Protein 7UPV (pdb70)

Secondary structure (DSSP, 8-state):
--S-----SS----EEEE--TTSB-TTS-BS-HHHHHHHHHHHHHHT--EEEEEEEHHHHT-SSTT----HHHHHHHHHHHHTT-EEEEEEE-S-S-SSS--SS---S-HHHHHHHHH-GGGEEE-TT--EEEEEE-GGGTT---BTTB-HHHHHHHHHHHHHHHHHHHHHTT-EEEEEEE-STTSSSS---S-TTTT--TT--------SHHHHHHHHHHHHHHT-GGGSS--SSS--TT--GGGSTTTSTT-GGGSHHHHHHHHHHHHHHHHHHHHHHHHHHHHTTTPPEEEEE----TTTTSSS-HHHHHHT---BTTB-SSHHHHHHHHTTTPEEEEEES-SSTHHHHT-TT-----HHHHHHHHHHHHHHTT--EEEEE---SS-HHHHHHHHHHHS-SS-TT----SEEEE--HHHHHHHHHHHHHHTT-----

B-factor: mean 27.11, std 12.13, range [12.1, 95.34]

Nearest PDB structures (foldseek):
  7upv-assembly1_A  TM=1.002E+00  e=2.598E-96  Zea mays
  1wdq-assembly1_A  TM=9.520E-01  e=3.120E-50  Glycine max
  1ukp-assembly2_B  TM=9.566E-01  e=6.249E-50  Glycine max
  5wqu-assembly1_A  TM=9.526E-01  e=3.984E-49  Ipomoea batatas
  1fa2-assembly1_A  TM=9.512E-01  e=1.737E-46  Ipomoea batatas

Foldseek 3Di:
DQADQFLFPAAAFAEEEEDAPVCADLQRARPDVVVLLVVLVLCVVLVHQAYEDEDEQCSQCAEDPPHGDHVNVVSSLVSRVVSNHAYAYEYAQWWPQQPHDGDDTRFHHPLVVVLCVVAVLQFQAFPVGDGDRTHGDLLQQPPLSSVRRTPLVSLLSVLLVCCVVCVVCVVVRRYQFYEYQPESGRALFHSFQGVVVPADPPFLGGARQPRPSSLVVLCVLCVVVVHNPLSDDDPFCDHRRDDQCNTQQRRVVHVCPDPSNVSVLCSQLVSSLVSVLSNLVSSCVSRPPHAYEHEHEQNFFCVQPAQSSNCSRRRQRPGPPDHRQLVSLLSVVVSVHAYEYEAAEPPNVVPVVVPVVRSGDRPVSLVSNVVSNVVNVHAYEYEYEQDQRNNVSLVVVLCSQQVVVDPVRRGHNHYYYHPCSSVLVSSSSSCSSRSHDRDD

InterPro domains:
  IPR001554 Glycoside hydrolase, family 14 [PF01373] (153-538)
  IPR001554 Glycoside hydrolase, family 14 [PR00750] (181-195)
  IPR001554 Glycoside hydrolase, family 14 [PR00750] (202-220)
  IPR001554 Glycoside hydrolase, family 14 [PR00750] (224-245)
  IPR001554 Glycoside hydrolase, family 14 [PR00750] (317-339)
  IPR001554 Glycoside hydrolase, family 14 [PR00750] (390-409)
  IPR001554 Glycoside hydrolase, family 14 [PR00750] (424-440)
  IPR001554 Glycoside hydrolase, family 14 [PR00750] (441-452)
  IPR001554 Glycoside hydrolase, family 14 [PR00750] (459-482)
  IPR001554 Glycoside hydrolase, family 14 [PR00750] (499-521)
  IPR001554 Glycoside hydrolase, family 14 [PTHR31352] (85-577)
  IPR008540 BES1/BZR1 plant transcription factor, N-terminal [PF05687] (1-126)
  IPR017853 Glycoside hydrolase superfamily [SSF51445] (144-578)

Radius of gyration: 21.61 Å; Cα contacts (8 Å, |Δi|>4): 885; chains: 1; bounding box: 50×40×64 Å

Solvent-accessible surface area: 18703 Å² total; per-residue (Å²): 152,66,3,114,29,112,27,57,200,46,54,114,0,34,0,9,1,24,19,68,61,24,27,5,50,68,111,0,102,19,91,65,57,115,58,5,61,51,47,0,134,84,10,87,79,9,78,4,29,0,0,2,3,33,0,22,4,11,6,2,0,4,138,53,18,133,140,56,77,8,34,1,2,114,80,1,3,34,8,0,96,104,32,165,4,78,0,12,0,5,0,3,18,14,3,14,19,15,110,23,106,51,125,52,150,12,51,6,0,113,0,0,59,78,22,1,164,157,21,77,18,0,0,0,5,1,117,75,40,94,71,4,67,25,1,24,2,10,18,0,17,158,41,141,37,0,129,42,5,10,11,22,58,1,16,45,27,0,0,100,17,4,36,112,66,10,113,91,22,43,132,97,31,14,12,30,8,2,5,0,0,13,0,2,36,3,25,0,29,0,4,0,16,0,74,96,36,31,40,135,29,19,3,0,1,12,8,2,0,43,0,126,18,1,49,99,69,0,125,111,34,0,76,98,126,64,81,93,163,21,29,105,4,4,104,48,12,29,146,9,78,12,81,9,158,116,8,34,0,3,31,112,81,8,61,16,78,38,159,17,0,85,11,0,3,75,19,1,11,23,21,0,46,80,17,0,53,53,2,1,46,38,0,62,112,4,5,129,83,30,96,6,6,0,17,1,4,17,4,14,20,4,39,126,33,28,0,10,0,1,0,2,1,0,1,1,13,2,15,90,132,82,66,3,2,12,31,4,0,115,13,0,90,164,29,95,0,18,0,1,0,27,0,10,17,114,123,39,68,19,35,127,129,51,115,55,117,0,89,13,44,14,116,24,1,1,49,47,1,0,69,6,0,26,116,30,41,2,63,2,3,0,6,2,26,42,29,44,150,74,7,142,10,0,19,82,2,0,71,3,0,15,14,232,111,25,116,106,189,57,71,0,48,10,0,0,21,117,225,115,31,42,40,48,30,16,29,24,0,0,28,0,0,8,14,75,63,21,147,188

Sequence (440 aa):
MLFPDDYTKTPYIPVYASSLPMGIINSHCQLVDPESVRAELRQLKSLNVDGVVVDCWWGIVEAWTPRKYEWSGYRDLFGIIKEFKLKVQVVLSFHGSGETGSGDVLISLPKWIMEIAKENQDIFFTDREGRRNTECLSWGIDKERVLRGRTGIEVCFDFMRSFHMEFRNLSEEGLVSSIEIGLGASGELRYPSCPETMGWKYPGIGEFQCYDRYMQKNLRQSALSRGHLFWARGPDNAGYYNSRPHETGFFCDGGDYDSYYGRFFLNWYSGVLMDHVDQVLSLATLAFDGAEIVVKVPSIYWWYRTASHAAELTAGFYNTTNRDGYSPVFRMLKKHSVILKLVCYGPEYTVHEKDDDEAFADPEGLTWQVINAAWDQGLPLCIESSALPCRNGEAYSRILDTAKPRDDPDRHHAASFAYRREACLSELCTFVKCMHGEAPQN

Organism: Zea mays (NCBI:txid4577)

Structure (mmCIF, N/CA/C/O backbone):
data_7UPV
#
_entry.id   7UPV
#
_cell.length_a   50.896
_cell.length_b   69.141
_cell.length_c   59.123
_cell.angle_alpha   90.000
_cell.angle_beta   95.040
_cell.angle_gamma   90.000
#
_symmetry.space_group_name_H-M   'P 1 21 1'
#
loop_
_entity.id
_entity.type
_entity.pdbx_description
1 polymer Beta-amylase
2 non-polymer GLYCEROL
3 water water
#
loop_
_atom_site.group_PDB
_atom_site.id
_atom_site.type_symbol
_atom_site.label_atom_id
_atom_site.label_alt_id
_atom_site.label_comp_id
_atom_site.label_asym_id
_atom_site.label_entity_id
_atom_site.label_seq_id
_atom_site.pdbx_PDB_ins_code
_atom_site.Cartn_x
_atom_site.Cartn_y
_atom_site.Cartn_z
_atom_site.occupancy
_atom_site.B_iso_or_equiv
_atom_site.auth_seq_id
_atom_site.auth_comp_id
_atom_site.auth_asym_id
_atom_site.auth_atom_id
_atom_site.pdbx_PDB_model_num
ATOM 1 N N . MET A 1 1 ? -10.173 28.761 40.600 1.00 49.04 202 MET A N 1
ATOM 2 C CA . MET A 1 1 ? -8.822 29.230 40.318 1.00 49.28 202 MET A CA 1
ATOM 3 C C . MET A 1 1 ? -8.511 29.081 38.823 1.00 42.51 202 MET A C 1
ATOM 4 O O . MET A 1 1 ? -9.426 29.049 37.999 1.00 39.35 202 MET A O 1
ATOM 9 N N . LEU A 1 2 ? -7.223 28.997 38.478 1.00 39.28 203 LEU A N 1
ATOM 10 C CA . LEU A 1 2 ? -6.822 29.041 37.074 1.00 40.36 203 LEU A CA 1
ATOM 11 C C . LEU A 1 2 ? -7.320 27.819 36.305 1.00 38.07 203 LEU A C 1
ATOM 12 O O . LEU A 1 2 ? -7.854 27.945 35.197 1.00 37.33 203 LEU A O 1
ATOM 17 N N . PHE A 1 3 ? -7.141 26.624 36.867 1.00 36.88 204 PHE A N 1
ATOM 18 C CA . PHE A 1 3 ? -7.575 25.396 36.213 1.00 36.16 204 PHE A CA 1
ATOM 19 C C . PHE A 1 3 ? -8.047 24.411 37.270 1.00 38.10 204 PHE A C 1
ATOM 20 O O . PHE A 1 3 ? -7.573 24.462 38.411 1.00 38.51 204 PHE A O 1
ATOM 28 N N . PRO A 1 4 ? -8.988 23.525 36.939 1.00 37.09 205 PRO A N 1
ATOM 29 C CA . PRO A 1 4 ? -9.412 22.509 37.914 1.00 35.99 205 PRO A CA 1
ATOM 30 C C . PRO A 1 4 ? -8.238 21.613 38.278 1.00 40.20 205 PRO A C 1
ATOM 31 O O . PRO A 1 4 ? -7.586 21.034 37.407 1.00 41.49 205 PRO A O 1
ATOM 35 N N . ASP A 1 5 ? -7.964 21.505 39.576 1.00 32.79 206 ASP A N 1
ATOM 36 C CA . ASP A 1 5 ? -6.689 20.954 40.022 1.00 40.12 206 ASP A CA 1
ATOM 37 C C . ASP A 1 5 ? -6.872 19.798 41.000 1.00 37.92 206 ASP A C 1
ATOM 38 O O . ASP A 1 5 ? -6.147 19.690 41.994 1.00 33.29 206 ASP A O 1
ATOM 43 N N . ASP A 1 6 ? -7.868 18.951 40.720 1.00 38.59 207 ASP A N 1
ATOM 44 C CA . ASP A 1 6 ? -8.174 17.778 41.583 1.00 40.69 207 ASP A CA 1
ATOM 45 C C . ASP A 1 6 ? -7.818 16.494 40.827 1.00 35.63 207 ASP A C 1
ATOM 46 O O . ASP A 1 6 ? -8.716 15.922 40.177 1.00 50.08 207 ASP A O 1
ATOM 51 N N . TYR A 1 7 ? -6.554 16.067 40.916 1.00 35.65 208 TYR A N 1
ATOM 52 C CA . TYR A 1 7 ? -6.089 14.840 40.219 1.00 31.49 208 TYR A CA 1
ATOM 53 C C . TYR A 1 7 ? -5.793 13.741 41.246 1.00 32.28 208 TYR A C 1
ATOM 54 O O . TYR A 1 7 ? -5.170 12.728 40.873 1.00 26.23 208 TYR A O 1
ATOM 63 N N . THR A 1 8 ? -6.225 13.939 42.496 1.00 28.74 209 THR A N 1
ATOM 64 C CA . THR A 1 8 ? -5.990 12.946 43.535 1.00 30.92 209 THR A CA 1
ATOM 65 C C . THR A 1 8 ? -6.403 11.567 43.023 1.00 31.29 209 THR A C 1
ATOM 66 O O . THR A 1 8 ? -7.255 11.439 42.138 1.00 32.04 209 THR A O 1
ATOM 70 N N . LYS A 1 9 ? -5.768 10.530 43.572 1.00 24.59 210 LYS A N 1
ATOM 71 C CA . LYS A 1 9 ? -5.997 9.145 43.141 1.00 30.95 210 LYS A CA 1
ATOM 72 C C . LYS A 1 9 ? -5.735 8.976 41.644 1.00 36.23 210 LYS A C 1
ATOM 73 O O . LYS A 1 9 ? -6.478 8.296 40.931 1.00 33.09 210 LYS A O 1
ATOM 79 N N . THR A 1 10 ? -4.678 9.613 41.165 1.00 33.51 211 THR A N 1
ATOM 80 C CA . THR A 1 10 ? -4.131 9.390 39.836 1.00 28.22 211 THR A CA 1
ATOM 81 C C . THR A 1 10 ? -2.648 9.107 40.009 1.00 24.70 211 THR A C 1
ATOM 82 O O . THR A 1 10 ? -2.065 9.447 41.041 1.00 25.29 211 THR A O 1
ATOM 86 N N . PRO A 1 11 ? -2.014 8.452 39.036 1.00 23.31 212 PRO A N 1
ATOM 87 C CA . PRO A 1 11 ? -0.616 8.042 39.228 1.00 26.11 212 PRO A CA 1
ATOM 88 C C . PRO A 1 11 ? 0.325 9.225 39.413 1.00 21.22 212 PRO A C 1
ATOM 89 O O . PRO A 1 11 ? 0.084 10.332 38.927 1.00 21.56 212 PRO A O 1
ATOM 93 N N . TYR A 1 12 ? 1.405 8.972 40.144 1.00 18.40 213 TYR A N 1
ATOM 94 C CA . TYR A 1 12 ? 2.486 9.932 40.318 1.00 20.60 213 TYR A CA 1
ATOM 95 C C . TYR A 1 12 ? 3.332 9.903 39.051 1.00 19.63 213 TYR A C 1
ATOM 96 O O . TYR A 1 12 ? 3.960 8.889 38.743 1.00 18.31 213 TYR A O 1
ATOM 105 N N . ILE A 1 13 ? 3.328 10.998 38.301 1.00 20.88 214 ILE A N 1
ATOM 106 C CA . ILE A 1 13 ? 4.119 11.127 37.081 1.00 20.94 214 ILE A CA 1
ATOM 107 C C . ILE A 1 13 ? 5.295 12.048 37.379 1.00 17.59 214 ILE A C 1
ATOM 108 O O . ILE A 1 13 ? 5.082 13.217 37.730 1.00 19.34 214 ILE A O 1
ATOM 113 N N . PRO A 1 14 ? 6.535 11.585 37.255 1.00 15.39 215 PRO A N 1
ATOM 114 C CA . PRO A 1 14 ? 7.677 12.442 37.606 1.00 18.31 215 PRO A CA 1
ATOM 115 C C . PRO A 1 14 ? 7.851 13.584 36.610 1.00 23.98 215 PRO A C 1
ATOM 116 O O . PRO A 1 14 ? 7.599 13.437 35.412 1.00 17.74 215 PRO A O 1
ATOM 120 N N . VAL A 1 15 ? 8.276 14.737 37.125 1.00 20.42 216 VAL A N 1
ATOM 121 C CA . VAL A 1 15 ? 8.417 15.962 36.346 1.00 19.82 216 VAL A CA 1
ATOM 122 C C . VAL A 1 15 ? 9.898 16.286 36.232 1.00 20.70 216 VAL A C 1
ATOM 123 O O . V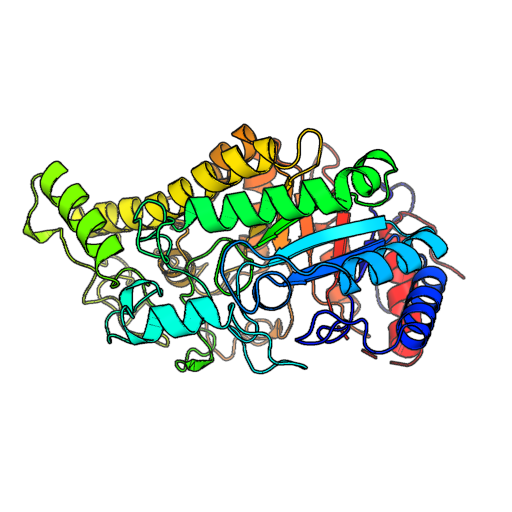AL A 1 15 ? 10.625 16.233 37.230 1.00 16.96 216 VAL A O 1
ATOM 127 N N . TYR A 1 16 ? 10.344 16.626 35.025 1.00 16.21 217 TYR A N 1
ATOM 128 C CA . TYR A 1 16 ? 11.731 16.998 34.783 1.00 18.24 217 TYR A CA 1
ATOM 129 C C . TYR A 1 16 ? 11.779 18.375 34.143 1.00 20.34 217 TYR A C 1
ATOM 130 O O . TYR A 1 16 ? 11.003 18.669 33.234 1.00 20.38 217 TYR A O 1
ATOM 139 N N . ALA A 1 17 ? 12.700 19.214 34.608 1.00 19.87 218 ALA A N 1
ATOM 140 C CA . ALA A 1 17 ? 12.844 20.575 34.109 1.00 22.14 218 ALA A CA 1
ATOM 141 C C . ALA A 1 17 ? 14.128 20.710 33.302 1.00 19.81 218 ALA A C 1
ATOM 142 O O . ALA A 1 17 ? 15.160 20.140 33.665 1.00 19.26 218 ALA A O 1
ATOM 144 N N . SER A 1 18 ? 14.065 21.464 32.209 1.00 22.62 219 SER A N 1
ATOM 145 C CA A SER A 1 18 ? 15.272 21.784 31.461 0.63 23.75 219 SER A CA 1
ATOM 146 C CA B SER A 1 18 ? 15.279 21.770 31.469 0.37 24.29 219 SER A CA 1
ATOM 147 C C . SER A 1 18 ? 16.148 22.750 32.257 1.00 26.29 219 SER A C 1
ATOM 148 O O . SER A 1 18 ? 15.689 23.438 33.172 1.00 23.10 219 SER A O 1
ATOM 153 N N . LEU A 1 19 ? 17.420 22.799 31.891 1.00 24.22 220 LEU A N 1
ATOM 154 C CA . LEU A 1 19 ? 18.398 23.706 32.464 1.00 26.47 220 LEU A CA 1
ATOM 155 C C . LEU A 1 19 ? 18.782 24.769 31.438 1.00 26.47 220 LEU A C 1
ATOM 156 O O . LEU A 1 19 ? 18.525 24.603 30.239 1.00 22.70 220 LEU A O 1
ATOM 161 N N . PRO A 1 20 ? 19.373 25.889 31.868 1.00 27.34 221 PRO A N 1
ATOM 162 C CA . PRO A 1 20 ? 19.743 26.938 30.907 1.00 26.19 221 PRO A CA 1
ATOM 163 C C . PRO A 1 20 ? 20.671 26.397 29.831 1.00 22.63 221 PRO A C 1
ATOM 164 O O . PRO A 1 20 ? 21.558 25.587 30.101 1.00 20.08 221 PRO A O 1
ATOM 168 N N . MET A 1 21 ? 20.454 26.856 28.598 1.00 23.57 222 MET A N 1
ATOM 169 C CA . MET A 1 21 ? 21.189 26.304 27.466 1.00 24.34 222 MET A CA 1
ATOM 170 C C . MET A 1 21 ? 22.692 26.496 27.611 1.00 22.05 222 MET A C 1
ATOM 171 O O . MET A 1 21 ? 23.469 25.638 27.173 1.00 18.91 222 MET A O 1
ATOM 176 N N . GLY A 1 22 ? 23.115 27.602 28.223 1.00 21.35 223 GLY A N 1
ATOM 177 C CA . GLY A 1 22 ? 24.518 27.943 28.324 1.00 21.32 223 GLY A CA 1
ATOM 178 C C . GLY A 1 22 ? 25.138 27.580 29.656 1.00 20.00 223 GLY A C 1
ATOM 179 O O . GLY A 1 22 ? 26.130 28.185 30.063 1.00 18.45 223 GLY A O 1
ATOM 180 N N . ILE A 1 23 ? 24.561 26.583 30.333 1.00 21.98 224 ILE A N 1
ATOM 181 C CA . ILE A 1 23 ? 25.041 26.166 31.649 1.00 21.29 224 ILE A CA 1
ATOM 182 C C . ILE A 1 23 ? 26.499 25.734 31.577 1.00 23.81 224 ILE A C 1
ATOM 183 O O . ILE A 1 23 ? 27.265 25.933 32.528 1.00 17.92 224 ILE A O 1
ATOM 188 N N . ILE A 1 24 ? 26.910 25.165 30.445 1.00 17.63 225 ILE A N 1
ATOM 189 C CA . ILE A 1 24 ? 28.279 24.731 30.193 1.00 19.77 225 ILE A CA 1
ATOM 190 C C . ILE A 1 24 ? 28.761 25.424 28.924 1.00 21.59 225 ILE A C 1
ATOM 191 O O . ILE A 1 24 ? 28.043 25.441 27.916 1.00 20.80 225 ILE A O 1
ATOM 196 N N . ASN A 1 25 ? 29.974 25.986 28.963 1.00 19.49 226 ASN A N 1
ATOM 197 C CA . ASN A 1 25 ? 30.449 26.808 27.855 1.00 22.16 226 ASN A CA 1
ATOM 198 C C . ASN A 1 25 ? 31.097 25.956 26.759 1.00 21.94 226 ASN A C 1
ATOM 199 O O . ASN A 1 25 ? 31.203 24.730 26.857 1.00 15.99 226 ASN A O 1
ATOM 204 N N . SER A 1 26 ? 31.553 26.631 25.697 1.00 24.99 227 SER A N 1
ATOM 205 C CA . SER A 1 26 ? 32.092 25.936 24.534 1.00 24.91 227 SER A CA 1
ATOM 206 C C . SER A 1 26 ? 33.357 25.158 24.857 1.00 23.27 227 SER A C 1
ATOM 207 O O . SER A 1 26 ? 33.750 24.285 24.078 1.00 27.03 227 SER A O 1
ATOM 210 N N . HIS A 1 27 ? 34.014 25.459 25.972 1.00 23.91 228 HIS A N 1
ATOM 211 C CA . HIS A 1 27 ? 35.183 24.711 26.407 1.00 22.10 228 HIS A CA 1
ATOM 212 C C . HIS A 1 27 ? 34.839 23.653 27.437 1.00 22.22 228 HIS A C 1
ATOM 213 O O . HIS A 1 27 ? 35.739 23.121 28.098 1.00 21.92 228 HIS A O 1
ATOM 220 N N . CYS A 1 28 ? 33.546 23.368 27.594 1.00 26.39 229 CYS A N 1
ATOM 221 C CA . CYS A 1 28 ? 33.015 22.309 28.449 1.00 18.15 229 CYS A CA 1
ATOM 222 C C . CYS A 1 28 ? 33.322 22.588 29.916 1.00 22.59 229 CYS A C 1
ATOM 223 O O . CYS A 1 28 ? 33.657 21.689 30.688 1.00 20.82 229 CYS A O 1
ATOM 226 N N . GLN A 1 29 ? 33.185 23.846 30.305 1.00 20.94 230 GLN A N 1
ATOM 227 C CA . GLN A 1 29 ? 33.325 24.247 31.693 1.00 22.54 230 GLN A CA 1
ATOM 228 C C . GLN A 1 29 ? 31.976 24.704 32.217 1.00 22.61 230 GLN A C 1
ATOM 229 O O . GLN A 1 29 ? 31.252 25.438 31.534 1.00 17.89 230 GLN A O 1
ATOM 235 N N . LEU A 1 30 ? 31.641 24.253 33.427 1.00 21.45 231 LEU A N 1
ATOM 236 C CA . LEU A 1 30 ? 30.499 24.803 34.146 1.00 22.65 231 LEU A CA 1
ATOM 237 C C . LEU A 1 30 ? 30.714 26.294 34.357 1.00 21.05 231 LEU A C 1
ATOM 238 O O . LEU A 1 30 ? 31.724 26.708 34.933 1.00 23.62 231 LEU A O 1
ATOM 243 N N . VAL A 1 31 ? 29.774 27.109 33.882 1.00 19.85 232 VAL A N 1
ATOM 244 C CA . VAL A 1 31 ? 30.017 28.547 33.871 1.00 22.02 232 VAL A CA 1
ATOM 245 C C . VAL A 1 31 ? 29.957 29.122 35.279 1.00 21.36 232 VAL A C 1
ATOM 246 O O . VAL A 1 31 ? 30.733 30.019 35.630 1.00 24.49 232 VAL A O 1
ATOM 250 N N . ASP A 1 32 ? 29.057 28.611 36.110 1.00 20.45 233 ASP A N 1
ATOM 251 C CA . ASP A 1 32 ? 28.816 29.207 37.416 1.00 18.49 233 ASP A CA 1
ATOM 252 C C . ASP A 1 32 ? 28.156 28.151 38.294 1.00 19.94 233 ASP A C 1
ATOM 253 O O . ASP A 1 32 ? 26.925 28.031 38.288 1.00 16.99 233 ASP A O 1
ATOM 258 N N . PRO A 1 33 ? 28.938 27.343 39.025 1.00 17.32 234 PRO A N 1
ATOM 259 C CA . PRO A 1 33 ? 28.334 26.300 39.876 1.00 19.09 234 PRO A CA 1
ATOM 260 C C . PRO A 1 33 ? 27.321 26.832 40.873 1.00 19.60 234 PRO A C 1
ATOM 261 O O . PRO A 1 33 ? 26.276 26.205 41.095 1.00 19.12 234 PRO A O 1
ATOM 265 N N . GLU A 1 34 ? 27.609 27.973 41.494 1.00 19.33 235 GLU A N 1
ATOM 266 C CA . GLU A 1 34 ? 26.698 28.511 42.496 1.00 21.47 235 GLU A CA 1
ATOM 267 C C . GLU A 1 34 ? 25.365 28.914 41.876 1.00 21.33 235 GLU A C 1
ATOM 268 O O . GLU A 1 34 ? 24.319 28.799 42.526 1.00 23.62 235 GLU A O 1
ATOM 274 N N . SER A 1 35 ? 25.380 29.365 40.617 1.00 18.74 236 SER A N 1
ATOM 275 C CA . SER A 1 35 ? 24.132 29.629 39.910 1.00 19.77 236 SER A CA 1
ATOM 276 C C . SER A 1 35 ? 23.356 28.341 39.670 1.00 18.68 236 SER A C 1
ATOM 277 O O . SER A 1 35 ? 22.122 28.334 39.720 1.00 17.63 236 SER A O 1
ATOM 280 N N . VAL A 1 36 ? 24.065 27.244 39.401 1.00 20.98 237 VAL A N 1
ATOM 281 C CA . VAL A 1 36 ? 23.410 25.949 39.241 1.00 22.79 237 VAL A CA 1
ATOM 282 C C . VAL A 1 36 ? 22.779 25.505 40.556 1.00 23.49 237 VAL A C 1
ATOM 283 O O . VAL A 1 36 ? 21.633 25.035 40.587 1.00 22.57 237 VAL A O 1
ATOM 287 N N . ARG A 1 37 ? 23.502 25.661 41.667 1.00 19.75 238 ARG A N 1
ATOM 288 C CA . ARG A 1 37 ? 22.909 25.338 42.959 1.00 24.21 238 ARG A CA 1
ATOM 289 C C . ARG A 1 37 ? 21.658 26.173 43.218 1.00 20.38 238 ARG A C 1
ATOM 290 O O . ARG A 1 37 ? 20.641 25.646 43.684 1.00 22.85 238 ARG A O 1
ATOM 298 N N . ALA A 1 38 ? 21.694 27.466 42.874 1.00 19.88 239 ALA A N 1
ATOM 299 C CA . ALA A 1 38 ? 20.523 28.321 43.079 1.00 23.57 239 ALA A CA 1
ATOM 300 C C . ALA A 1 38 ? 19.321 27.830 42.280 1.00 22.88 239 ALA A C 1
ATOM 301 O O . ALA A 1 38 ? 18.197 27.795 42.796 1.00 21.71 239 ALA A O 1
ATOM 303 N N . GLU A 1 39 ? 19.528 27.460 41.012 1.00 21.45 240 GLU A N 1
ATOM 304 C CA . GLU A 1 39 ? 18.402 26.969 40.229 1.00 20.10 240 GLU A CA 1
ATOM 305 C C . GLU A 1 39 ? 17.893 25.633 40.762 1.00 23.35 240 GLU A C 1
ATOM 306 O O . GLU A 1 39 ? 16.678 25.401 40.810 1.00 23.16 240 GLU A O 1
ATOM 312 N N . LEU A 1 40 ? 18.802 24.745 41.169 1.00 19.96 241 LEU A N 1
ATOM 313 C CA . LEU A 1 40 ? 18.375 23.444 41.670 1.00 18.20 241 LEU A CA 1
ATOM 314 C C . LEU A 1 40 ? 17.618 23.584 42.987 1.00 24.55 241 LEU A C 1
ATOM 315 O O . LEU A 1 40 ? 16.661 22.842 43.241 1.00 23.35 241 LEU A O 1
ATOM 320 N N . ARG A 1 41 ? 18.036 24.528 43.833 1.00 21.31 242 ARG A N 1
ATOM 321 C CA . ARG A 1 41 ? 17.282 24.834 45.045 1.00 25.94 242 ARG A CA 1
ATOM 322 C C . ARG A 1 41 ? 15.840 25.202 44.710 1.00 23.98 242 ARG A C 1
ATOM 323 O O . ARG A 1 41 ? 14.896 24.660 45.293 1.00 24.88 242 ARG A O 1
ATOM 331 N N . GLN A 1 42 ? 15.646 26.103 43.746 1.00 23.39 243 GLN A N 1
ATOM 332 C CA . GLN A 1 42 ? 14.285 26.495 43.391 1.00 28.56 243 GLN A CA 1
ATOM 333 C C . GLN A 1 42 ? 13.483 25.311 42.852 1.00 29.71 243 GLN A C 1
ATOM 334 O O . GLN A 1 42 ? 12.298 25.163 43.173 1.00 31.09 243 GLN A O 1
ATOM 340 N N . LEU A 1 43 ? 14.115 24.444 42.054 1.00 23.10 244 LEU A N 1
ATOM 341 C CA . LEU A 1 43 ? 13.388 23.311 41.482 1.00 23.73 244 LEU A CA 1
ATOM 342 C C . LEU A 1 43 ? 12.922 22.343 42.565 1.00 26.70 244 LEU A C 1
ATOM 343 O O . LEU A 1 43 ? 11.781 21.864 42.526 1.00 25.30 244 LEU A O 1
ATOM 348 N N . LYS A 1 44 ? 13.786 22.052 43.542 1.00 25.00 245 LYS A N 1
ATOM 349 C CA . LYS A 1 44 ? 13.379 21.231 44.680 1.00 27.22 245 LYS A CA 1
ATOM 350 C C . LYS A 1 44 ? 12.243 21.884 45.456 1.00 29.57 245 LYS A C 1
ATOM 351 O O . LYS A 1 44 ? 11.317 21.201 45.908 1.00 33.50 245 LYS A O 1
ATOM 357 N N . SER A 1 45 ? 12.292 23.207 45.612 1.00 30.05 246 SER A N 1
ATOM 358 C CA . SER A 1 45 ? 11.196 23.925 46.259 1.00 31.34 246 SER A CA 1
ATOM 359 C C . SER A 1 45 ? 9.867 23.712 45.544 1.00 32.22 246 SER A C 1
ATOM 360 O O . SER A 1 45 ? 8.806 23.847 46.161 1.00 32.60 246 SER A O 1
ATOM 363 N N . LEU A 1 46 ? 9.897 23.396 44.250 1.00 30.35 247 LEU A N 1
ATOM 364 C CA . LEU A 1 46 ? 8.676 23.160 43.490 1.00 29.62 247 LEU A CA 1
ATOM 365 C C . LEU A 1 46 ? 8.246 21.701 43.486 1.00 26.15 247 LEU A C 1
ATOM 366 O O . LEU A 1 46 ? 7.140 21.403 43.015 1.00 30.95 247 LEU A O 1
ATOM 371 N N . ASN A 1 47 ? 9.092 20.804 43.996 1.00 23.16 248 ASN A N 1
ATOM 372 C CA . ASN A 1 47 ? 8.925 19.353 43.968 1.00 24.20 248 ASN A CA 1
ATOM 373 C C . ASN A 1 47 ? 9.187 18.758 42.600 1.00 22.21 248 ASN A C 1
ATOM 374 O O . ASN A 1 47 ? 8.700 17.669 42.297 1.00 21.70 248 ASN A O 1
ATOM 379 N N . VAL A 1 48 ? 9.945 19.457 41.758 1.00 20.99 249 VAL A N 1
ATOM 380 C CA . VAL A 1 48 ? 10.369 18.871 40.499 1.00 22.19 249 VAL A CA 1
ATOM 381 C C . VAL A 1 48 ? 11.249 17.663 40.786 1.00 19.10 249 VAL A C 1
ATOM 382 O O . VAL A 1 48 ? 12.131 17.703 41.650 1.00 21.80 249 VAL A O 1
ATOM 386 N N . ASP A 1 49 ? 11.009 16.572 40.059 1.00 16.96 250 ASP A N 1
ATOM 387 C CA . ASP A 1 49 ? 11.722 15.326 40.313 1.00 20.16 250 ASP A CA 1
ATOM 388 C C . ASP A 1 49 ? 13.139 15.317 39.761 1.00 19.85 250 ASP A C 1
ATOM 389 O O . ASP A 1 49 ? 13.984 14.579 40.272 1.00 17.20 250 ASP A O 1
ATOM 394 N N . GLY A 1 50 ? 13.417 16.092 38.726 1.00 20.56 251 GLY A N 1
ATOM 395 C CA . GLY A 1 50 ? 14.722 15.991 38.111 1.00 20.69 251 GLY A CA 1
ATOM 396 C C . GLY A 1 50 ? 14.922 17.045 37.053 1.00 17.31 251 GLY A C 1
ATOM 397 O O . GLY A 1 50 ? 14.092 17.940 36.872 1.00 17.17 251 GLY A O 1
ATOM 398 N N . VAL A 1 51 ? 16.041 16.910 36.339 1.00 19.40 252 VAL A N 1
ATOM 399 C CA . VAL A 1 51 ? 16.450 17.888 35.345 1.00 15.43 252 VAL A CA 1
ATOM 400 C C . VAL A 1 51 ? 16.771 17.184 34.036 1.00 20.12 252 VAL A C 1
ATOM 401 O O . VAL A 1 51 ? 17.094 15.996 33.999 1.00 21.84 252 VAL A O 1
ATOM 405 N N . VAL A 1 52 ? 16.660 17.940 32.952 1.00 22.29 253 VAL A N 1
ATOM 406 C CA . VAL A 1 52 ? 17.099 17.511 31.629 1.00 19.06 253 VAL A CA 1
ATOM 407 C C . VAL A 1 52 ? 18.474 18.122 31.395 1.00 21.87 253 VAL A C 1
ATOM 408 O O . VAL A 1 52 ? 18.641 19.345 31.476 1.00 21.54 253 VAL A O 1
ATOM 412 N N . VAL A 1 53 ? 19.465 17.273 31.149 1.00 20.40 254 VAL A N 1
ATOM 413 C CA . VAL A 1 53 ? 20.836 17.694 30.890 1.00 19.05 254 VAL A CA 1
ATOM 414 C C . VAL A 1 53 ? 21.136 17.392 29.428 1.00 21.18 254 VAL A C 1
ATOM 415 O O . VAL A 1 53 ? 21.214 16.220 29.039 1.00 17.57 254 VAL A O 1
ATOM 419 N N . ASP A 1 54 ? 21.307 18.441 28.623 1.00 18.72 255 ASP A N 1
ATOM 420 C CA . ASP A 1 54 ? 21.644 18.309 27.207 1.00 18.75 255 ASP A CA 1
ATOM 421 C C . ASP A 1 54 ? 23.164 18.254 27.066 1.00 21.15 255 ASP A C 1
ATOM 422 O O . ASP A 1 54 ? 23.852 19.237 27.356 1.00 17.67 255 ASP A O 1
ATOM 427 N N . CYS A 1 55 ? 23.689 17.113 26.611 1.00 21.76 256 CYS A N 1
ATOM 428 C CA . CYS A 1 55 ? 25.121 16.935 26.374 1.00 16.01 256 CYS A CA 1
ATOM 429 C C . CYS A 1 55 ? 25.402 17.163 24.894 1.00 15.37 256 CYS A C 1
ATOM 430 O O . CYS A 1 55 ? 25.062 16.324 24.054 1.00 20.00 256 CYS A O 1
ATOM 433 N N . TRP A 1 56 ? 26.063 18.270 24.581 1.00 16.40 257 TRP A N 1
ATOM 434 C CA . TRP A 1 56 ? 26.217 18.716 23.201 1.00 16.81 257 TRP A CA 1
ATOM 435 C C . TRP A 1 56 ? 27.453 18.107 22.551 1.00 17.87 257 TRP A C 1
ATOM 436 O O . TRP A 1 56 ? 28.564 18.200 23.088 1.00 15.79 257 TRP A O 1
ATOM 447 N N . TRP A 1 57 ? 27.248 17.483 21.387 1.00 16.36 258 TRP A N 1
ATOM 448 C CA . TRP A 1 57 ? 28.355 16.902 20.638 1.00 19.77 258 TRP A CA 1
ATOM 449 C C . TRP A 1 57 ? 29.446 17.937 20.375 1.00 20.42 258 TRP A C 1
ATOM 450 O O . TRP A 1 57 ? 30.639 17.651 20.530 1.00 19.82 258 TRP A O 1
ATOM 461 N N . GLY A 1 58 ? 29.054 19.158 20.003 1.00 19.53 259 GLY A N 1
ATOM 462 C CA . GLY A 1 58 ? 30.029 20.181 19.663 1.00 15.82 259 GLY A CA 1
ATOM 463 C C . GLY A 1 58 ? 30.851 20.672 20.837 1.00 20.52 259 GLY A C 1
ATOM 464 O O . GLY A 1 58 ? 31.923 21.247 20.630 1.00 23.13 259 GLY A O 1
ATOM 465 N N . ILE A 1 59 ? 30.372 20.468 22.059 1.00 17.53 260 ILE A N 1
ATOM 466 C CA . ILE A 1 59 ? 31.128 20.835 23.254 1.00 18.15 260 ILE A CA 1
ATOM 467 C C . ILE A 1 59 ? 32.079 19.717 23.668 1.00 18.57 260 ILE A C 1
ATOM 468 O O . ILE A 1 59 ? 33.223 19.978 24.051 1.00 22.21 260 ILE A O 1
ATOM 473 N N . VAL A 1 60 ? 31.632 18.464 23.563 1.00 14.45 261 VAL A N 1
ATOM 474 C CA . VAL A 1 60 ? 32.388 17.332 24.096 1.00 16.18 261 VAL A CA 1
ATOM 475 C C . VAL A 1 60 ? 33.471 16.874 23.118 1.00 17.10 261 VAL A C 1
ATOM 476 O O . VAL A 1 60 ? 34.630 16.688 23.503 1.00 15.27 261 VAL A O 1
ATOM 480 N N . GLU A 1 61 ? 33.120 16.664 21.852 1.00 19.91 262 GLU A N 1
ATOM 481 C CA . GLU A 1 61 ? 34.111 16.287 20.839 1.00 19.34 262 GLU A CA 1
ATOM 482 C C . GLU A 1 61 ? 34.450 17.490 19.960 1.00 17.01 262 GLU A C 1
ATOM 483 O O . GLU A 1 61 ? 34.330 17.470 18.740 1.00 18.61 262 GLU A O 1
ATOM 489 N N . ALA A 1 62 ? 34.913 18.554 20.616 1.00 20.43 263 ALA A N 1
ATOM 490 C CA . ALA A 1 62 ? 34.931 19.868 19.978 1.00 21.54 263 ALA A CA 1
ATOM 491 C C . ALA A 1 62 ? 36.043 19.992 18.936 1.00 24.42 263 ALA A C 1
ATOM 492 O O . ALA A 1 62 ? 35.804 20.448 17.811 1.00 25.53 263 ALA A O 1
ATOM 494 N N . TRP A 1 63 ? 37.261 19.590 19.282 1.00 21.68 264 TRP A N 1
ATOM 495 C CA . TRP A 1 63 ? 38.450 20.046 18.565 1.00 23.34 264 TRP A CA 1
ATOM 496 C C . TRP A 1 63 ? 39.066 19.021 17.627 1.00 21.95 264 TRP A C 1
ATOM 497 O O . TRP A 1 63 ? 39.551 19.394 16.558 1.00 23.11 264 TRP A O 1
ATOM 508 N N . THR A 1 64 ? 39.083 17.742 17.981 1.00 20.78 265 THR A N 1
ATOM 509 C CA . THR A 1 64 ? 39.680 16.762 17.085 1.00 21.25 265 THR A CA 1
ATOM 510 C C . THR A 1 64 ? 38.968 15.438 17.293 1.00 22.93 265 THR A C 1
ATOM 511 O O . THR A 1 64 ? 38.498 15.155 18.405 1.00 21.65 265 THR A O 1
ATOM 515 N N . PRO A 1 65 ? 38.824 14.631 16.242 1.00 24.41 266 PRO A N 1
ATOM 516 C CA . PRO A 1 65 ? 38.073 13.376 16.370 1.00 24.39 266 PRO A CA 1
ATOM 517 C C . PRO A 1 65 ? 38.673 12.461 17.430 1.00 28.86 266 PRO A C 1
ATOM 518 O O . PRO A 1 65 ? 39.889 12.416 17.626 1.00 23.25 266 PRO A O 1
ATOM 522 N N . ARG A 1 66 ? 37.789 11.753 18.135 1.00 24.25 267 ARG A N 1
ATOM 523 C CA . ARG A 1 66 ? 38.103 10.716 19.115 1.00 24.67 267 ARG A CA 1
ATOM 524 C C . ARG A 1 66 ? 38.679 11.273 20.409 1.00 27.01 267 ARG A C 1
ATOM 525 O O . ARG A 1 66 ? 39.151 10.495 21.250 1.00 27.91 267 ARG A O 1
ATOM 533 N N . LYS A 1 67 ? 38.661 12.589 20.599 1.00 20.66 268 LYS A N 1
ATOM 534 C CA . LYS A 1 67 ? 39.038 13.199 21.867 1.00 20.96 268 LYS A CA 1
ATOM 535 C C . LYS A 1 67 ? 37.795 13.850 22.450 1.00 22.76 268 LYS A C 1
ATOM 536 O O . LYS A 1 67 ? 37.175 14.702 21.805 1.00 18.36 268 LYS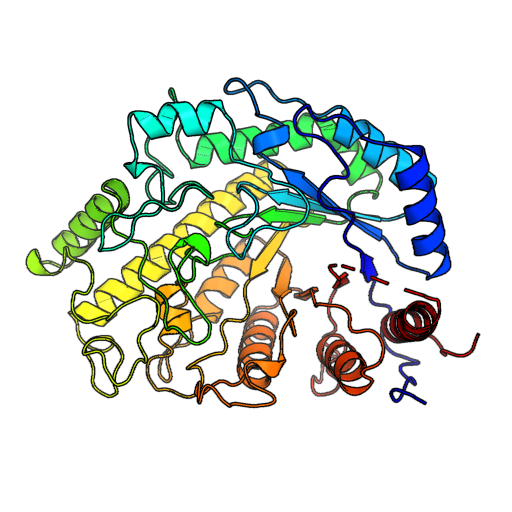 A O 1
ATOM 542 N N . TYR A 1 68 ? 37.425 13.430 23.653 1.00 17.44 269 TYR A N 1
ATOM 543 C CA . TYR A 1 68 ? 36.171 13.820 24.280 1.00 17.89 269 TYR A CA 1
ATOM 544 C C . TYR A 1 68 ? 36.459 14.539 25.588 1.00 23.46 269 TYR A C 1
ATOM 545 O O . TYR A 1 68 ? 37.296 14.087 26.375 1.00 22.81 269 TYR A O 1
ATOM 554 N N . GLU A 1 69 ? 35.772 15.655 25.814 1.00 21.07 270 GLU A N 1
ATOM 555 C CA . GLU A 1 69 ? 35.925 16.446 27.027 1.00 18.21 270 GLU A CA 1
ATOM 556 C C . GLU A 1 69 ? 34.607 16.432 27.785 1.00 21.78 270 GLU A C 1
ATOM 557 O O . GLU A 1 69 ? 33.586 16.897 27.264 1.00 18.77 270 GLU A O 1
ATOM 563 N N . TRP A 1 70 ? 34.634 15.919 29.015 1.00 18.64 271 TRP A N 1
ATOM 564 C CA . TRP A 1 70 ? 33.417 15.719 29.790 1.00 22.78 271 TRP A CA 1
ATOM 565 C C . TRP A 1 70 ? 33.410 16.441 31.129 1.00 22.17 271 TRP A C 1
ATOM 566 O O . TRP A 1 70 ? 32.451 16.268 31.889 1.00 20.86 271 TRP A O 1
ATOM 577 N N . SER A 1 71 ? 34.441 17.233 31.450 1.00 20.33 272 SER A N 1
ATOM 578 C CA . SER A 1 71 ? 34.608 17.691 32.830 1.00 26.01 272 SER A CA 1
ATOM 579 C C . SER A 1 71 ? 33.432 18.551 33.291 1.00 24.47 272 SER A C 1
ATOM 580 O O . SER A 1 71 ? 32.941 18.390 34.416 1.00 21.91 272 SER A O 1
ATOM 583 N N . GLY A 1 72 ? 32.963 19.464 32.439 1.00 20.94 273 GLY A N 1
ATOM 584 C CA . GLY A 1 72 ? 31.806 20.269 32.800 1.00 22.79 273 GLY A CA 1
ATOM 585 C C . GLY A 1 72 ? 30.599 19.428 33.167 1.00 22.48 273 GLY A C 1
ATOM 586 O O . GLY A 1 72 ? 29.903 19.712 34.146 1.00 22.59 273 GLY A O 1
ATOM 587 N N . TYR A 1 73 ? 30.356 18.356 32.413 1.00 16.71 274 TYR A N 1
ATOM 588 C CA . TYR A 1 73 ? 29.202 17.507 32.696 1.00 19.07 274 TYR A CA 1
ATOM 589 C C . TYR A 1 73 ? 29.412 16.689 33.965 1.00 19.89 274 TYR A C 1
ATOM 590 O O . TYR A 1 73 ? 28.470 16.489 34.739 1.00 20.82 274 TYR A O 1
ATOM 599 N N . ARG A 1 74 ? 30.639 16.214 34.198 1.00 19.05 275 ARG A N 1
ATOM 600 C CA . ARG A 1 74 ? 30.964 15.573 35.472 1.00 20.73 275 ARG A CA 1
ATOM 601 C C . ARG A 1 74 ? 30.642 16.492 36.644 1.00 20.15 275 ARG A C 1
ATOM 602 O O . ARG A 1 74 ? 30.003 16.078 37.623 1.00 19.81 275 ARG A O 1
ATOM 610 N N . ASP A 1 75 ? 31.086 17.750 36.559 1.00 17.83 276 ASP A N 1
ATOM 611 C CA . ASP A 1 75 ? 30.816 18.720 37.617 1.00 21.93 276 ASP A CA 1
ATOM 612 C C . ASP A 1 75 ? 29.317 18.928 37.799 1.00 22.37 276 ASP A C 1
ATOM 613 O O . ASP A 1 75 ? 28.816 18.962 38.926 1.00 18.21 276 ASP A O 1
ATOM 618 N N . LEU A 1 76 ? 28.587 19.065 36.693 1.00 18.77 277 LEU A N 1
ATOM 619 C CA . LEU A 1 76 ? 27.148 19.304 36.762 1.00 20.54 277 LEU A CA 1
ATOM 620 C C . LEU A 1 76 ? 26.415 18.112 37.367 1.00 21.88 277 LEU A C 1
ATOM 621 O O . LEU A 1 76 ? 25.552 18.276 38.243 1.00 21.10 277 LEU A O 1
ATOM 626 N N . PHE A 1 77 ? 26.750 16.900 36.916 1.00 20.83 278 PHE A N 1
ATOM 627 C CA . PHE A 1 77 ? 26.140 15.700 37.485 1.00 24.13 278 PHE A CA 1
ATOM 628 C C . PHE A 1 77 ? 26.413 15.598 38.982 1.00 24.49 278 PHE A C 1
ATOM 629 O O . PHE A 1 77 ? 25.554 15.140 39.749 1.00 22.83 278 PHE A O 1
ATOM 637 N N . GLY A 1 78 ? 27.602 16.024 39.415 1.00 23.35 279 GLY A N 1
ATOM 638 C CA . GLY A 1 78 ? 27.912 16.007 40.837 1.00 23.70 279 GLY A CA 1
ATOM 639 C C . GLY A 1 78 ? 27.011 16.925 41.639 1.00 26.52 279 GLY A C 1
ATOM 640 O O . GLY A 1 78 ? 26.525 16.555 42.713 1.00 22.82 279 GLY A O 1
ATOM 641 N N . ILE A 1 79 ? 26.769 18.132 41.125 1.00 22.50 280 ILE A N 1
ATOM 642 C CA . ILE A 1 79 ? 25.901 19.078 41.818 1.00 21.76 280 ILE A CA 1
ATOM 643 C C . ILE A 1 79 ? 24.476 18.542 41.891 1.00 27.64 280 ILE A C 1
ATOM 644 O O . ILE A 1 79 ? 23.854 18.542 42.959 1.00 23.60 280 ILE A O 1
ATOM 649 N N . ILE A 1 80 ? 23.942 18.070 40.756 1.00 21.95 281 ILE A N 1
ATOM 650 C CA . ILE A 1 80 ? 22.586 17.520 40.726 1.00 21.04 281 ILE A CA 1
ATOM 651 C C . ILE A 1 80 ? 22.444 16.390 41.740 1.00 25.54 281 ILE A C 1
ATOM 652 O O . ILE A 1 80 ? 21.419 16.270 42.426 1.00 21.30 281 ILE A O 1
ATOM 657 N N . LYS A 1 81 ? 23.473 15.544 41.846 1.00 23.33 282 LYS A N 1
ATOM 658 C CA . LYS A 1 81 ? 23.459 14.464 42.825 1.00 26.77 282 LYS A CA 1
ATOM 659 C C . LYS A 1 81 ? 23.328 15.006 44.244 1.00 29.64 282 LYS A C 1
ATOM 660 O O . LYS A 1 81 ? 22.629 14.418 45.077 1.00 28.15 282 LYS A O 1
ATOM 666 N N . GLU A 1 82 ? 23.972 16.143 44.529 1.00 24.28 283 GLU A N 1
ATOM 667 C CA . GLU A 1 82 ? 23.874 16.747 45.857 1.00 30.56 283 GLU A CA 1
ATOM 668 C C . GLU A 1 82 ? 22.439 17.120 46.205 1.00 27.23 283 GLU A C 1
ATOM 669 O O . GLU A 1 82 ? 22.071 17.119 47.383 1.00 29.41 283 GLU A O 1
ATOM 675 N N . PHE A 1 83 ? 21.615 17.430 45.206 1.00 26.47 284 PHE A N 1
ATOM 676 C CA . PHE A 1 83 ? 20.243 17.862 45.433 1.00 27.23 284 PHE A CA 1
ATOM 677 C C . PHE A 1 83 ? 19.231 16.729 45.353 1.00 24.52 284 PHE A C 1
ATOM 678 O O . PHE A 1 83 ? 18.030 16.992 45.470 1.00 29.71 284 PHE A O 1
ATOM 686 N N . LYS A 1 84 ? 19.678 15.483 45.167 1.00 25.16 285 LYS A N 1
ATOM 687 C CA . LYS A 1 84 ? 18.780 14.324 45.144 1.00 34.96 285 LYS A CA 1
ATOM 688 C C . LYS A 1 84 ? 17.740 14.465 44.037 1.00 31.02 285 LYS A C 1
ATOM 689 O O . LYS A 1 84 ? 16.545 14.247 44.244 1.00 32.95 285 LYS A O 1
ATOM 695 N N . LEU A 1 85 ? 18.198 14.870 42.860 1.00 27.77 286 LEU A N 1
ATOM 696 C CA . LEU A 1 85 ? 17.354 14.997 41.687 1.00 21.88 286 LEU A CA 1
ATOM 697 C C . LEU A 1 85 ? 17.724 13.913 40.686 1.00 26.89 286 LEU A C 1
ATOM 698 O O . LEU A 1 85 ? 18.868 13.448 40.647 1.00 24.94 286 LEU A O 1
ATOM 703 N N . LYS A 1 86 ? 16.745 13.500 39.889 1.00 22.28 287 LYS A N 1
ATOM 704 C CA . LYS A 1 86 ? 16.997 12.579 38.793 1.00 24.84 287 LYS A CA 1
ATOM 705 C C . LYS A 1 86 ? 17.468 13.359 37.567 1.00 22.58 287 LYS A C 1
ATOM 706 O O . LYS A 1 86 ? 17.335 14.583 37.486 1.00 21.11 287 LYS A O 1
ATOM 712 N N . VAL A 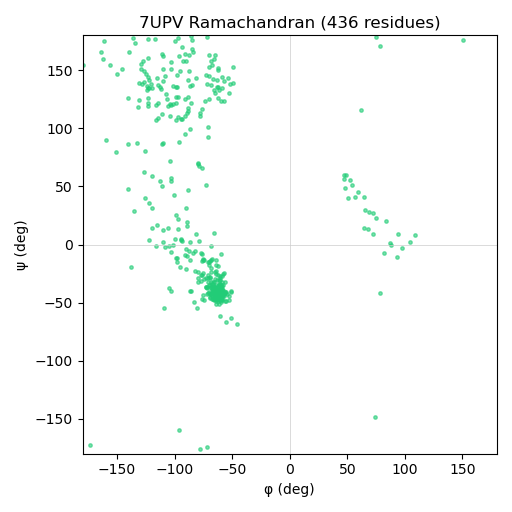1 87 ? 18.017 12.636 36.596 1.00 18.97 288 VAL A N 1
ATOM 713 C CA . VAL A 1 87 ? 18.565 13.246 35.390 1.00 22.60 288 VAL A CA 1
ATOM 714 C C . VAL A 1 87 ? 18.023 12.511 34.176 1.00 20.07 288 VAL A C 1
ATOM 715 O O . VAL A 1 87 ? 18.161 11.285 34.073 1.00 20.68 288 VAL A O 1
ATOM 719 N N . GLN A 1 88 ? 17.404 13.257 33.269 1.00 18.89 289 GLN A N 1
ATOM 720 C CA . GLN A 1 88 ? 17.150 12.797 31.909 1.00 20.97 289 GLN A CA 1
ATOM 721 C C . GLN A 1 88 ? 18.302 13.295 31.044 1.00 17.82 289 GLN A C 1
ATOM 722 O O . GLN A 1 88 ? 18.417 14.498 30.790 1.00 18.55 289 GLN A O 1
ATOM 728 N N . VAL A 1 89 ? 19.170 12.389 30.618 1.00 19.51 290 VAL A N 1
ATOM 729 C CA . VAL A 1 89 ? 20.291 12.778 29.768 1.00 17.79 290 VAL A CA 1
ATOM 730 C C . VAL A 1 89 ? 19.840 12.812 28.313 1.00 18.44 290 VAL A C 1
ATOM 731 O O . VAL A 1 89 ? 19.127 11.914 27.849 1.00 19.66 290 VAL A O 1
ATOM 735 N N . VAL A 1 90 ? 20.260 13.846 27.582 1.00 17.76 291 VAL A N 1
ATOM 736 C CA . VAL A 1 90 ? 20.000 13.964 26.150 1.00 16.15 291 VAL A CA 1
ATOM 737 C C . VAL A 1 90 ? 21.338 14.107 25.435 1.00 17.70 291 VAL A C 1
ATOM 738 O O . VAL A 1 90 ? 22.100 15.039 25.715 1.00 19.55 291 VAL A O 1
ATOM 742 N N . LEU A 1 91 ? 21.619 13.193 24.509 1.00 18.64 292 LEU A N 1
ATOM 743 C CA . LEU A 1 91 ? 22.819 13.275 23.678 1.00 19.98 292 LEU A CA 1
ATOM 744 C C . LEU A 1 91 ? 22.465 13.999 22.388 1.00 19.25 292 LEU A C 1
ATOM 745 O O . LEU A 1 91 ? 21.773 13.442 21.528 1.00 20.11 292 LEU A O 1
ATOM 750 N N . SER A 1 92 ? 22.935 15.240 22.248 1.00 15.74 293 SER A N 1
ATOM 751 C CA . SER A 1 92 ? 22.570 16.085 21.120 1.00 15.72 293 SER A CA 1
ATOM 752 C C . SER A 1 92 ? 23.677 16.040 20.079 1.00 19.69 293 SER A C 1
ATOM 753 O O . SER A 1 92 ? 24.747 16.625 20.271 1.00 21.18 293 SER A O 1
ATOM 756 N N . PHE A 1 93 ? 23.407 15.356 18.969 1.00 18.90 294 PHE A N 1
ATOM 757 C CA . PHE A 1 93 ? 24.307 15.334 17.826 1.00 19.99 294 PHE A CA 1
ATOM 758 C C . PHE A 1 93 ? 24.015 16.453 16.846 1.00 23.10 294 PHE A C 1
ATOM 759 O O . PHE A 1 93 ? 24.221 16.292 15.638 1.00 25.83 294 PHE A O 1
ATOM 767 N N . HIS A 1 94 ? 23.544 17.591 17.341 1.00 18.80 295 HIS A N 1
ATOM 768 C CA . HIS A 1 94 ? 23.177 18.708 16.493 1.00 18.86 295 HIS A CA 1
ATOM 769 C C . HIS A 1 94 ? 23.642 19.996 17.147 1.00 19.82 295 HIS A C 1
ATOM 770 O O . HIS A 1 94 ? 23.981 20.038 18.336 1.00 19.13 295 HIS A O 1
ATOM 777 N N . GLY A 1 95 ? 23.646 21.059 16.355 1.00 22.37 296 GLY A N 1
ATOM 778 C CA . GLY A 1 95 ? 23.826 22.391 16.880 1.00 25.75 296 GLY A CA 1
ATOM 779 C C . GLY A 1 95 ? 22.512 22.982 17.349 1.00 26.56 296 GLY A C 1
ATOM 780 O O . GLY A 1 95 ? 21.439 22.393 17.219 1.00 24.86 296 GLY A O 1
ATOM 781 N N . SER A 1 96 ? 22.606 24.170 17.921 1.00 21.45 297 SER A N 1
ATOM 782 C CA . SER A 1 96 ? 21.397 24.868 18.311 1.00 34.42 297 SER A CA 1
ATOM 783 C C . SER A 1 96 ? 20.934 25.752 17.153 1.00 30.43 297 SER A C 1
ATOM 784 O O . SER A 1 96 ? 21.671 26.002 16.201 1.00 35.45 297 SER A O 1
ATOM 787 N N . GLY A 1 97 ? 19.691 26.204 17.217 1.00 35.58 298 GLY A N 1
ATOM 788 C CA . GLY A 1 97 ? 19.262 27.227 16.282 1.00 39.07 298 GLY A CA 1
ATOM 789 C C . GLY A 1 97 ? 18.571 26.768 15.014 1.00 38.28 298 GLY A C 1
ATOM 790 O O . GLY A 1 97 ? 18.343 27.599 14.125 1.00 31.25 298 GLY A O 1
ATOM 791 N N . GLU A 1 98 ? 18.225 25.483 14.891 1.00 31.94 299 GLU A N 1
ATOM 792 C CA . GLU A 1 98 ? 17.410 25.066 13.754 1.00 31.61 299 GLU A CA 1
ATOM 793 C C . GLU A 1 98 ? 16.113 25.864 13.693 1.00 34.55 299 GLU A C 1
ATOM 794 O O . GLU A 1 98 ? 15.610 26.152 12.602 1.00 32.36 299 GLU A O 1
ATOM 800 N N . THR A 1 99 ? 15.585 26.264 14.852 1.00 33.75 300 THR A N 1
ATOM 801 C CA . THR A 1 99 ? 14.359 27.045 14.940 1.00 40.12 300 THR A CA 1
ATOM 802 C C . THR A 1 99 ? 14.602 28.543 15.106 1.00 44.75 300 THR A C 1
ATOM 803 O O . THR A 1 99 ? 13.667 29.329 14.912 1.00 45.66 300 THR A O 1
ATOM 807 N N . GLY A 1 100 ? 15.809 28.957 15.453 1.00 45.24 301 GLY A N 1
ATOM 808 C CA . GLY A 1 100 ? 16.079 30.359 15.715 1.00 49.76 301 GLY A CA 1
ATOM 809 C C . GLY A 1 100 ? 17.202 30.511 16.721 1.00 57.34 301 GLY A C 1
ATOM 810 O O . GLY A 1 100 ? 17.691 29.543 17.293 1.00 53.41 301 GLY A O 1
ATOM 811 N N . SER A 1 101 ? 17.567 31.777 16.957 1.00 62.87 302 SER A N 1
ATOM 812 C CA . SER A 1 101 ? 18.824 32.120 17.623 1.00 60.47 302 SER A CA 1
ATOM 813 C C . SER A 1 101 ? 19.023 31.359 18.932 1.00 60.88 302 SER A C 1
ATOM 814 O O . SER A 1 101 ? 19.973 30.580 19.072 1.00 65.08 302 SER A O 1
ATOM 817 N N . GLY A 1 102 ? 18.145 31.578 19.907 1.00 59.11 303 GLY A N 1
ATOM 818 C CA . GLY A 1 102 ? 18.309 30.987 21.219 1.00 58.23 303 GLY A CA 1
ATOM 819 C C . GLY A 1 102 ? 19.340 31.723 22.060 1.00 51.76 303 GLY A C 1
ATOM 820 O O . GLY A 1 102 ? 20.064 32.604 21.594 1.00 48.86 303 GLY A O 1
ATOM 821 N N . ASP A 1 103 ? 19.404 31.344 23.340 1.00 47.56 304 ASP A N 1
ATOM 822 C CA . ASP A 1 103 ? 20.301 32.004 24.287 1.00 44.94 304 ASP A CA 1
ATOM 823 C C . ASP A 1 103 ? 21.743 31.981 23.795 1.00 41.61 304 ASP A C 1
ATOM 824 O O . ASP A 1 103 ? 22.313 33.032 23.481 1.00 45.26 304 ASP A O 1
ATOM 829 N N . VAL A 1 104 ? 22.338 30.795 23.716 1.00 37.47 305 VAL A N 1
ATOM 830 C CA . VAL A 1 104 ? 23.717 30.651 23.272 1.00 37.48 305 VAL A CA 1
ATOM 831 C C . VAL A 1 104 ? 23.742 29.969 21.911 1.00 31.47 305 VAL A C 1
ATOM 832 O O . VAL A 1 104 ? 22.763 29.368 21.458 1.00 28.56 305 VAL A O 1
ATOM 836 N N . LEU A 1 105 ? 24.893 30.072 21.258 1.00 29.38 306 LEU A N 1
ATOM 837 C CA . LEU A 1 105 ? 25.173 29.364 20.017 1.00 35.56 306 LEU A CA 1
ATOM 838 C C . LEU A 1 105 ? 26.052 28.161 20.335 1.00 29.92 306 LEU A C 1
ATOM 839 O O . LEU A 1 105 ? 27.145 28.314 20.893 1.00 29.34 306 LEU A O 1
ATOM 844 N N . ILE A 1 106 ? 25.562 26.971 20.010 1.00 21.75 307 ILE A N 1
ATOM 845 C CA . ILE A 1 106 ? 26.335 25.739 20.127 1.00 21.56 307 ILE A CA 1
ATOM 846 C C . ILE A 1 106 ? 26.348 25.095 18.753 1.00 24.69 307 ILE A C 1
ATOM 847 O O . ILE A 1 106 ? 25.288 24.769 18.205 1.00 24.71 307 ILE A O 1
ATOM 852 N N . SER A 1 107 ? 27.532 24.935 18.189 1.00 19.32 308 SER A N 1
ATOM 853 C CA . SER A 1 107 ? 27.675 24.440 16.833 1.00 25.15 308 SER A CA 1
ATOM 854 C C . SER A 1 107 ? 28.025 22.957 16.854 1.00 18.86 308 SER A C 1
ATOM 855 O O . SER A 1 107 ? 28.222 22.345 17.904 1.00 19.94 308 SER A O 1
ATOM 858 N N . LEU A 1 108 ? 28.081 22.371 15.666 1.00 17.91 309 LEU A N 1
ATOM 859 C CA . LEU A 1 108 ? 28.688 21.067 15.517 1.00 18.92 309 LEU A CA 1
ATOM 860 C C . LEU A 1 108 ? 30.173 21.178 15.853 1.00 18.17 309 LEU A C 1
ATOM 861 O O . LEU A 1 108 ? 30.717 22.284 15.908 1.00 21.76 309 LEU A O 1
ATOM 866 N N . PRO A 1 109 ? 30.844 20.053 16.105 1.00 13.71 310 PRO A N 1
ATOM 867 C CA . PRO A 1 109 ? 32.285 20.106 16.367 1.00 18.37 310 PRO A CA 1
ATOM 868 C C . PRO A 1 109 ? 33.020 20.923 15.318 1.00 18.44 310 PRO A C 1
ATOM 869 O O . PRO A 1 109 ? 32.706 20.871 14.127 1.00 19.03 310 PRO A O 1
ATOM 873 N N . LYS A 1 110 ? 33.981 21.714 15.786 1.00 18.75 311 LYS A N 1
ATOM 874 C CA . LYS A 1 110 ? 34.843 22.462 14.876 1.00 24.79 311 LYS A CA 1
ATOM 875 C C . LYS A 1 110 ? 35.453 21.560 13.807 1.00 20.95 311 LYS A C 1
ATOM 876 O O . LYS A 1 110 ? 35.542 21.946 12.636 1.00 21.95 311 LYS A O 1
ATOM 882 N N . TRP A 1 111 ? 35.874 20.349 14.185 1.00 18.70 312 TRP A N 1
ATOM 883 C CA . TRP A 1 111 ? 36.523 19.480 13.205 1.00 21.90 312 TRP A CA 1
ATOM 884 C C . TRP A 1 111 ? 35.526 18.952 12.178 1.00 19.16 312 TRP A C 1
ATOM 885 O O . TRP A 1 111 ? 35.915 18.640 11.047 1.00 15.54 312 TRP A O 1
ATOM 896 N N . ILE A 1 112 ? 34.242 18.861 12.538 1.00 15.64 313 ILE A N 1
ATOM 897 C CA . ILE A 1 112 ? 33.212 18.538 11.552 1.00 18.81 313 ILE A CA 1
ATOM 898 C C . ILE A 1 112 ? 33.025 19.692 10.574 1.00 18.85 313 ILE A C 1
ATOM 899 O O . ILE A 1 112 ? 32.926 19.486 9.360 1.00 17.92 313 ILE A O 1
ATOM 904 N N . MET A 1 113 ? 32.938 20.923 11.088 1.00 19.21 314 MET A N 1
ATOM 905 C CA . MET A 1 113 ? 32.765 22.066 10.195 1.00 20.24 314 MET A CA 1
ATOM 906 C C . MET A 1 113 ? 33.951 22.204 9.241 1.00 20.59 314 MET A C 1
ATOM 907 O O . MET A 1 113 ? 33.777 22.591 8.078 1.00 19.19 314 MET A O 1
ATOM 912 N N . GLU A 1 114 ? 35.161 21.873 9.712 1.00 19.43 315 GLU A N 1
ATOM 913 C CA . GLU A 1 114 ? 36.338 21.860 8.840 1.00 17.84 315 GLU A CA 1
ATOM 914 C C . GLU A 1 114 ? 36.179 20.851 7.706 1.00 19.30 315 GLU A C 1
ATOM 915 O O . GLU A 1 114 ? 36.511 21.137 6.547 1.00 21.26 315 GLU A O 1
ATOM 921 N N . ILE A 1 115 ? 35.705 19.643 8.027 1.00 18.55 316 ILE A N 1
ATOM 922 C CA . ILE A 1 115 ? 35.440 18.649 6.987 1.00 16.94 316 ILE A CA 1
ATOM 923 C C . ILE A 1 115 ? 34.418 19.187 5.997 1.00 20.12 316 ILE A C 1
ATOM 924 O O . ILE A 1 115 ? 34.549 19.010 4.777 1.00 21.36 316 ILE A O 1
ATOM 929 N N . ALA A 1 116 ? 33.395 19.875 6.510 1.00 20.32 317 ALA A N 1
ATOM 930 C CA . ALA A 1 116 ? 32.313 20.349 5.661 1.00 23.03 317 ALA A CA 1
ATOM 931 C C . ALA A 1 116 ? 32.806 21.314 4.594 1.00 25.79 317 ALA A C 1
ATOM 932 O O . ALA A 1 116 ? 32.235 21.369 3.500 1.00 24.85 317 ALA A O 1
ATOM 934 N N . LYS A 1 117 ? 33.867 22.071 4.880 1.00 26.95 318 LYS A N 1
ATOM 935 C CA . LYS A 1 117 ? 34.351 23.044 3.904 1.00 28.98 318 LYS A CA 1
ATOM 936 C C . LYS A 1 117 ? 34.830 22.367 2.626 1.00 29.02 318 LYS A C 1
ATOM 937 O O . LYS A 1 117 ? 34.713 22.945 1.540 1.00 36.11 318 LYS A O 1
ATOM 943 N N . GLU A 1 118 ? 35.345 21.141 2.722 1.00 25.29 319 GLU A N 1
ATOM 944 C CA . GLU A 1 118 ? 35.728 20.389 1.533 1.00 27.76 319 GLU A CA 1
ATOM 945 C C . GLU A 1 118 ? 34.641 19.443 1.047 1.00 26.64 319 GLU A C 1
ATOM 946 O O . GLU A 1 118 ? 34.675 19.033 -0.117 1.00 32.14 319 GLU A O 1
ATOM 952 N N . ASN A 1 119 ? 33.676 19.086 1.896 1.00 24.21 320 ASN A N 1
ATOM 953 C CA . ASN A 1 119 ? 32.624 18.138 1.518 1.00 20.88 320 ASN A CA 1
ATOM 954 C C . ASN A 1 119 ? 31.313 18.641 2.115 1.00 23.40 320 ASN A C 1
ATOM 955 O O . ASN A 1 119 ? 30.925 18.242 3.218 1.00 22.41 320 ASN A O 1
ATOM 960 N N . GLN A 1 120 ? 30.634 19.515 1.373 1.00 19.08 321 GLN A N 1
ATOM 961 C CA . GLN A 1 120 ? 29.344 20.032 1.809 1.00 21.54 321 GLN A CA 1
ATOM 962 C C . GLN A 1 120 ? 28.251 18.972 1.803 1.00 16.82 321 GLN A C 1
ATOM 963 O O . GLN A 1 120 ? 27.183 19.212 2.375 1.00 21.63 321 GLN A O 1
ATOM 969 N N . ASP A 1 121 ? 28.484 17.817 1.182 1.00 18.42 322 ASP A N 1
ATOM 970 C CA . ASP A 1 121 ? 27.455 16.785 1.094 1.00 19.67 322 ASP A CA 1
ATOM 971 C C . ASP A 1 121 ? 27.303 15.969 2.377 1.00 19.72 322 ASP A C 1
ATOM 972 O O . ASP A 1 121 ? 26.495 15.035 2.407 1.00 18.34 322 ASP A O 1
ATOM 977 N N . ILE A 1 122 ? 28.042 16.297 3.442 1.00 21.71 323 ILE A N 1
ATOM 978 C CA . ILE A 1 122 ? 27.780 15.686 4.747 1.00 17.17 323 ILE A CA 1
ATOM 979 C C . ILE A 1 122 ? 26.571 16.297 5.434 1.00 18.37 323 ILE A C 1
ATOM 980 O O . ILE A 1 122 ? 26.139 15.790 6.479 1.00 19.37 323 ILE A O 1
ATOM 985 N N . PHE A 1 123 ? 26.017 17.366 4.878 1.00 18.60 324 PHE A N 1
ATOM 986 C CA . PHE A 1 123 ? 24.853 18.049 5.415 1.00 19.83 324 PHE A CA 1
ATOM 987 C C . PHE A 1 123 ? 23.607 17.682 4.617 1.00 17.37 324 PHE A C 1
ATOM 988 O O . PHE A 1 123 ? 23.677 17.391 3.421 1.00 17.30 324 PHE A O 1
ATOM 996 N N . PHE A 1 124 ? 22.456 17.720 5.285 1.00 18.99 325 PHE A N 1
ATOM 997 C CA . PHE A 1 124 ? 21.193 17.677 4.563 1.00 16.05 325 PHE A CA 1
ATOM 998 C C . PHE A 1 124 ? 21.132 18.849 3.594 1.00 16.80 325 PHE A C 1
ATOM 999 O O . PHE A 1 124 ? 21.474 19.983 3.942 1.00 15.14 325 PHE A O 1
ATOM 1007 N N . THR A 1 125 ? 20.702 18.565 2.370 1.00 14.95 326 THR A N 1
ATOM 1008 C CA . THR A 1 125 ? 20.710 19.522 1.274 1.00 16.05 326 THR A CA 1
ATOM 1009 C C . THR A 1 125 ? 19.325 19.564 0.651 1.00 19.12 326 THR A C 1
ATOM 1010 O O . THR A 1 125 ? 18.685 18.520 0.486 1.00 15.89 326 THR A O 1
ATOM 1014 N N . ASP A 1 126 ? 18.851 20.768 0.324 1.00 17.13 327 ASP A N 1
ATOM 1015 C CA . ASP A 1 126 ? 17.546 20.905 -0.297 1.00 15.75 327 ASP A CA 1
ATOM 1016 C C . ASP A 1 126 ? 17.691 21.023 -1.811 1.00 20.83 327 ASP A C 1
ATOM 1017 O O . ASP A 1 126 ? 18.796 21.028 -2.364 1.00 19.32 327 ASP A O 1
ATOM 1022 N N . ARG A 1 127 ? 16.542 21.113 -2.485 1.00 21.45 328 ARG A N 1
ATOM 1023 C CA . ARG A 1 127 ? 16.534 21.137 -3.943 1.00 22.07 328 ARG A CA 1
ATOM 1024 C C . ARG A 1 127 ? 17.269 22.352 -4.493 1.00 20.23 328 ARG A C 1
ATOM 1025 O O . ARG A 1 127 ? 17.778 22.317 -5.621 1.00 19.22 328 ARG A O 1
ATOM 1033 N N . GLU A 1 128 ? 17.338 23.428 -3.720 1.00 21.33 329 GLU A N 1
ATOM 1034 C CA . GLU A 1 128 ? 18.022 24.641 -4.136 1.00 19.29 329 GLU A CA 1
ATOM 1035 C C . GLU A 1 128 ? 19.513 24.620 -3.813 1.00 21.57 329 GLU A C 1
ATOM 1036 O O . GLU A 1 128 ? 20.206 25.604 -4.086 1.00 20.86 329 GLU A O 1
ATOM 1042 N N . GLY A 1 129 ? 20.025 23.529 -3.245 1.00 17.74 330 GLY A N 1
ATOM 1043 C CA . GLY A 1 129 ? 21.441 23.423 -2.960 1.00 20.70 330 GLY A CA 1
ATOM 1044 C C . GLY A 1 129 ? 21.879 23.969 -1.615 1.00 22.83 330 GLY A C 1
ATOM 1045 O O . GLY A 1 129 ? 23.075 23.903 -1.301 1.00 24.50 330 GLY A O 1
ATOM 1046 N N . ARG A 1 130 ? 20.957 24.499 -0.812 1.00 22.35 331 ARG A N 1
ATOM 1047 C CA . ARG A 1 130 ? 21.305 24.978 0.519 1.00 17.71 331 ARG A CA 1
ATOM 1048 C C . ARG A 1 130 ? 21.601 23.811 1.450 1.00 21.55 331 ARG A C 1
ATOM 1049 O O . ARG A 1 130 ? 20.909 22.789 1.439 1.00 18.99 331 ARG A O 1
ATOM 1057 N N . ARG A 1 131 ? 22.640 23.970 2.260 1.00 17.40 332 ARG A N 1
ATOM 1058 C CA . ARG A 1 131 ? 23.059 22.954 3.213 1.00 17.56 332 ARG A CA 1
ATOM 1059 C C . ARG A 1 131 ? 22.571 23.330 4.602 1.00 20.60 332 ARG A C 1
ATOM 1060 O O . ARG A 1 131 ? 22.647 24.491 5.005 1.00 20.83 332 ARG A O 1
ATOM 1068 N N . ASN A 1 132 ? 22.050 22.346 5.322 1.00 19.89 333 ASN A N 1
ATOM 1069 C CA . ASN A 1 132 ? 21.679 22.530 6.717 1.00 19.59 333 ASN A CA 1
ATOM 1070 C C . ASN A 1 132 ? 22.885 22.164 7.571 1.00 17.64 333 ASN A C 1
ATOM 1071 O O . ASN A 1 132 ? 23.274 20.996 7.642 1.00 16.31 333 ASN A O 1
ATOM 1076 N N . THR A 1 133 ? 23.484 23.162 8.209 1.00 16.84 334 THR A N 1
ATOM 1077 C CA . THR A 1 133 ? 24.713 22.958 8.957 1.00 20.55 334 THR A CA 1
ATOM 1078 C C . THR A 1 133 ? 24.464 22.571 10.407 1.00 20.44 334 THR A C 1
ATOM 1079 O O . THR A 1 133 ? 25.396 22.629 11.215 1.00 16.21 334 THR A O 1
ATOM 1083 N N . GLU A 1 134 ? 23.238 22.154 10.749 1.00 19.71 335 GLU A N 1
ATOM 1084 C CA . GLU A 1 134 ? 22.897 21.857 12.136 1.00 22.66 335 GLU A CA 1
ATOM 1085 C C . GLU A 1 134 ? 23.156 20.413 12.538 1.00 23.15 335 GLU A C 1
ATOM 1086 O O . GLU A 1 134 ? 23.255 20.132 13.737 1.00 21.23 335 GLU A O 1
ATOM 1092 N N . CYS A 1 135 ? 23.241 19.491 11.586 1.00 21.12 336 CYS A N 1
ATOM 1093 C CA . CYS A 1 135 ? 23.523 18.098 11.908 1.00 21.98 336 CYS A CA 1
ATOM 1094 C C . CYS A 1 135 ? 24.011 17.414 10.644 1.00 20.67 336 CYS A C 1
ATOM 1095 O O . CYS A 1 135 ? 24.025 18.001 9.560 1.00 20.64 336 CYS A O 1
ATOM 1098 N N . LEU A 1 136 ? 24.408 16.160 10.787 1.00 21.67 337 LEU A N 1
ATOM 1099 C CA . LEU A 1 136 ? 24.929 15.412 9.652 1.00 19.55 337 LEU A CA 1
ATOM 1100 C C . LEU A 1 136 ? 23.793 14.718 8.924 1.00 17.80 337 LEU A C 1
ATOM 1101 O O . LEU A 1 136 ? 22.850 14.224 9.546 1.00 17.16 337 LEU A O 1
ATOM 1106 N N . SER A 1 137 ? 23.885 14.695 7.599 1.00 17.56 338 SER A N 1
ATOM 1107 C CA . SER A 1 137 ? 22.916 13.948 6.818 1.00 20.82 338 SER A CA 1
ATOM 1108 C C . SER A 1 137 ? 23.001 12.466 7.150 1.00 19.98 338 SER A C 1
ATOM 1109 O O . SER A 1 137 ? 24.086 11.913 7.363 1.00 16.86 338 SER A O 1
ATOM 1112 N N . TRP A 1 138 ? 21.838 11.823 7.203 1.00 16.45 339 TRP A N 1
ATOM 1113 C CA . TRP A 1 138 ? 21.788 10.374 7.322 1.00 17.12 339 TRP A CA 1
ATOM 1114 C C . TRP A 1 138 ? 22.388 9.679 6.109 1.00 19.62 339 TRP A C 1
ATOM 1115 O O . TRP A 1 138 ? 22.646 8.472 6.170 1.00 22.95 339 TRP A O 1
ATOM 1126 N N . GLY A 1 139 ? 22.626 10.412 5.020 1.00 18.08 340 GLY A N 1
ATOM 1127 C CA . GLY A 1 139 ? 23.219 9.808 3.841 1.00 21.61 340 GLY A CA 1
ATOM 1128 C C . GLY A 1 139 ? 24.627 9.299 4.073 1.00 24.10 340 GLY A C 1
ATOM 1129 O O . GLY A 1 139 ? 25.074 8.380 3.385 1.00 21.32 340 GLY A O 1
ATOM 1130 N N . ILE A 1 140 ? 25.338 9.868 5.045 1.00 23.35 341 ILE A N 1
ATOM 1131 C CA . ILE A 1 140 ? 26.695 9.434 5.355 1.00 26.77 341 ILE A CA 1
ATOM 1132 C C . ILE A 1 140 ? 26.724 8.447 6.525 1.00 23.95 341 ILE A C 1
ATOM 1133 O O . ILE A 1 140 ? 27.759 8.295 7.169 1.00 21.96 341 ILE A O 1
ATOM 1138 N N . ASP A 1 141 ? 25.602 7.775 6.810 1.00 22.25 342 ASP A N 1
ATOM 1139 C CA . ASP A 1 141 ? 25.587 6.767 7.867 1.00 25.99 342 ASP A CA 1
ATOM 1140 C C . ASP A 1 141 ? 26.694 5.734 7.680 1.00 25.74 342 ASP A C 1
ATOM 1141 O O . ASP A 1 141 ? 27.396 5.382 8.639 1.00 22.34 342 ASP A O 1
ATOM 1146 N N . LYS A 1 142 ? 26.871 5.252 6.445 1.00 20.27 343 LYS A N 1
ATOM 1147 C CA . LYS A 1 142 ? 27.812 4.182 6.130 1.00 24.51 343 LYS A CA 1
ATOM 1148 C C . LYS A 1 142 ? 28.932 4.656 5.217 1.00 24.65 343 LYS A C 1
ATOM 1149 O O . LYS A 1 142 ? 29.624 3.834 4.605 1.00 26.56 343 LYS A O 1
ATOM 1155 N N . GLU A 1 143 ? 29.116 5.963 5.106 1.00 25.29 344 GLU A N 1
ATOM 1156 C CA . GLU A 1 143 ? 30.109 6.549 4.223 1.00 25.48 344 GLU A CA 1
ATOM 1157 C C . GLU A 1 143 ? 31.290 7.003 5.066 1.00 23.69 344 GLU A C 1
ATOM 1158 O O . GLU A 1 143 ? 31.132 7.843 5.957 1.00 21.15 344 GLU A O 1
ATOM 1164 N N . ARG A 1 144 ? 32.469 6.447 4.782 1.00 23.36 345 ARG A N 1
ATOM 1165 C CA . ARG A 1 144 ? 33.680 6.744 5.544 1.00 21.66 345 ARG A CA 1
ATOM 1166 C C . ARG A 1 144 ? 34.258 8.076 5.063 1.00 23.55 345 ARG A C 1
ATOM 1167 O O . ARG A 1 144 ? 35.308 8.154 4.425 1.00 22.71 345 ARG A O 1
ATOM 1175 N N . VAL A 1 145 ? 33.535 9.148 5.383 1.00 21.44 346 VAL A N 1
ATOM 1176 C CA . VAL A 1 145 ? 33.879 10.488 4.931 1.00 21.78 346 VAL A CA 1
ATOM 1177 C C . VAL A 1 145 ? 34.233 11.425 6.075 1.00 20.72 346 VAL A C 1
ATOM 1178 O O . VAL A 1 145 ? 34.570 12.586 5.828 1.00 21.40 346 VAL A O 1
ATOM 1182 N N . LEU A 1 146 ? 34.171 10.964 7.321 1.00 20.92 347 LEU A N 1
ATOM 1183 C CA . LEU A 1 146 ? 34.466 11.823 8.465 1.00 19.78 347 LEU A CA 1
ATOM 1184 C C . LEU A 1 146 ? 35.856 11.491 9.009 1.00 22.49 347 LEU A C 1
ATOM 1185 O O . LEU A 1 146 ? 36.015 10.895 10.070 1.00 17.68 347 LEU A O 1
ATOM 1190 N N . ARG A 1 147 ? 36.873 11.891 8.238 1.00 20.37 348 ARG A N 1
ATOM 1191 C CA . ARG A 1 147 ? 38.279 11.668 8.591 1.00 19.28 348 ARG A CA 1
ATOM 1192 C C . ARG A 1 147 ? 38.522 10.224 9.024 1.00 22.20 348 ARG A C 1
ATOM 1193 O O . ARG A 1 147 ? 39.123 9.953 10.068 1.00 26.42 348 ARG A O 1
ATOM 1201 N N . GLY A 1 148 ? 38.024 9.289 8.219 1.00 19.98 349 GLY A N 1
ATOM 1202 C CA . GLY A 1 148 ? 38.247 7.878 8.447 1.00 20.21 349 GLY A CA 1
ATOM 1203 C C . GLY A 1 148 ? 37.128 7.144 9.156 1.00 24.83 349 GLY A C 1
ATOM 1204 O O . GLY A 1 148 ? 37.239 5.927 9.339 1.00 24.48 349 GLY A O 1
ATOM 1205 N N . ARG A 1 149 ? 36.063 7.836 9.562 1.00 21.88 350 ARG A N 1
ATOM 1206 C CA . ARG A 1 149 ? 34.913 7.218 10.207 1.00 23.21 350 ARG A CA 1
ATOM 1207 C C . ARG A 1 149 ? 33.649 7.533 9.418 1.00 19.79 350 ARG A C 1
ATOM 1208 O O . ARG A 1 149 ? 33.605 8.478 8.622 1.00 22.51 350 ARG A O 1
ATOM 1216 N N . THR A 1 150 ? 32.619 6.720 9.648 1.00 20.28 351 THR A N 1
ATOM 1217 C CA . THR A 1 150 ? 31.303 6.926 9.067 1.00 20.33 351 THR A CA 1
ATOM 1218 C C . THR A 1 150 ? 30.423 7.721 10.024 1.00 21.48 351 THR A C 1
ATOM 1219 O O . THR A 1 150 ? 30.761 7.932 11.188 1.00 19.40 351 THR A O 1
ATOM 1223 N N . GLY A 1 151 ? 29.264 8.154 9.520 1.00 23.41 352 GLY A N 1
ATOM 1224 C CA . GLY A 1 151 ? 28.325 8.867 10.374 1.00 22.51 352 GLY A CA 1
ATOM 1225 C C . GLY A 1 151 ? 27.893 8.049 11.577 1.00 23.25 352 GLY A C 1
ATOM 1226 O O . GLY A 1 151 ? 27.796 8.567 12.695 1.00 23.74 352 GLY A O 1
ATOM 1227 N N . ILE A 1 152 ? 27.646 6.755 11.368 1.00 21.82 353 ILE A N 1
ATOM 1228 C CA . ILE A 1 152 ? 27.207 5.889 12.455 1.00 19.38 353 ILE A CA 1
ATOM 1229 C C . ILE A 1 152 ? 28.326 5.692 13.471 1.00 25.66 353 ILE A C 1
ATOM 1230 O O . ILE A 1 152 ? 28.092 5.712 14.686 1.00 25.26 353 ILE A O 1
ATOM 1235 N N . GLU A 1 153 ? 29.557 5.498 12.991 1.00 20.37 354 GLU A N 1
ATOM 1236 C CA . GLU A 1 153 ? 30.678 5.253 13.889 1.00 22.41 354 GLU A CA 1
ATOM 1237 C C . GLU A 1 153 ? 30.935 6.453 14.789 1.00 21.29 354 GLU A C 1
ATOM 1238 O O . GLU A 1 153 ? 31.245 6.292 15.973 1.00 20.01 354 GLU A O 1
ATOM 1244 N N . VAL A 1 154 ? 30.812 7.666 14.247 1.00 21.09 355 VAL A N 1
ATOM 1245 C CA . VAL A 1 154 ? 31.013 8.856 15.069 1.00 21.19 355 VAL A CA 1
ATOM 1246 C C . VAL A 1 154 ? 29.964 8.930 16.167 1.00 21.51 355 VAL A C 1
ATOM 1247 O O . VAL A 1 154 ? 30.259 9.296 17.310 1.00 23.33 355 VAL A O 1
ATOM 1251 N N . CYS A 1 155 ? 28.720 8.593 15.837 1.00 21.52 356 CYS A N 1
ATOM 1252 C CA . CYS A 1 155 ? 27.676 8.620 16.849 1.00 17.31 356 CYS A CA 1
ATOM 1253 C C . CYS A 1 155 ? 27.892 7.513 17.876 1.00 20.42 356 CYS A C 1
ATOM 1254 O O . CYS A 1 155 ? 27.837 7.763 19.087 1.00 20.13 356 CYS A O 1
ATOM 1257 N N . PHE A 1 156 ? 28.192 6.296 17.414 1.00 16.79 357 PHE A N 1
ATOM 1258 C CA . PHE A 1 156 ? 28.474 5.195 18.335 1.00 19.26 357 PHE A CA 1
ATOM 1259 C C . PHE A 1 156 ? 29.646 5.522 19.254 1.00 20.31 357 PHE A C 1
ATOM 1260 O O . PHE A 1 156 ? 29.572 5.321 20.474 1.00 21.70 357 PHE A O 1
ATOM 1268 N N . ASP A 1 157 ? 30.745 6.020 18.681 1.00 19.54 358 ASP A N 1
ATOM 1269 C CA . ASP A 1 157 ? 31.926 6.322 19.484 1.00 22.02 358 ASP A CA 1
ATOM 1270 C C . ASP A 1 157 ? 31.612 7.346 20.564 1.00 19.55 358 ASP A C 1
ATOM 1271 O O . ASP A 1 157 ? 32.114 7.244 21.692 1.00 19.30 358 ASP A O 1
ATOM 1276 N N . PHE A 1 158 ? 30.782 8.339 20.238 1.00 19.22 359 PHE A N 1
ATOM 1277 C CA . PHE A 1 158 ? 30.384 9.334 21.231 1.00 18.90 359 PHE A CA 1
ATOM 1278 C C . PHE A 1 158 ? 29.587 8.694 22.354 1.00 22.23 359 PHE A C 1
ATOM 1279 O O . PHE A 1 158 ? 29.803 8.999 23.536 1.00 19.27 359 PHE A O 1
ATOM 1287 N N . MET A 1 159 ? 28.644 7.818 22.001 1.00 22.54 360 MET A N 1
ATOM 1288 C CA . MET A 1 159 ? 27.830 7.162 23.014 1.00 20.83 360 MET A CA 1
ATOM 1289 C C . MET A 1 159 ? 28.690 6.299 23.922 1.00 22.35 360 MET A C 1
ATOM 1290 O O . MET A 1 159 ? 28.551 6.353 25.148 1.00 23.01 360 MET A O 1
ATOM 1295 N N . ARG A 1 160 ? 29.604 5.511 23.339 1.00 22.54 361 ARG A N 1
ATOM 1296 C CA . ARG A 1 160 ? 30.488 4.689 24.159 1.00 25.53 361 ARG A CA 1
ATOM 1297 C C . ARG A 1 160 ? 31.326 5.543 25.092 1.00 23.39 361 ARG A C 1
ATOM 1298 O O . ARG A 1 160 ? 31.593 5.142 26.226 1.00 21.24 361 ARG A O 1
ATOM 1306 N N . SER A 1 161 ? 31.747 6.722 24.639 1.00 25.21 362 SER A N 1
ATOM 1307 C CA . SER A 1 161 ? 32.547 7.581 25.500 1.00 20.56 362 SER A CA 1
ATOM 1308 C C . SER A 1 161 ? 31.730 8.078 26.689 1.00 20.18 362 SER A C 1
ATOM 1309 O O . SER A 1 161 ? 32.234 8.114 27.818 1.00 22.00 362 SER A O 1
ATOM 1312 N N . PHE A 1 162 ? 30.462 8.437 26.464 1.00 17.66 363 PHE A N 1
ATOM 1313 C CA . PHE A 1 162 ? 29.600 8.822 27.581 1.00 18.91 363 PHE A CA 1
ATOM 1314 C C . PHE A 1 162 ? 29.471 7.690 28.593 1.00 24.18 363 PHE A C 1
ATOM 1315 O O . PHE A 1 162 ? 29.509 7.923 29.809 1.00 22.72 363 PHE A O 1
ATOM 1323 N N . HIS A 1 163 ? 29.314 6.456 28.116 1.00 22.25 364 HIS A N 1
ATOM 1324 C CA . HIS A 1 163 ? 29.118 5.348 29.043 1.00 25.06 364 HIS A CA 1
ATOM 1325 C C . HIS A 1 163 ? 30.400 5.028 29.801 1.00 30.05 364 HIS A C 1
ATOM 1326 O O . HIS A 1 163 ? 30.357 4.748 31.003 1.00 26.44 364 HIS A O 1
ATOM 1333 N N . MET A 1 164 ? 31.548 5.044 29.116 1.00 29.59 365 MET A N 1
ATOM 1334 C CA . MET A 1 164 ? 32.818 4.870 29.814 1.00 29.96 365 MET A CA 1
ATOM 1335 C C . MET A 1 164 ? 32.981 5.924 30.898 1.00 31.68 365 MET A C 1
ATOM 1336 O O . MET A 1 164 ? 33.412 5.624 32.017 1.00 27.62 365 MET A O 1
ATOM 1341 N N . GLU A 1 165 ? 32.617 7.165 30.586 1.00 26.50 366 GLU A N 1
ATOM 1342 C CA . GLU A 1 165 ? 32.799 8.253 31.533 1.00 29.25 366 GLU A CA 1
ATOM 1343 C C . GLU A 1 165 ? 31.782 8.205 32.671 1.00 27.46 366 GLU A C 1
ATOM 1344 O O . GLU A 1 165 ? 32.091 8.633 33.790 1.00 29.28 366 GLU A O 1
ATOM 1350 N N . PHE A 1 166 ? 30.578 7.679 32.424 1.00 27.27 367 PHE A N 1
ATOM 1351 C CA . PHE A 1 166 ? 29.474 7.893 33.355 1.00 29.38 367 PHE A CA 1
ATOM 1352 C C . PHE A 1 166 ? 28.677 6.626 33.642 1.00 36.25 367 PHE A C 1
ATOM 1353 O O . PHE A 1 166 ? 27.480 6.706 33.947 1.00 37.14 367 PHE A O 1
ATOM 1361 N N . ARG A 1 167 ? 29.303 5.450 33.559 1.00 38.16 368 ARG A N 1
ATOM 1362 C CA . ARG A 1 167 ? 28.550 4.227 33.821 1.00 46.97 368 ARG A CA 1
ATOM 1363 C C . ARG A 1 167 ? 28.009 4.196 35.247 1.00 45.79 368 ARG A C 1
ATOM 1364 O O . ARG A 1 167 ? 26.908 3.686 35.478 1.00 45.67 368 ARG A O 1
ATOM 1372 N N . ASN A 1 168 ? 28.748 4.768 36.203 1.00 47.58 369 ASN A N 1
ATOM 1373 C CA . ASN A 1 168 ? 28.319 4.751 37.600 1.00 47.73 369 ASN A CA 1
ATOM 1374 C C . ASN A 1 168 ? 26.971 5.439 37.785 1.00 47.82 369 ASN A C 1
ATOM 1375 O O . ASN A 1 168 ? 26.102 4.934 38.507 1.00 45.61 369 ASN A O 1
ATOM 1380 N N . LEU A 1 169 ? 26.781 6.592 37.138 1.00 42.33 370 LEU A N 1
ATOM 1381 C CA . LEU A 1 169 ? 25.577 7.391 37.355 1.00 45.01 370 LEU A CA 1
ATOM 1382 C C . LEU A 1 169 ? 24.309 6.596 37.067 1.00 43.71 370 LEU A C 1
ATOM 1383 O O . LEU A 1 169 ? 23.311 6.728 37.786 1.00 42.46 370 LEU A O 1
ATOM 1388 N N . SER A 1 170 ? 24.320 5.774 36.011 1.00 42.39 371 SER A N 1
ATOM 1389 C CA . SER A 1 170 ? 23.149 4.953 35.717 1.00 44.77 371 SER A CA 1
ATOM 1390 C C . SER A 1 170 ? 22.961 3.870 36.772 1.00 47.87 371 SER A C 1
ATOM 1391 O O . SER A 1 170 ? 21.833 3.617 37.217 1.00 44.37 371 SER A O 1
ATOM 1394 N N . GLU A 1 171 ? 24.054 3.225 37.188 1.00 43.61 372 GLU A N 1
ATOM 1395 C CA . GLU A 1 171 ? 23.959 2.193 38.217 1.00 51.49 372 GLU A CA 1
ATOM 1396 C C . GLU A 1 171 ? 23.438 2.767 39.531 1.00 46.62 372 GLU A C 1
ATOM 1397 O O . GLU A 1 171 ? 22.664 2.110 40.238 1.00 46.30 372 GLU A O 1
ATOM 1403 N N . GLU A 1 172 ? 23.835 4.000 39.864 1.00 44.98 373 GLU A N 1
ATOM 1404 C CA . GLU A 1 172 ? 23.379 4.664 41.082 1.00 44.80 373 GLU A CA 1
ATOM 1405 C C . GLU A 1 172 ? 21.912 5.066 41.032 1.00 43.58 373 GLU A C 1
ATOM 1406 O O . GLU A 1 172 ? 21.347 5.404 42.077 1.00 42.89 373 GLU A O 1
ATOM 1412 N N . GLY A 1 173 ? 21.293 5.066 39.857 1.00 40.43 374 GLY A N 1
ATOM 1413 C CA . GLY A 1 173 ? 19.945 5.571 39.718 1.00 39.69 374 GLY A CA 1
ATOM 1414 C C . GLY A 1 173 ? 19.846 7.061 39.472 1.00 36.80 374 GLY A C 1
ATOM 1415 O O . GLY A 1 173 ? 18.727 7.578 39.365 1.00 38.77 374 GLY A O 1
ATOM 1416 N N . LEU A 1 174 ? 20.974 7.770 39.378 1.00 26.99 375 LEU A N 1
ATOM 1417 C CA . LEU A 1 174 ? 20.931 9.203 39.089 1.00 25.95 375 LEU A CA 1
ATOM 1418 C C . LEU A 1 174 ? 20.292 9.469 37.730 1.00 25.62 375 LEU A C 1
ATOM 1419 O O . LEU A 1 174 ? 19.361 10.279 37.610 1.00 28.05 375 LEU A O 1
ATOM 1424 N N . VAL A 1 175 ? 20.771 8.786 36.697 1.00 22.57 376 VAL A N 1
ATOM 1425 C CA . VAL A 1 175 ? 20.292 8.984 35.334 1.00 21.79 376 VAL A CA 1
ATOM 1426 C C . VAL A 1 175 ? 19.103 8.062 35.110 1.00 23.47 376 VAL A C 1
ATOM 1427 O O . VAL A 1 175 ? 19.237 6.837 35.186 1.00 28.50 376 VAL A O 1
ATOM 1431 N N . SER A 1 176 ? 17.935 8.655 34.845 1.00 22.32 377 SER A N 1
ATOM 1432 C CA . SER A 1 176 ? 16.717 7.883 34.617 1.00 22.81 377 SER A CA 1
ATOM 1433 C C . SER A 1 176 ? 16.643 7.322 33.205 1.00 21.59 377 SER A C 1
ATOM 1434 O O . SER A 1 176 ? 16.072 6.247 32.996 1.00 24.22 377 SER A O 1
ATOM 1437 N N . SER A 1 177 ? 17.196 8.029 32.231 1.00 20.42 378 SER A N 1
ATOM 1438 C CA . SER A 1 177 ? 17.037 7.649 30.835 1.00 20.73 378 SER A CA 1
ATOM 1439 C C . SER A 1 177 ? 18.085 8.398 30.036 1.00 18.62 378 SER A C 1
ATOM 1440 O O . SER A 1 177 ? 18.701 9.352 30.520 1.00 18.07 378 SER A O 1
ATOM 1443 N N . ILE A 1 178 ? 18.282 7.952 28.800 1.00 17.72 379 ILE A N 1
ATOM 1444 C CA . ILE A 1 178 ? 19.231 8.565 27.888 1.00 16.82 379 ILE A CA 1
ATOM 1445 C C . ILE A 1 178 ? 18.516 8.766 26.560 1.00 19.49 379 ILE A C 1
ATOM 1446 O O . ILE A 1 178 ? 18.049 7.799 25.944 1.00 17.23 379 ILE A O 1
ATOM 1451 N N . GLU A 1 179 ? 18.393 10.017 26.143 1.00 17.01 380 GLU A N 1
ATOM 1452 C CA . GLU A 1 179 ? 17.675 10.378 24.927 1.00 20.88 380 GLU A CA 1
ATOM 1453 C C . GLU A 1 179 ? 18.673 10.576 23.795 1.00 18.45 380 GLU A C 1
ATOM 1454 O O . GLU A 1 179 ? 19.644 11.320 23.946 1.00 18.99 380 GLU A O 1
ATOM 1460 N N . ILE A 1 180 ? 18.454 9.884 22.681 1.00 19.88 381 ILE A N 1
ATOM 1461 C CA . ILE A 1 180 ? 19.321 10.003 21.511 1.00 21.33 381 ILE A CA 1
ATOM 1462 C C . ILE A 1 180 ? 18.773 11.137 20.652 1.00 22.05 381 ILE A C 1
ATOM 1463 O O . ILE A 1 180 ? 17.677 11.029 20.103 1.00 23.95 381 ILE A O 1
ATOM 1468 N N . GLY A 1 181 ? 19.533 12.225 20.540 1.00 23.93 382 GLY A N 1
ATOM 1469 C CA . GLY A 1 181 ? 19.076 13.403 19.816 1.00 27.26 382 GLY A CA 1
ATOM 1470 C C . GLY A 1 181 ? 19.454 13.388 18.349 1.00 29.23 382 GLY A C 1
ATOM 1471 O O . GLY A 1 181 ? 20.532 13.866 17.971 1.00 32.31 382 GLY A O 1
ATOM 1472 N N . LEU A 1 182 ? 18.528 12.916 17.508 1.00 32.78 383 LEU A N 1
ATOM 1473 C CA . LEU A 1 182 ? 18.865 12.383 16.189 1.00 36.10 383 LEU A CA 1
ATOM 1474 C C . LEU A 1 182 ? 19.079 13.468 15.132 1.00 46.00 383 LEU A C 1
ATOM 1475 O O . LEU A 1 182 ? 20.111 13.480 14.448 1.00 54.06 383 LEU A O 1
ATOM 1480 N N . GLY A 1 183 ? 18.099 14.347 14.942 1.00 35.29 384 GLY A N 1
ATOM 1481 C CA . GLY A 1 183 ? 18.065 15.246 13.806 1.00 29.08 384 GLY A CA 1
ATOM 1482 C C . GLY A 1 183 ? 18.630 16.616 14.119 1.00 26.96 384 GLY A C 1
ATOM 1483 O O . GLY A 1 183 ? 19.378 16.806 15.084 1.00 29.55 384 GLY A O 1
ATOM 1484 N N . ALA A 1 184 ? 18.258 17.593 13.286 1.00 20.93 385 ALA A N 1
ATOM 1485 C CA . ALA A 1 184 ? 18.767 18.952 13.446 1.00 23.74 385 ALA A CA 1
ATOM 1486 C C . ALA A 1 184 ? 18.311 19.611 14.748 1.00 25.45 385 ALA A C 1
ATOM 1487 O O . ALA A 1 184 ? 18.972 20.544 15.216 1.00 21.74 385 ALA A O 1
ATOM 1489 N N . SER A 1 185 ? 17.193 19.165 15.328 1.00 21.68 386 SER A N 1
ATOM 1490 C CA . SER A 1 185 ? 16.675 19.711 16.582 1.00 23.03 386 SER A CA 1
ATOM 1491 C C . SER A 1 185 ? 16.588 18.661 17.681 1.00 24.13 386 SER A C 1
ATOM 1492 O O . SER A 1 185 ? 15.930 18.897 18.704 1.00 27.89 386 SER A O 1
ATOM 1495 N N . GLY A 1 186 ? 17.223 17.507 17.500 1.00 17.14 387 GLY A N 1
ATOM 1496 C CA . GLY A 1 186 ? 17.100 16.423 18.447 1.00 21.93 387 GLY A CA 1
ATOM 1497 C C . GLY A 1 186 ? 15.862 15.575 18.284 1.00 24.25 387 GLY A C 1
ATOM 1498 O O . GLY A 1 186 ? 15.749 14.546 18.960 1.00 27.95 387 GLY A O 1
ATOM 1499 N N . GLU A 1 187 ? 14.930 15.967 17.417 1.00 22.21 388 GLU A N 1
ATOM 1500 C CA . GLU A 1 187 ? 13.724 15.201 17.142 1.00 24.95 388 GLU A CA 1
ATOM 1501 C C . GLU A 1 187 ? 13.912 14.313 15.919 1.00 25.84 388 GLU A C 1
ATOM 1502 O O . GLU A 1 187 ? 14.644 14.646 14.983 1.00 27.35 388 GLU A O 1
ATOM 1508 N N . LEU A 1 188 ? 13.225 13.182 15.931 1.00 20.73 389 LEU A N 1
ATOM 1509 C CA . LEU A 1 188 ? 13.268 12.256 14.812 1.00 20.79 389 LEU A CA 1
ATOM 1510 C C . LEU A 1 188 ? 12.508 12.888 13.649 1.00 24.24 389 LEU A C 1
ATOM 1511 O O . LEU A 1 188 ? 11.278 12.897 13.630 1.00 24.91 389 LEU A O 1
ATOM 1516 N N . ARG A 1 189 ? 13.245 13.445 12.683 1.00 18.80 390 ARG A N 1
ATOM 1517 C CA . ARG A 1 189 ? 12.656 14.126 11.529 1.00 15.53 390 ARG A CA 1
ATOM 1518 C C . ARG A 1 189 ? 13.752 14.631 10.607 1.00 17.61 390 ARG A C 1
ATOM 1519 O O . ARG A 1 189 ? 14.872 14.873 11.059 1.00 15.54 390 ARG A O 1
ATOM 1527 N N . TYR A 1 190 ? 13.444 14.791 9.321 1.00 16.03 391 TYR A N 1
ATOM 1528 C CA . TYR A 1 190 ? 14.303 15.581 8.458 1.00 13.96 391 TYR A CA 1
ATOM 1529 C C . TYR A 1 190 ? 14.188 17.058 8.837 1.00 18.49 391 TYR A C 1
ATOM 1530 O O . TYR A 1 190 ? 13.158 17.496 9.358 1.00 18.35 391 TYR A O 1
ATOM 1539 N N . PRO A 1 191 ? 15.231 17.849 8.588 1.00 18.15 392 PRO A N 1
ATOM 1540 C CA . PRO A 1 191 ? 15.143 19.299 8.871 1.00 18.23 392 PRO A CA 1
ATOM 1541 C C . PRO A 1 191 ? 14.390 20.039 7.770 1.00 21.05 392 PRO A C 1
ATOM 1542 O O . PRO A 1 191 ? 14.933 20.837 6.978 1.00 17.57 392 PRO A O 1
ATOM 1546 N N . SER A 1 192 ? 13.084 19.792 7.704 1.00 19.52 393 SER A N 1
ATOM 1547 C CA . SER A 1 192 ? 12.282 20.293 6.596 1.00 20.29 393 SER A CA 1
ATOM 1548 C C . SER A 1 192 ? 11.751 21.703 6.812 1.00 22.06 393 SER A C 1
ATOM 1549 O O . SER A 1 192 ? 11.291 22.318 5.843 1.00 18.74 393 SER A O 1
ATOM 1552 N N . CYS A 1 193 ? 11.810 22.235 8.045 1.00 20.55 394 CYS A N 1
ATOM 1553 C CA . CYS A 1 193 ? 11.382 23.607 8.321 1.00 21.97 394 CYS A CA 1
ATOM 1554 C C . CYS A 1 193 ? 12.482 24.503 8.880 1.00 21.28 394 CYS A C 1
ATOM 1555 O O . CYS A 1 193 ? 12.308 25.064 9.966 1.00 23.83 394 CYS A O 1
ATOM 1558 N N . PRO A 1 194 ? 13.600 24.701 8.182 1.00 22.67 395 PRO A N 1
ATOM 1559 C CA . PRO A 1 194 ? 14.685 25.517 8.749 1.00 26.07 395 PRO A CA 1
ATOM 1560 C C . PRO A 1 194 ? 14.300 26.992 8.815 1.00 26.49 395 PRO A C 1
ATOM 1561 O O . PRO A 1 194 ? 13.915 27.592 7.811 1.00 21.78 395 PRO A O 1
ATOM 1565 N N . GLU A 1 195 ? 14.398 27.569 10.012 1.00 26.64 396 GLU A N 1
ATOM 1566 C CA . GLU A 1 195 ? 14.160 29.002 10.151 1.00 31.16 396 GLU A CA 1
ATOM 1567 C C . GLU A 1 195 ? 15.218 29.810 9.409 1.00 31.57 396 GLU A C 1
ATOM 1568 O O . GLU A 1 195 ? 14.901 30.819 8.768 1.00 25.59 396 GLU A O 1
ATOM 1574 N N . THR A 1 196 ? 16.481 29.380 9.475 1.00 32.21 397 THR A N 1
ATOM 1575 C CA . THR A 1 196 ? 17.554 30.144 8.845 1.00 33.11 397 THR A CA 1
ATOM 1576 C C . THR A 1 196 ? 17.405 30.211 7.329 1.00 34.72 397 THR A C 1
ATOM 1577 O O . THR A 1 196 ? 17.931 31.140 6.706 1.00 36.93 397 THR A O 1
ATOM 1581 N N . MET A 1 197 ? 16.694 29.264 6.723 1.00 32.70 398 MET A N 1
ATOM 1582 C CA . MET A 1 197 ? 16.460 29.288 5.287 1.00 33.30 398 MET A CA 1
ATOM 1583 C C . MET A 1 197 ? 15.142 29.951 4.923 1.00 28.97 398 MET A C 1
ATOM 1584 O O . MET A 1 197 ? 14.773 29.962 3.745 1.00 26.79 398 MET A O 1
ATOM 1589 N N . GLY A 1 198 ? 14.424 30.493 5.904 1.00 28.28 399 GLY A N 1
ATOM 1590 C CA . GLY A 1 198 ? 13.251 31.294 5.639 1.00 30.78 399 GLY A CA 1
ATOM 1591 C C . GLY A 1 198 ? 11.916 30.629 5.889 1.00 27.81 399 GLY A C 1
ATOM 1592 O O . GLY A 1 198 ? 10.885 31.266 5.647 1.00 28.52 399 GLY A O 1
ATOM 1593 N N . TRP A 1 199 ? 11.890 29.383 6.363 1.00 26.91 400 TRP A N 1
ATOM 1594 C CA . TRP A 1 199 ? 10.613 28.742 6.651 1.00 20.94 400 TRP A CA 1
ATOM 1595 C C . TRP A 1 199 ? 9.867 29.521 7.717 1.00 23.42 400 TRP A C 1
ATOM 1596 O O . TRP A 1 199 ? 10.434 29.890 8.749 1.00 24.17 400 TRP A O 1
ATOM 1607 N N . LYS A 1 200 ? 8.590 29.765 7.468 1.00 23.94 401 LYS A N 1
ATOM 1608 C CA . LYS A 1 200 ? 7.700 30.296 8.482 1.00 22.08 401 LYS A CA 1
ATOM 1609 C C . LYS A 1 200 ? 6.438 29.452 8.500 1.00 23.49 401 LYS A C 1
ATOM 1610 O O . LYS A 1 200 ? 5.943 29.042 7.446 1.00 19.94 401 LYS A O 1
ATOM 1616 N N . TYR A 1 201 ? 5.946 29.169 9.702 1.00 20.65 402 TYR A N 1
ATOM 1617 C CA . TYR A 1 201 ? 4.660 28.505 9.847 1.00 23.13 402 TYR A CA 1
ATOM 1618 C C . TYR A 1 201 ? 3.607 29.253 9.030 1.00 23.11 402 TYR A C 1
ATOM 1619 O O . TYR A 1 201 ? 3.590 30.491 9.036 1.00 25.54 402 TYR A O 1
ATOM 1628 N N . PRO A 1 202 ? 2.715 28.548 8.313 1.00 21.17 403 PRO A N 1
ATOM 1629 C CA . PRO A 1 202 ? 2.589 27.089 8.211 1.00 22.62 403 PRO A CA 1
ATOM 1630 C C . PRO A 1 202 ? 3.187 26.461 6.955 1.00 19.00 403 PRO A C 1
ATOM 1631 O O . PRO A 1 202 ? 2.554 25.573 6.387 1.00 18.38 403 PRO A O 1
ATOM 1635 N N . GLY A 1 203 ? 4.370 26.892 6.527 1.00 19.52 404 GLY A N 1
ATOM 1636 C CA . GLY A 1 203 ? 4.952 26.343 5.315 1.00 18.24 404 GLY A CA 1
ATOM 1637 C C . GLY A 1 203 ? 5.045 24.828 5.306 1.00 19.17 404 GLY A C 1
ATOM 1638 O O . GLY A 1 203 ? 5.300 24.214 6.347 1.00 16.88 404 GLY A O 1
ATOM 1639 N N . ILE A 1 204 ? 4.820 24.207 4.144 1.00 15.61 405 ILE A N 1
ATOM 1640 C CA . ILE A 1 204 ? 4.873 22.750 4.058 1.00 17.10 405 ILE A CA 1
ATOM 1641 C C . ILE A 1 204 ? 6.274 22.194 4.276 1.00 21.82 405 ILE A C 1
ATOM 1642 O O . ILE A 1 204 ? 6.421 20.982 4.468 1.00 16.04 405 ILE A O 1
ATOM 1647 N N . GLY A 1 205 ? 7.304 23.044 4.259 1.00 18.67 406 GLY A N 1
ATOM 1648 C CA . GLY A 1 205 ? 8.679 22.579 4.325 1.00 18.60 406 GLY A CA 1
ATOM 1649 C C . GLY A 1 205 ? 9.131 21.976 3.002 1.00 18.25 406 GLY A C 1
ATOM 1650 O O . GLY A 1 205 ? 8.376 21.883 2.034 1.00 18.27 406 GLY A O 1
ATOM 1651 N N . GLU A 1 206 ? 10.396 21.545 2.971 1.00 16.48 407 GLU A N 1
ATOM 1652 C CA . GLU A 1 206 ? 10.970 20.961 1.762 1.00 22.61 407 GLU A CA 1
ATOM 1653 C C . GLU A 1 206 ? 11.637 19.623 2.059 1.00 17.55 407 GLU A C 1
ATOM 1654 O O . GLU A 1 206 ? 12.124 19.381 3.164 1.00 19.11 407 GLU A O 1
ATOM 1660 N N . PHE A 1 207 ? 11.649 18.758 1.047 1.00 16.58 408 PHE A N 1
ATOM 1661 C CA . PHE A 1 207 ? 12.351 17.487 1.149 1.00 15.82 408 PHE A CA 1
ATOM 1662 C C . PHE A 1 207 ? 13.853 17.716 1.210 1.00 17.17 408 PHE A C 1
ATOM 1663 O O . PHE A 1 207 ? 14.405 18.525 0.457 1.00 18.72 408 PHE A O 1
ATOM 1671 N N . GLN A 1 208 ? 14.518 16.973 2.090 1.00 12.83 409 GLN A N 1
ATOM 1672 C CA . GLN A 1 208 ? 15.928 17.193 2.369 1.00 18.15 409 GLN A CA 1
ATOM 1673 C C . GLN A 1 208 ? 16.778 16.043 1.857 1.00 17.22 409 GLN A C 1
ATOM 1674 O O . GLN A 1 208 ? 17.598 15.507 2.602 1.00 19.55 409 GLN A O 1
ATOM 1680 N N . CYS A 1 209 ? 16.600 15.649 0.600 1.00 17.76 410 CYS A N 1
ATOM 1681 C CA . CYS A 1 209 ? 17.200 14.421 0.097 1.00 18.93 410 CYS A CA 1
ATOM 1682 C C . CYS A 1 209 ? 18.151 14.679 -1.073 1.00 20.48 410 CYS A C 1
ATOM 1683 O O . CYS A 1 209 ? 18.299 13.825 -1.959 1.00 22.43 410 CYS A O 1
ATOM 1686 N N . TYR A 1 210 ? 18.817 15.837 -1.088 1.00 21.60 411 TYR A N 1
ATOM 1687 C CA . TYR A 1 210 ? 19.584 16.249 -2.258 1.00 17.20 411 TYR A CA 1
ATOM 1688 C C . TYR A 1 210 ? 21.094 16.238 -2.062 1.00 19.45 411 TYR A C 1
ATOM 1689 O O . TYR A 1 210 ? 21.816 16.623 -2.990 1.00 19.27 411 TYR A O 1
ATOM 1698 N N . ASP A 1 211 ? 21.600 15.830 -0.900 1.00 18.82 412 ASP A N 1
ATOM 1699 C CA . ASP A 1 211 ? 23.033 15.576 -0.808 1.00 18.02 412 ASP A CA 1
ATOM 1700 C C . ASP A 1 211 ? 23.389 14.362 -1.660 1.00 18.11 412 ASP A C 1
ATOM 1701 O O . ASP A 1 211 ? 22.557 13.488 -1.918 1.00 17.76 412 ASP A O 1
ATOM 1706 N N . ARG A 1 212 ? 24.645 14.312 -2.113 1.00 19.25 413 ARG A N 1
ATOM 1707 C CA . ARG A 1 212 ? 24.978 13.340 -3.150 1.00 22.19 413 ARG A CA 1
ATOM 1708 C C . ARG A 1 212 ? 24.912 11.896 -2.657 1.00 18.96 413 ARG A C 1
ATOM 1709 O O . ARG A 1 212 ? 24.689 10.994 -3.470 1.00 17.20 413 ARG A O 1
ATOM 1717 N N . TYR A 1 213 ? 25.056 11.655 -1.350 1.00 21.61 414 TYR A N 1
ATOM 1718 C CA . TYR A 1 213 ? 24.979 10.284 -0.845 1.00 19.97 414 TYR A CA 1
ATOM 1719 C C . TYR A 1 213 ? 23.543 9.776 -0.800 1.00 20.21 414 TYR A C 1
ATOM 1720 O O . TYR A 1 213 ? 23.277 8.633 -1.190 1.00 21.03 414 TYR A O 1
ATOM 1729 N N . MET A 1 214 ? 22.604 10.606 -0.338 1.00 20.64 415 MET A N 1
ATOM 1730 C CA . MET A 1 214 ? 21.196 10.210 -0.375 1.00 16.89 415 MET A CA 1
ATOM 1731 C C . MET A 1 214 ? 20.711 10.049 -1.806 1.00 19.86 415 MET A C 1
ATOM 1732 O O . MET A 1 214 ? 19.900 9.160 -2.096 1.00 19.18 415 MET A O 1
ATOM 1737 N N . GLN A 1 215 ? 21.186 10.907 -2.715 1.00 18.80 416 GLN A N 1
ATOM 1738 C CA . GLN A 1 215 ? 20.806 10.771 -4.117 1.00 19.31 416 GLN A CA 1
ATOM 1739 C C . GLN A 1 215 ? 21.316 9.460 -4.703 1.00 19.43 416 GLN A C 1
ATOM 1740 O O . GLN A 1 215 ? 20.624 8.818 -5.500 1.00 23.62 416 GLN A O 1
ATOM 1746 N N . LYS A 1 216 ? 22.526 9.044 -4.318 1.00 21.41 417 LYS A N 1
ATOM 1747 C CA . LYS A 1 216 ? 23.028 7.737 -4.736 1.00 21.45 417 LYS A CA 1
ATOM 1748 C C . LYS A 1 216 ? 22.163 6.606 -4.189 1.00 22.37 417 LYS A C 1
ATOM 1749 O O . LYS A 1 216 ? 21.853 5.650 -4.910 1.00 24.16 417 LYS A O 1
ATOM 1755 N N . ASN A 1 217 ? 21.759 6.695 -2.917 1.00 25.11 418 ASN A N 1
ATOM 1756 C CA . ASN A 1 217 ? 20.819 5.718 -2.373 1.00 22.15 418 ASN A CA 1
ATOM 1757 C C . ASN A 1 217 ? 19.516 5.724 -3.168 1.00 23.91 418 ASN A C 1
ATOM 1758 O O . ASN A 1 217 ? 18.998 4.666 -3.545 1.00 21.98 418 ASN A O 1
ATOM 1763 N N . LEU A 1 218 ? 18.977 6.915 -3.441 1.00 23.89 419 LEU A N 1
ATOM 1764 C CA . LEU A 1 218 ? 17.724 7.004 -4.186 1.00 23.70 419 LEU A CA 1
ATOM 1765 C C . LEU A 1 218 ? 17.873 6.426 -5.585 1.00 20.69 419 LEU A C 1
ATOM 1766 O O . LEU A 1 218 ? 16.963 5.759 -6.089 1.00 20.54 419 LEU A O 1
ATOM 1771 N N . ARG A 1 219 ? 19.018 6.665 -6.226 1.00 22.09 420 ARG A N 1
ATOM 1772 C CA . ARG A 1 219 ? 19.245 6.106 -7.553 1.00 19.35 420 ARG A CA 1
ATOM 1773 C C . ARG A 1 219 ? 19.237 4.584 -7.518 1.00 24.77 420 ARG A C 1
ATOM 1774 O O . ARG A 1 219 ? 18.600 3.935 -8.359 1.00 26.01 420 ARG A O 1
ATOM 1782 N N . GLN A 1 220 ? 19.945 3.993 -6.551 1.00 24.08 421 GLN A N 1
ATOM 1783 C CA . GLN A 1 220 ? 19.980 2.537 -6.455 1.00 25.05 421 GLN A CA 1
ATOM 1784 C C . GLN A 1 220 ? 18.588 1.975 -6.204 1.00 25.41 421 GLN A C 1
ATOM 1785 O O . GLN A 1 220 ? 18.202 0.961 -6.797 1.00 30.13 421 GLN A O 1
ATOM 1791 N N . SER A 1 221 ? 17.808 2.641 -5.350 1.00 24.62 422 SER A N 1
ATOM 1792 C CA . SER A 1 221 ? 16.461 2.173 -5.052 1.00 22.51 422 SER A CA 1
ATOM 1793 C C . SER A 1 221 ? 15.570 2.237 -6.287 1.00 23.23 422 SER A C 1
ATOM 1794 O O . SER A 1 221 ? 14.754 1.337 -6.522 1.00 25.74 422 SER A O 1
ATOM 1797 N N . ALA A 1 222 ? 15.717 3.294 -7.090 1.00 21.46 423 ALA A N 1
ATOM 1798 C CA . ALA A 1 222 ? 14.925 3.427 -8.308 1.00 22.45 423 ALA A CA 1
ATOM 1799 C C . ALA A 1 222 ? 15.301 2.357 -9.325 1.00 28.18 423 ALA A C 1
ATOM 1800 O O . ALA A 1 222 ? 14.427 1.707 -9.912 1.00 23.49 423 ALA A O 1
ATOM 1802 N N . LEU A 1 223 ? 16.603 2.156 -9.543 1.00 28.55 424 LEU A N 1
ATOM 1803 C CA . LEU A 1 223 ? 17.043 1.121 -10.472 1.00 30.40 424 LEU A CA 1
ATOM 1804 C C . LEU A 1 223 ? 16.543 -0.253 -10.044 1.00 29.89 424 LEU A C 1
ATOM 1805 O O . LEU A 1 223 ? 16.150 -1.067 -10.888 1.00 32.14 424 LEU A O 1
ATOM 1810 N N . SER A 1 224 ? 16.530 -0.528 -8.737 1.00 28.18 425 SER A N 1
ATOM 1811 C CA . SER A 1 224 ? 16.039 -1.824 -8.285 1.00 28.65 425 SER A CA 1
ATOM 1812 C C . SER A 1 224 ? 14.531 -1.960 -8.461 1.00 29.87 425 SER A C 1
ATOM 1813 O O . SER A 1 224 ? 14.020 -3.084 -8.433 1.00 35.15 425 SER A O 1
ATOM 1816 N N . ARG A 1 225 ? 13.808 -0.850 -8.634 1.00 29.41 426 ARG A N 1
ATOM 1817 C CA . ARG A 1 225 ? 12.406 -0.910 -9.028 1.00 29.92 426 ARG A CA 1
ATOM 1818 C C . ARG A 1 225 ? 12.225 -0.968 -10.537 1.00 29.04 426 ARG A C 1
ATOM 1819 O O . ARG A 1 225 ? 11.093 -1.131 -11.004 1.00 35.31 426 ARG A O 1
ATOM 1827 N N . GLY A 1 226 ? 13.300 -0.840 -11.307 1.00 30.37 427 GLY A N 1
ATOM 1828 C CA . GLY A 1 226 ? 13.200 -0.854 -12.752 1.00 33.07 427 GLY A CA 1
ATOM 1829 C C . GLY A 1 226 ? 12.851 0.471 -13.389 1.00 35.13 427 GLY A C 1
ATOM 1830 O O . GLY A 1 226 ? 12.400 0.487 -14.541 1.00 35.40 427 GLY A O 1
ATOM 1831 N N . HIS A 1 227 ? 13.071 1.586 -12.693 1.00 29.99 428 HIS A N 1
ATOM 1832 C CA . HIS A 1 227 ? 12.635 2.907 -13.147 1.00 29.33 428 HIS A CA 1
ATOM 1833 C C . HIS A 1 227 ? 13.790 3.889 -13.003 1.00 29.18 428 HIS A C 1
ATOM 1834 O O . HIS A 1 227 ? 13.903 4.567 -11.981 1.00 29.57 428 HIS A O 1
ATOM 1841 N N . LEU A 1 228 ? 14.633 3.977 -14.032 1.00 30.44 429 LEU A N 1
ATOM 1842 C CA . LEU A 1 228 ? 15.753 4.912 -13.993 1.00 31.20 429 LEU A CA 1
ATOM 1843 C C . LEU A 1 228 ? 15.277 6.346 -13.778 1.00 25.28 429 LEU A C 1
ATOM 1844 O O . LEU A 1 228 ? 15.949 7.134 -13.103 1.00 23.55 429 LEU A O 1
ATOM 1849 N N . PHE A 1 229 ? 14.118 6.704 -14.333 1.00 25.12 430 PHE A N 1
ATOM 1850 C CA . PHE A 1 229 ? 13.625 8.069 -14.203 1.00 24.38 430 PHE A CA 1
ATOM 1851 C C . PHE A 1 229 ? 13.058 8.376 -12.821 1.00 21.94 430 PHE A C 1
ATOM 1852 O O . PHE A 1 229 ? 12.831 9.552 -12.511 1.00 21.12 430 PHE A O 1
ATOM 1860 N N . TRP A 1 230 ? 12.831 7.360 -11.992 1.00 22.46 431 TRP A N 1
ATOM 1861 C CA . TRP A 1 230 ? 12.429 7.566 -10.606 1.00 23.82 431 TRP A CA 1
ATOM 1862 C C . TRP A 1 230 ? 13.585 8.005 -9.713 1.00 26.18 431 TRP A C 1
ATOM 1863 O O . TRP A 1 230 ? 13.355 8.345 -8.544 1.00 21.80 431 TRP A O 1
ATOM 1874 N N . ALA A 1 231 ? 14.818 7.991 -10.225 1.00 20.19 432 ALA A N 1
ATOM 1875 C CA . ALA A 1 231 ? 15.988 8.444 -9.471 1.00 22.33 432 ALA A CA 1
ATOM 1876 C C . ALA A 1 231 ? 16.004 9.974 -9.431 1.00 25.91 432 ALA A C 1
ATOM 1877 O O . ALA A 1 231 ? 16.872 10.648 -9.990 1.00 24.26 432 ALA A O 1
ATOM 1879 N N . ARG A 1 232 ? 15.002 10.522 -8.750 1.00 20.35 433 ARG A N 1
ATOM 1880 C CA . ARG A 1 232 ? 14.832 11.964 -8.687 1.00 21.34 433 ARG A CA 1
ATOM 1881 C C . ARG A 1 232 ? 14.044 12.301 -7.431 1.00 22.34 433 ARG A C 1
ATOM 1882 O O . ARG A 1 232 ? 13.286 11.476 -6.918 1.00 23.05 433 ARG A O 1
ATOM 1890 N N . GLY A 1 233 ? 14.239 13.518 -6.943 1.00 22.80 434 GLY A N 1
ATOM 1891 C CA . GLY A 1 233 ? 13.355 14.075 -5.953 1.00 24.62 434 GLY A CA 1
ATOM 1892 C C . GLY A 1 233 ? 12.236 14.825 -6.645 1.00 21.37 434 GLY A C 1
ATOM 1893 O O . GLY A 1 233 ? 12.358 15.228 -7.808 1.00 22.15 434 GLY A O 1
ATOM 1894 N N . PRO A 1 234 ? 11.118 15.017 -5.949 1.00 22.81 435 PRO A N 1
ATOM 1895 C CA . PRO A 1 234 ? 9.963 15.674 -6.579 1.00 21.60 435 PRO A CA 1
ATOM 1896 C C . PRO A 1 234 ? 10.288 17.101 -7.000 1.00 22.87 435 PRO A C 1
ATOM 1897 O O . PRO A 1 234 ? 10.928 17.860 -6.270 1.00 19.21 435 PRO A O 1
ATOM 1901 N N . ASP A 1 235 ? 9.863 17.458 -8.210 1.00 21.61 436 ASP A N 1
ATOM 1902 C CA . ASP A 1 235 ? 10.114 18.793 -8.737 1.00 23.87 436 ASP A CA 1
ATOM 1903 C C . ASP A 1 235 ? 8.879 19.669 -8.711 1.00 22.70 436 ASP A C 1
ATOM 1904 O O . ASP A 1 235 ? 8.948 20.835 -9.108 1.00 19.84 436 ASP A O 1
ATOM 1909 N N . ASN A 1 236 ? 7.755 19.134 -8.259 1.00 20.57 437 ASN A N 1
ATOM 1910 C CA . ASN A 1 236 ? 6.508 19.873 -8.186 1.00 21.36 437 ASN A CA 1
ATOM 1911 C C . ASN A 1 236 ? 5.980 19.877 -6.756 1.00 21.88 437 ASN A C 1
ATOM 1912 O O . ASN A 1 236 ? 4.774 19.819 -6.518 1.00 22.19 437 ASN A O 1
ATOM 1917 N N . ALA A 1 237 ? 6.894 19.939 -5.791 1.00 20.29 438 ALA A N 1
ATOM 1918 C CA . ALA A 1 237 ? 6.550 19.985 -4.378 1.00 21.45 438 ALA A CA 1
ATOM 1919 C C . ALA A 1 237 ? 6.607 21.397 -3.813 1.00 22.48 438 ALA A C 1
ATOM 1920 O O . ALA A 1 237 ? 6.426 21.581 -2.606 1.00 21.01 438 ALA A O 1
ATOM 1922 N N . GLY A 1 238 ? 6.855 22.398 -4.655 1.00 18.17 439 GLY A N 1
ATOM 1923 C CA . GLY A 1 238 ? 6.851 23.750 -4.147 1.00 21.41 439 GLY A CA 1
ATOM 1924 C C . GLY A 1 238 ? 8.089 24.060 -3.320 1.00 23.78 439 GLY A C 1
ATOM 1925 O O . GLY A 1 238 ? 9.185 23.539 -3.558 1.00 22.96 439 GLY A O 1
ATOM 1926 N N . TYR A 1 239 ? 7.901 24.927 -2.326 1.00 17.45 440 TYR A N 1
ATOM 1927 C CA . TYR A 1 239 ? 8.999 25.500 -1.564 1.00 17.58 440 TYR A CA 1
ATOM 1928 C C . TYR A 1 239 ? 8.644 25.482 -0.081 1.00 19.22 440 TYR A C 1
ATOM 1929 O O . TYR A 1 239 ? 7.545 25.084 0.309 1.00 18.07 440 TYR A O 1
ATOM 1938 N N . TYR A 1 240 ? 9.595 25.942 0.741 1.00 13.41 441 TYR A N 1
ATOM 1939 C CA . TYR A 1 240 ? 9.450 25.891 2.196 1.00 18.52 441 TYR A CA 1
ATOM 1940 C C . TYR A 1 240 ? 8.128 26.478 2.663 1.00 20.37 441 TYR A C 1
ATOM 1941 O O . TYR A 1 240 ? 7.490 25.938 3.572 1.00 19.70 441 TYR A O 1
ATOM 1950 N N . ASN A 1 241 ? 7.696 27.582 2.055 1.00 17.92 442 ASN A N 1
ATOM 1951 C CA . ASN A 1 241 ? 6.498 28.275 2.505 1.00 20.57 442 ASN A CA 1
ATOM 1952 C C . ASN A 1 241 ? 5.299 28.064 1.592 1.00 19.30 442 ASN A C 1
ATOM 1953 O O . ASN A 1 241 ? 4.300 28.779 1.729 1.00 22.54 442 ASN A O 1
ATOM 1958 N N . SER A 1 242 ? 5.351 27.090 0.686 1.00 18.04 443 SER A N 1
ATOM 1959 C CA . SER A 1 242 ? 4.178 26.821 -0.128 1.00 16.50 443 SER A CA 1
ATOM 1960 C C . SER A 1 242 ? 3.052 26.238 0.722 1.00 23.87 443 SER A C 1
ATOM 1961 O O . SER A 1 242 ? 3.256 25.715 1.823 1.00 19.28 443 SER A O 1
ATOM 1964 N N . ARG A 1 243 ? 1.848 26.385 0.211 1.00 20.29 444 ARG A N 1
ATOM 1965 C CA . ARG A 1 243 ? 0.678 25.679 0.688 1.00 21.45 444 ARG A CA 1
ATOM 1966 C C . ARG A 1 243 ? 0.439 24.476 -0.211 1.00 22.18 444 ARG A C 1
ATOM 1967 O O . ARG A 1 243 ? 0.752 24.532 -1.403 1.00 19.61 444 ARG A O 1
ATOM 1975 N N . PRO A 1 244 ? -0.049 23.352 0.321 1.00 21.03 445 PRO A N 1
ATOM 1976 C CA . PRO A 1 244 ? -0.099 22.133 -0.505 1.00 24.55 445 PRO A CA 1
ATOM 1977 C C . PRO A 1 244 ? -0.952 22.269 -1.758 1.00 26.32 445 PRO A C 1
ATOM 1978 O O . PRO A 1 244 ? -0.603 21.699 -2.802 1.00 19.45 445 PRO A O 1
ATOM 1982 N N . HIS A 1 245 ? -2.058 23.017 -1.691 1.00 21.75 446 HIS A N 1
ATOM 1983 C CA . HIS A 1 245 ? -2.958 23.093 -2.835 1.00 23.80 446 HIS A CA 1
ATOM 1984 C C . HIS A 1 245 ? -2.258 23.660 -4.060 1.00 25.82 446 HIS A C 1
ATOM 1985 O O . HIS A 1 245 ? -2.592 23.283 -5.186 1.00 26.37 446 HIS A O 1
ATOM 1992 N N . GLU A 1 246 ? -1.272 24.541 -3.866 1.00 26.95 447 GLU A N 1
ATOM 1993 C CA . GLU A 1 246 ? -0.583 25.188 -4.973 1.00 30.40 447 GLU A CA 1
ATOM 1994 C C . GLU A 1 246 ? 0.628 24.395 -5.461 1.00 26.54 447 GLU A C 1
ATOM 1995 O O . GLU A 1 246 ? 1.495 24.959 -6.136 1.00 29.12 447 GLU A O 1
ATOM 2001 N N . THR A 1 247 ? 0.695 23.101 -5.148 1.00 22.44 448 THR A N 1
ATOM 2002 C CA . THR A 1 247 ? 1.767 22.229 -5.607 1.00 22.36 448 THR A CA 1
ATOM 2003 C C . THR A 1 247 ? 1.171 21.027 -6.324 1.00 22.37 448 THR A C 1
ATOM 2004 O O . THR A 1 247 ? 0.089 20.549 -5.974 1.00 18.07 448 THR A O 1
ATOM 2008 N N . GLY A 1 248 ? 1.890 20.539 -7.339 1.00 18.68 449 GLY A N 1
ATOM 2009 C CA . GLY A 1 248 ? 1.454 19.339 -8.029 1.00 21.80 449 GLY A CA 1
ATOM 2010 C C . GLY A 1 248 ? 1.698 18.066 -7.257 1.00 19.72 449 GLY A C 1
ATOM 2011 O O . GLY A 1 248 ? 1.002 17.069 -7.480 1.00 21.11 449 GLY A O 1
ATOM 2012 N N . PHE A 1 249 ? 2.663 18.078 -6.343 1.00 18.70 450 PHE A N 1
ATOM 2013 C CA . PHE A 1 249 ? 2.930 16.881 -5.556 1.00 20.70 450 PHE A CA 1
ATOM 2014 C C . PHE A 1 249 ? 1.877 16.681 -4.476 1.00 17.57 450 PHE A C 1
ATOM 2015 O O . PHE A 1 249 ? 1.353 15.574 -4.310 1.00 18.53 450 PHE A O 1
ATOM 2023 N N . PHE A 1 250 ? 1.549 17.741 -3.737 1.00 16.31 451 PHE A N 1
ATOM 2024 C CA . PHE A 1 250 ? 0.803 17.605 -2.492 1.00 16.06 451 PHE A CA 1
ATOM 2025 C C . PHE A 1 250 ? -0.686 17.882 -2.626 1.00 22.30 451 PHE A C 1
ATOM 2026 O O . PHE A 1 250 ? -1.434 17.587 -1.688 1.00 19.42 451 PHE A O 1
ATOM 2034 N N . CYS A 1 251 ? -1.142 18.436 -3.744 1.00 19.56 452 CYS A N 1
ATOM 2035 C CA . CYS A 1 251 ? -2.555 18.769 -3.848 1.00 21.07 452 CYS A CA 1
ATOM 2036 C C . CYS A 1 251 ? -3.404 17.501 -3.943 1.00 17.51 452 CYS A C 1
ATOM 2037 O O . CYS A 1 251 ? -2.905 16.402 -4.196 1.00 21.93 452 CYS A O 1
ATOM 2040 N N . ASP A 1 252 ? -4.705 17.657 -3.690 1.00 23.64 453 ASP A N 1
ATOM 2041 C CA . ASP A 1 252 ? -5.640 16.546 -3.851 1.00 21.18 453 ASP A CA 1
ATOM 2042 C C . ASP A 1 252 ? -5.489 15.939 -5.239 1.00 27.02 453 ASP A C 1
ATOM 2043 O O . ASP A 1 252 ? -5.476 16.656 -6.243 1.00 25.33 453 ASP A O 1
ATOM 2048 N N . GLY A 1 253 ? -5.350 14.617 -5.293 1.00 25.17 454 GLY A N 1
ATOM 2049 C CA . GLY A 1 253 ? -5.071 13.984 -6.564 1.00 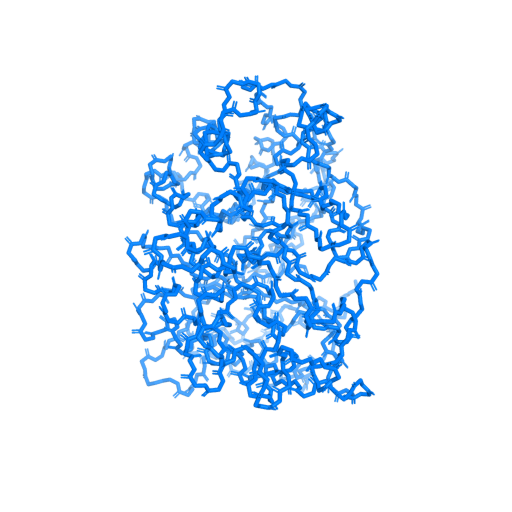24.83 454 GLY A CA 1
ATOM 2050 C C . GLY A 1 253 ? -3.702 14.287 -7.129 1.00 26.40 454 GLY A C 1
ATOM 2051 O O . GLY A 1 253 ? -3.456 14.008 -8.306 1.00 24.23 454 GLY A O 1
ATOM 2052 N N . GLY A 1 254 ? -2.799 14.848 -6.324 1.00 24.87 455 GLY A N 1
ATOM 2053 C CA . GLY A 1 254 ? -1.460 15.157 -6.772 1.00 18.14 455 GLY A CA 1
ATOM 2054 C C . GLY A 1 254 ? -0.559 13.939 -6.833 1.00 21.46 455 GLY A C 1
ATOM 2055 O O . GLY A 1 254 ? -0.960 12.802 -6.581 1.00 22.63 455 GLY A O 1
ATOM 2056 N N . ASP A 1 255 ? 0.710 14.203 -7.153 1.00 19.70 456 ASP A N 1
ATOM 2057 C CA . ASP A 1 255 ? 1.655 13.134 -7.439 1.00 16.56 456 ASP A CA 1
ATOM 2058 C C . ASP A 1 255 ? 2.125 12.385 -6.202 1.00 18.57 456 ASP A C 1
ATOM 2059 O O . ASP A 1 255 ? 2.716 11.312 -6.351 1.00 20.80 456 ASP A O 1
ATOM 2064 N N . TYR A 1 256 ? 1.885 12.906 -4.995 1.00 19.94 457 TYR A N 1
ATOM 2065 C CA . TYR A 1 256 ? 2.255 12.145 -3.808 1.00 18.72 457 TYR A CA 1
ATOM 2066 C C . TYR A 1 256 ? 1.588 10.773 -3.793 1.00 21.26 457 TYR A C 1
ATOM 2067 O O . TYR A 1 256 ? 2.106 9.847 -3.162 1.00 21.37 457 TYR A O 1
ATOM 2076 N N . ASP A 1 257 ? 0.453 10.625 -4.475 1.00 21.54 458 ASP A N 1
ATOM 2077 C CA . ASP A 1 257 ? -0.190 9.325 -4.606 1.00 25.66 458 ASP A CA 1
ATOM 2078 C C . ASP A 1 257 ? -0.151 8.814 -6.044 1.00 26.49 458 ASP A C 1
ATOM 2079 O O . ASP A 1 257 ? -1.189 8.493 -6.633 1.00 31.59 458 ASP A O 1
ATOM 2084 N N . SER A 1 258 ? 1.035 8.748 -6.617 1.00 22.03 459 SER A N 1
ATOM 2085 C CA . SER A 1 258 ? 1.286 8.062 -7.875 1.00 22.37 459 SER A CA 1
ATOM 2086 C C . SER A 1 258 ? 2.252 6.917 -7.604 1.00 26.40 459 SER A C 1
ATOM 2087 O O . SER A 1 258 ? 2.723 6.729 -6.478 1.00 24.35 459 SER A O 1
ATOM 2090 N N . TYR A 1 259 ? 2.548 6.135 -8.644 1.00 23.42 460 TYR A N 1
ATOM 2091 C CA . TYR A 1 259 ? 3.576 5.110 -8.499 1.00 20.70 460 TYR A CA 1
ATOM 2092 C C . TYR A 1 259 ? 4.908 5.731 -8.097 1.00 25.55 460 TYR A C 1
ATOM 2093 O O . TYR A 1 259 ? 5.603 5.218 -7.210 1.00 21.91 460 TYR A O 1
ATOM 2102 N N . TYR A 1 260 ? 5.282 6.839 -8.742 1.00 20.19 461 TYR A N 1
ATOM 2103 C CA . TYR A 1 260 ? 6.537 7.501 -8.396 1.00 19.22 461 TYR A CA 1
ATOM 2104 C C . TYR A 1 260 ? 6.474 8.103 -6.996 1.00 18.45 461 TYR A C 1
ATOM 2105 O O . TYR A 1 260 ? 7.415 7.966 -6.202 1.00 17.59 461 TYR A O 1
ATOM 2114 N N . GLY A 1 261 ? 5.388 8.818 -6.697 1.00 15.78 462 GLY A N 1
ATOM 2115 C CA . GLY A 1 261 ? 5.282 9.478 -5.409 1.00 17.68 462 GLY A CA 1
ATOM 2116 C C . GLY A 1 261 ? 5.280 8.491 -4.260 1.00 17.52 462 GLY A C 1
ATOM 2117 O O . GLY A 1 261 ? 5.912 8.725 -3.229 1.00 18.17 462 GLY A O 1
ATOM 2118 N N . ARG A 1 262 ? 4.566 7.375 -4.422 1.00 18.25 463 ARG A N 1
ATOM 2119 C CA . ARG A 1 262 ? 4.585 6.348 -3.387 1.00 24.36 463 ARG A CA 1
ATOM 2120 C C . ARG A 1 262 ? 5.972 5.742 -3.249 1.00 22.41 463 ARG A C 1
ATOM 2121 O O . ARG A 1 262 ? 6.429 5.471 -2.129 1.00 20.28 463 ARG A O 1
ATOM 2129 N N . PHE A 1 263 ? 6.661 5.531 -4.373 1.00 17.11 464 PHE A N 1
ATOM 2130 C CA . PHE A 1 263 ? 8.033 5.043 -4.310 1.00 22.29 464 PHE A CA 1
ATOM 2131 C C . PHE A 1 263 ? 8.915 6.019 -3.545 1.00 20.50 464 PHE A C 1
ATOM 2132 O O . PHE A 1 263 ? 9.680 5.622 -2.661 1.00 20.55 464 PHE A O 1
ATOM 2140 N N . PHE A 1 264 ? 8.811 7.310 -3.868 1.00 16.69 465 PHE A N 1
ATOM 2141 C CA . PHE A 1 264 ? 9.713 8.284 -3.273 1.00 21.30 465 PHE A CA 1
ATOM 2142 C C . PHE A 1 264 ? 9.455 8.442 -1.779 1.00 17.93 465 PHE A C 1
ATOM 2143 O O . PHE A 1 264 ? 10.401 8.538 -0.986 1.00 15.24 465 PHE A O 1
ATOM 2151 N N . LEU A 1 265 ? 8.184 8.489 -1.385 1.00 18.08 466 LEU A N 1
ATOM 2152 C CA . LEU A 1 265 ? 7.840 8.673 0.022 1.00 18.98 466 LEU A CA 1
ATOM 2153 C C . LEU A 1 265 ? 8.190 7.439 0.838 1.00 19.88 466 LEU A C 1
ATOM 2154 O O . LEU A 1 265 ? 8.574 7.551 2.010 1.00 20.65 466 LEU A O 1
ATOM 2159 N N . ASN A 1 266 ? 8.043 6.250 0.245 1.00 19.59 467 ASN A N 1
ATOM 2160 C CA . ASN A 1 266 ? 8.484 5.035 0.919 1.00 23.24 467 ASN A CA 1
ATOM 2161 C C . ASN A 1 266 ? 9.994 5.034 1.099 1.00 21.89 467 ASN A C 1
ATOM 2162 O O . ASN A 1 266 ? 10.496 4.658 2.165 1.00 14.91 467 ASN A O 1
ATOM 2167 N N . TRP A 1 267 ? 10.731 5.446 0.065 1.00 18.74 468 TRP A N 1
ATOM 2168 C CA . TRP A 1 267 ? 12.182 5.545 0.176 1.00 19.85 468 TRP A CA 1
ATOM 2169 C C . TRP A 1 267 ? 12.576 6.580 1.219 1.00 17.91 468 TRP A C 1
ATOM 2170 O O . TRP A 1 267 ? 13.442 6.330 2.065 1.00 16.46 468 TRP A O 1
ATOM 2181 N N . TYR A 1 268 ? 11.947 7.755 1.157 1.00 17.52 469 TYR A N 1
ATOM 2182 C CA . TYR A 1 268 ? 12.307 8.878 2.012 1.00 19.27 469 TYR A CA 1
ATOM 2183 C C . TYR A 1 268 ? 12.054 8.551 3.477 1.00 17.76 469 TYR A C 1
ATOM 2184 O O . TYR A 1 268 ? 12.943 8.705 4.320 1.00 16.91 469 TYR A O 1
ATOM 2193 N N . SER A 1 269 ? 10.846 8.080 3.793 1.00 16.61 470 SER A N 1
ATOM 2194 C CA . SER A 1 269 ? 10.533 7.685 5.165 1.00 22.54 470 SER A CA 1
ATOM 2195 C C . SER A 1 269 ? 11.290 6.427 5.576 1.00 24.25 470 SER A C 1
ATOM 2196 O O . SER A 1 269 ? 11.580 6.240 6.765 1.00 18.81 470 SER A O 1
ATOM 2199 N N . GLY A 1 270 ? 11.622 5.562 4.612 1.00 19.18 471 GLY A N 1
ATOM 2200 C CA . GLY A 1 270 ? 12.398 4.372 4.926 1.00 19.04 471 GLY A CA 1
ATOM 2201 C C . GLY A 1 270 ? 13.832 4.682 5.311 1.00 20.39 471 GLY A C 1
ATOM 2202 O O . GLY A 1 270 ? 14.421 3.995 6.154 1.00 21.51 471 GLY A O 1
ATOM 2203 N N . VAL A 1 271 ? 14.424 5.707 4.692 1.00 19.78 472 VAL A N 1
ATOM 2204 C CA . VAL A 1 271 ? 15.763 6.135 5.086 1.00 17.80 472 VAL A CA 1
ATOM 2205 C C . VAL A 1 271 ? 15.764 6.619 6.530 1.00 17.57 472 VAL A C 1
ATOM 2206 O O . VAL A 1 271 ? 16.695 6.337 7.295 1.00 18.72 472 VAL A O 1
ATOM 2210 N N . LEU A 1 272 ? 14.731 7.373 6.917 1.00 18.11 473 LEU A N 1
ATOM 2211 C CA . LEU A 1 272 ? 14.592 7.800 8.303 1.00 15.41 473 LEU A CA 1
ATOM 2212 C C . LEU A 1 272 ? 14.488 6.596 9.228 1.00 15.27 473 LEU A C 1
ATOM 2213 O O . LEU A 1 272 ? 15.181 6.514 10.251 1.00 17.22 473 LEU A O 1
ATOM 2218 N N . MET A 1 273 ? 13.611 5.652 8.885 1.00 17.87 474 MET A N 1
ATOM 2219 C CA . MET A 1 273 ? 13.422 4.479 9.725 1.00 18.60 474 MET A CA 1
ATOM 2220 C C . MET A 1 273 ? 14.706 3.672 9.840 1.00 22.23 474 MET A C 1
ATOM 2221 O O . MET A 1 273 ? 15.057 3.212 10.932 1.00 20.16 474 MET A O 1
ATOM 2226 N N . ASP A 1 274 ? 15.426 3.496 8.725 1.00 21.77 475 ASP A N 1
ATOM 2227 C CA . ASP A 1 274 ? 16.674 2.738 8.762 1.00 19.40 475 ASP A CA 1
ATOM 2228 C C . ASP A 1 274 ? 17.730 3.446 9.600 1.00 20.77 475 ASP A C 1
ATOM 2229 O O . ASP A 1 274 ? 18.524 2.790 10.282 1.00 19.98 475 ASP A O 1
ATOM 2234 N N . HIS A 1 275 ? 17.777 4.779 9.538 1.00 17.88 476 HIS A N 1
ATOM 2235 C CA . HIS A 1 275 ? 18.768 5.515 10.313 1.00 19.02 476 HIS A CA 1
ATOM 2236 C C . HIS A 1 275 ? 18.561 5.300 11.804 1.00 22.05 476 HIS A C 1
ATOM 2237 O O . HIS A 1 275 ? 19.509 5.013 12.542 1.00 16.54 476 HIS A O 1
ATOM 2244 N N . VAL A 1 276 ? 17.321 5.461 12.268 1.00 20.90 477 VAL A N 1
ATOM 2245 C CA . VAL A 1 276 ? 17.047 5.305 13.692 1.00 19.71 477 VAL A CA 1
ATOM 2246 C C . VAL A 1 276 ? 17.218 3.858 14.109 1.00 19.58 477 VAL A C 1
ATOM 2247 O O . VAL A 1 276 ? 17.669 3.568 15.224 1.00 18.86 477 VAL A O 1
ATOM 2251 N N . ASP A 1 277 ? 16.822 2.931 13.236 1.00 17.55 478 ASP A N 1
ATOM 2252 C CA . ASP A 1 277 ? 16.951 1.512 13.543 1.00 21.55 478 ASP A CA 1
ATOM 2253 C C . ASP A 1 277 ? 18.403 1.152 13.819 1.00 17.27 478 ASP A C 1
ATOM 2254 O O . ASP A 1 277 ? 18.710 0.461 14.795 1.00 19.65 478 ASP A O 1
ATOM 2259 N N . GLN A 1 278 ? 19.316 1.638 12.977 1.00 18.72 479 GLN A N 1
ATOM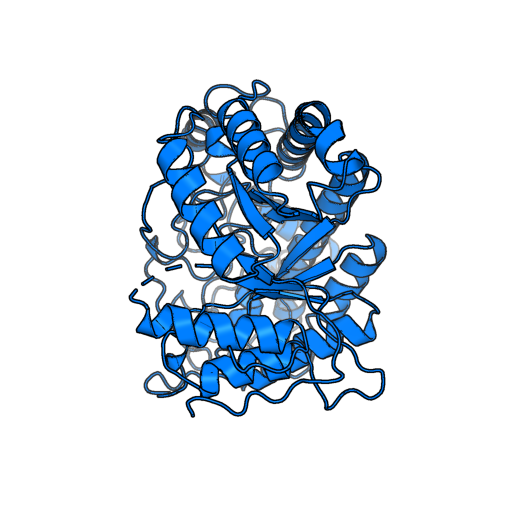 2260 C CA . GLN A 1 278 ? 20.732 1.318 13.137 1.00 17.91 479 GLN A CA 1
ATOM 2261 C C . GLN A 1 278 ? 21.333 2.027 14.346 1.00 18.16 479 GLN A C 1
ATOM 2262 O O . GLN A 1 278 ? 22.169 1.454 15.049 1.00 22.01 479 GLN A O 1
ATOM 2268 N N . VAL A 1 279 ? 20.911 3.265 14.618 1.00 20.48 480 VAL A N 1
ATOM 2269 C CA . VAL A 1 279 ? 21.473 4.004 15.750 1.00 17.24 480 VAL A CA 1
ATOM 2270 C C . VAL A 1 279 ? 21.014 3.396 17.074 1.00 20.24 480 VAL A C 1
ATOM 2271 O O . VAL A 1 279 ? 21.796 3.279 18.026 1.00 16.77 480 VAL A O 1
ATOM 2275 N N . LEU A 1 280 ? 19.744 2.999 17.158 1.00 18.45 481 LEU A N 1
ATOM 2276 C CA . LEU A 1 280 ? 19.234 2.441 18.406 1.00 15.60 481 LEU A CA 1
ATOM 2277 C C . LEU A 1 280 ? 19.870 1.094 18.721 1.00 15.14 481 LEU A C 1
ATOM 2278 O O . LEU A 1 280 ? 20.092 0.770 19.893 1.00 18.02 481 LEU A O 1
ATOM 2283 N N . SER A 1 281 ? 20.176 0.291 17.700 1.00 19.11 482 SER A N 1
ATOM 2284 C CA . SER A 1 281 ? 20.878 -0.961 17.969 1.00 19.13 482 SER A CA 1
ATOM 2285 C C . SER A 1 281 ? 22.212 -0.697 18.649 1.00 18.48 482 SER A C 1
ATOM 2286 O O . SER A 1 281 ? 22.600 -1.417 19.577 1.00 19.96 482 SER A O 1
ATOM 2289 N N . LEU A 1 282 ? 22.916 0.355 18.227 1.00 18.98 483 LEU A N 1
ATOM 2290 C CA . LEU A 1 282 ? 24.197 0.663 18.852 1.00 18.71 483 LEU A CA 1
ATOM 2291 C C . LEU A 1 282 ? 24.018 1.390 20.174 1.00 18.09 483 LEU A C 1
ATOM 2292 O O . LEU A 1 282 ? 24.865 1.262 21.068 1.00 21.09 483 LEU A O 1
ATOM 2297 N N . ALA A 1 283 ? 22.932 2.151 20.326 1.00 18.36 484 ALA A N 1
ATOM 2298 C CA . ALA A 1 283 ? 22.692 2.799 21.614 1.00 17.56 484 ALA A CA 1
ATOM 2299 C C . ALA A 1 283 ? 22.419 1.766 22.700 1.00 18.24 484 ALA A C 1
ATOM 2300 O O . ALA A 1 283 ? 22.866 1.926 23.846 1.00 21.25 484 ALA A O 1
ATOM 2302 N N . THR A 1 284 ? 21.688 0.700 22.365 1.00 18.79 485 THR A N 1
ATOM 2303 C CA . THR A 1 284 ? 21.524 -0.393 23.315 1.00 22.86 485 THR A CA 1
ATOM 2304 C C . THR A 1 284 ? 22.875 -1.001 23.674 1.00 20.17 485 THR A C 1
ATOM 2305 O O . THR A 1 284 ? 23.133 -1.311 24.845 1.00 20.03 485 THR A O 1
ATOM 2309 N N . LEU A 1 285 ? 23.762 -1.146 22.683 1.00 21.83 486 LEU A N 1
ATOM 2310 C CA . LEU A 1 285 ? 25.102 -1.659 22.950 1.00 24.96 486 LEU A CA 1
ATOM 2311 C C . LEU A 1 285 ? 25.887 -0.738 23.871 1.00 22.26 486 LEU A C 1
ATOM 2312 O O . LEU A 1 285 ? 26.575 -1.206 24.784 1.00 22.92 486 LEU A O 1
ATOM 2317 N N . ALA A 1 286 ? 25.833 0.571 23.622 1.00 19.69 487 ALA A N 1
ATOM 2318 C CA . ALA A 1 286 ? 26.667 1.493 24.388 1.00 21.46 487 ALA A CA 1
ATOM 2319 C C . ALA A 1 286 ? 26.167 1.664 25.818 1.00 20.88 487 ALA A C 1
ATOM 2320 O O . ALA A 1 286 ? 26.964 1.949 26.717 1.00 22.09 487 ALA A O 1
ATOM 2322 N N . PHE A 1 287 ? 24.863 1.507 26.050 1.00 22.42 488 PHE A N 1
ATOM 2323 C CA . PHE A 1 287 ? 24.251 1.802 27.342 1.00 22.74 488 PHE A CA 1
ATOM 2324 C C . PHE A 1 287 ? 23.459 0.589 27.832 1.00 26.42 488 PHE A C 1
ATOM 2325 O O . PHE A 1 287 ? 22.243 0.648 28.014 1.00 20.83 488 PHE A O 1
ATOM 2333 N N . ASP A 1 288 ? 24.158 -0.522 28.052 1.00 22.70 489 ASP A N 1
ATOM 2334 C CA . ASP A 1 288 ? 23.495 -1.749 28.481 1.00 27.61 489 ASP A CA 1
ATOM 2335 C C . ASP A 1 288 ? 22.721 -1.513 29.771 1.00 27.56 489 ASP A C 1
ATOM 2336 O O . ASP A 1 288 ? 23.287 -1.062 30.770 1.00 26.60 489 ASP A O 1
ATOM 2341 N N . GLY A 1 289 ? 21.419 -1.796 29.738 1.00 27.89 490 GLY A N 1
ATOM 2342 C CA . GLY A 1 289 ? 20.562 -1.675 30.898 1.00 29.47 490 GLY A CA 1
ATOM 2343 C C . GLY A 1 289 ? 19.838 -0.352 31.049 1.00 31.48 490 GLY A C 1
ATOM 2344 O O . GLY A 1 289 ? 18.950 -0.247 31.906 1.00 29.27 490 GLY A O 1
ATOM 2345 N N . ALA A 1 290 ? 20.187 0.658 30.261 1.00 24.42 491 ALA A N 1
ATOM 2346 C CA . ALA A 1 290 ? 19.582 1.975 30.394 1.00 21.42 491 ALA A CA 1
ATOM 2347 C C . ALA A 1 290 ? 18.312 2.079 29.559 1.00 27.70 491 ALA A C 1
ATOM 2348 O O . ALA A 1 290 ? 18.173 1.438 28.511 1.00 27.26 491 ALA A O 1
ATOM 2350 N N . GLU A 1 291 ? 17.378 2.898 30.040 1.00 22.82 492 GLU A N 1
ATOM 2351 C CA . GLU A 1 291 ? 16.209 3.264 29.251 1.00 21.71 492 GLU A CA 1
ATOM 2352 C C . GLU A 1 291 ? 16.614 4.252 28.158 1.00 21.01 492 GLU A C 1
ATOM 2353 O O . GLU A 1 291 ? 17.170 5.315 28.452 1.00 18.66 492 GLU A O 1
ATOM 2359 N N . ILE A 1 292 ? 16.334 3.904 26.900 1.00 18.69 493 ILE A N 1
ATOM 2360 C CA . ILE A 1 292 ? 16.633 4.750 25.747 1.00 18.60 493 ILE A CA 1
ATOM 2361 C C . ILE A 1 292 ? 15.372 5.503 25.333 1.00 17.05 493 ILE A C 1
ATOM 2362 O O . ILE A 1 292 ? 14.288 4.915 25.238 1.00 19.69 493 ILE A O 1
ATOM 2367 N N . VAL A 1 293 ? 15.515 6.796 25.051 1.00 15.78 494 VAL A N 1
ATOM 2368 C CA . VAL A 1 293 ? 14.400 7.657 24.672 1.00 19.73 494 VAL A CA 1
ATOM 2369 C C . VAL A 1 293 ? 14.668 8.241 23.290 1.00 18.17 494 VAL A C 1
ATOM 2370 O O . VAL A 1 293 ? 15.798 8.632 22.981 1.00 16.74 494 VAL A O 1
ATOM 2374 N N . VAL A 1 294 ? 13.635 8.290 22.453 1.00 17.06 495 VAL A N 1
ATOM 2375 C CA . VAL A 1 294 ? 13.680 9.024 21.192 1.00 15.81 495 VAL A CA 1
ATOM 2376 C C . VAL A 1 294 ? 12.549 10.041 21.197 1.00 16.57 495 VAL A C 1
ATOM 2377 O O . VAL A 1 294 ? 11.464 9.774 21.722 1.00 18.99 495 VAL A O 1
ATOM 2381 N N . LYS A 1 295 ? 12.801 11.203 20.605 1.00 16.12 496 LYS A N 1
ATOM 2382 C CA . LYS A 1 295 ? 11.862 12.317 20.619 1.00 21.67 496 LYS A CA 1
ATOM 2383 C C . LYS A 1 295 ? 11.241 12.495 19.241 1.00 20.51 496 LYS A C 1
ATOM 2384 O O . LYS A 1 295 ? 11.965 12.559 18.239 1.00 19.21 496 LYS A O 1
ATOM 2390 N N . VAL A 1 296 ? 9.911 12.583 19.192 1.00 18.10 497 VAL A N 1
ATOM 2391 C CA . VAL A 1 296 ? 9.197 12.803 17.931 1.00 21.57 497 VAL A CA 1
ATOM 2392 C C . VAL A 1 296 ? 8.488 14.152 17.940 1.00 20.88 497 VAL A C 1
ATOM 2393 O O . VAL A 1 296 ? 7.958 14.571 18.982 1.00 23.61 497 VAL A O 1
ATOM 2397 N N . PRO A 1 297 ? 8.441 14.848 16.805 1.00 22.59 498 PRO A N 1
ATOM 2398 C CA . PRO A 1 297 ? 7.821 16.174 16.749 1.00 23.68 498 PRO A CA 1
ATOM 2399 C C . PRO A 1 297 ? 6.315 16.090 16.547 1.00 21.32 498 PRO A C 1
ATOM 2400 O O . PRO A 1 297 ? 5.757 15.043 16.224 1.00 18.32 498 PRO A O 1
ATOM 2404 N N . SER A 1 298 ? 5.662 17.237 16.732 1.00 21.40 499 SER A N 1
ATOM 2405 C CA . SER A 1 298 ? 4.221 17.383 16.525 1.00 22.72 499 SER A CA 1
ATOM 2406 C C . SER A 1 298 ? 4.012 18.253 15.288 1.00 24.92 499 SER A C 1
ATOM 2407 O O . SER A 1 298 ? 3.873 19.473 15.380 1.00 20.80 499 SER A O 1
ATOM 2410 N N . ILE A 1 299 ? 3.988 17.616 14.125 1.00 19.41 500 ILE A N 1
ATOM 2411 C CA . ILE A 1 299 ? 3.830 18.317 12.859 1.00 19.32 500 ILE A CA 1
ATOM 2412 C C . ILE A 1 299 ? 2.342 18.234 12.537 1.00 17.48 500 ILE A C 1
ATOM 2413 O O . ILE A 1 299 ? 1.882 17.317 11.860 1.00 18.87 500 ILE A O 1
ATOM 2418 N N . TYR A 1 300 ? 1.581 19.205 13.031 1.00 14.37 501 TYR A N 1
ATOM 2419 C CA . TYR A 1 300 ? 0.127 19.148 12.933 1.00 17.30 501 TYR A CA 1
ATOM 2420 C C . TYR A 1 300 ? -0.464 20.047 11.859 1.00 18.79 501 TYR A C 1
ATOM 2421 O O . TYR A 1 300 ? -1.682 20.005 11.654 1.00 20.25 501 TYR A O 1
ATOM 2430 N N . TRP A 1 301 ? 0.331 20.887 11.203 1.00 16.46 502 TRP A N 1
ATOM 2431 C CA . TRP A 1 301 ? -0.239 21.738 10.172 1.00 17.50 502 TRP A CA 1
ATOM 2432 C C . TRP A 1 301 ? -0.380 20.943 8.880 1.00 19.21 502 TRP A C 1
ATOM 2433 O O . TRP A 1 301 ? 0.444 20.073 8.573 1.00 16.23 502 TRP A O 1
ATOM 2444 N N . TRP A 1 302 ? -1.467 21.216 8.158 1.00 17.43 503 TRP A N 1
ATOM 2445 C CA . TRP A 1 302 ? -1.957 20.455 7.007 1.00 18.14 503 TRP A CA 1
ATOM 2446 C C . TRP A 1 302 ? -2.389 19.039 7.377 1.00 17.76 503 TRP A C 1
ATOM 2447 O O . TRP A 1 302 ? -2.623 18.208 6.486 1.00 14.77 503 TRP A O 1
ATOM 2458 N N . TYR A 1 303 ? -2.549 18.754 8.672 1.00 16.68 504 TYR A N 1
ATOM 2459 C CA . TYR A 1 303 ? -3.085 17.463 9.095 1.00 14.78 504 TYR A CA 1
ATOM 2460 C C . TYR A 1 303 ? -4.479 17.213 8.537 1.00 14.66 504 TYR A C 1
ATOM 2461 O O . TYR A 1 303 ? -4.847 16.065 8.264 1.00 14.66 504 TYR A O 1
ATOM 2470 N N . ARG A 1 304 ? -5.287 18.260 8.408 1.00 15.88 505 ARG A N 1
ATOM 2471 C CA . ARG A 1 304 ? -6.631 18.122 7.840 1.00 18.21 505 ARG A CA 1
ATOM 2472 C C . ARG A 1 304 ? -6.622 18.267 6.318 1.00 18.94 505 ARG A C 1
ATOM 2473 O O . ARG A 1 304 ? -7.423 18.995 5.732 1.00 20.56 505 ARG A O 1
ATOM 2481 N N . THR A 1 305 ? -5.697 17.573 5.666 1.00 17.88 506 THR A N 1
ATOM 2482 C CA . THR A 1 305 ? -5.630 17.492 4.213 1.00 12.10 506 THR A CA 1
ATOM 2483 C C . THR A 1 305 ? -5.411 16.037 3.817 1.00 16.76 506 THR A C 1
ATOM 2484 O O . THR A 1 305 ? -5.194 15.165 4.663 1.00 16.41 506 THR A O 1
ATOM 2488 N N . ALA A 1 306 ? -5.461 15.764 2.508 1.00 14.66 507 ALA A N 1
ATOM 2489 C CA . ALA A 1 306 ? -5.264 14.390 2.062 1.00 19.76 507 ALA A CA 1
ATOM 2490 C C . ALA A 1 306 ? -3.810 13.965 2.210 1.00 18.95 507 ALA A C 1
ATOM 2491 O O . ALA A 1 306 ? -3.525 12.844 2.653 1.00 16.80 507 ALA A O 1
ATOM 2493 N N . SER A 1 307 ? -2.875 14.846 1.853 1.00 13.19 508 SER A N 1
ATOM 2494 C CA . SER A 1 307 ? -1.483 14.453 1.708 1.00 15.15 508 SER A CA 1
ATOM 2495 C C . SER A 1 307 ? -0.615 14.755 2.926 1.00 18.51 508 SER A C 1
ATOM 2496 O O . SER A 1 307 ? 0.511 14.254 2.981 1.00 12.84 508 SER A O 1
ATOM 2499 N N . HIS A 1 308 ? -1.098 15.533 3.901 1.00 14.46 509 HIS A N 1
ATOM 2500 C CA . HIS A 1 308 ? -0.324 15.872 5.107 1.00 14.45 509 HIS A CA 1
ATOM 2501 C C . HIS A 1 308 ? 1.102 16.315 4.755 1.00 20.47 509 HIS A C 1
ATOM 2502 O O . HIS A 1 308 ? 2.088 15.700 5.180 1.00 13.09 509 HIS A O 1
ATOM 2509 N N . ALA A 1 309 ? 1.206 17.390 3.966 1.00 15.88 510 ALA A N 1
ATOM 2510 C CA . ALA A 1 309 ? 2.481 17.712 3.324 1.00 17.98 510 ALA A CA 1
ATOM 2511 C C . ALA A 1 309 ? 3.590 17.945 4.344 1.00 19.10 510 ALA A C 1
ATOM 2512 O O . ALA A 1 309 ? 4.733 17.524 4.135 1.00 16.92 510 ALA A O 1
ATOM 2514 N N . ALA A 1 310 ? 3.275 18.610 5.456 1.00 18.51 511 ALA A N 1
ATOM 2515 C CA . ALA A 1 310 ? 4.313 18.960 6.418 1.00 14.46 511 ALA A CA 1
ATOM 2516 C C . ALA A 1 310 ? 4.887 17.722 7.093 1.00 14.70 511 ALA A C 1
ATOM 2517 O O . ALA A 1 310 ? 6.096 17.651 7.347 1.00 15.33 511 ALA A O 1
ATOM 2519 N N . GLU A 1 311 ? 4.041 16.740 7.405 1.00 14.73 512 GLU A N 1
ATOM 2520 C CA . GLU A 1 311 ? 4.564 15.479 7.914 1.00 13.04 512 GLU A CA 1
ATOM 2521 C C . GLU A 1 311 ? 5.408 14.778 6.859 1.00 17.15 512 GLU A C 1
ATOM 2522 O O . GLU A 1 311 ? 6.457 14.204 7.176 1.00 17.53 512 GLU A O 1
ATOM 2528 N N . LEU A 1 312 ? 4.968 14.818 5.597 1.00 14.37 513 LEU A N 1
ATOM 2529 C CA . LEU A 1 312 ? 5.690 14.120 4.534 1.00 16.94 513 LEU A CA 1
ATOM 2530 C C . LEU A 1 312 ? 7.115 14.642 4.395 1.00 15.31 513 LEU A C 1
ATOM 2531 O O . LEU A 1 312 ? 8.063 13.855 4.299 1.00 13.95 513 LEU A O 1
ATOM 2536 N N . THR A 1 313 ? 7.288 15.970 4.351 1.00 12.97 514 THR A N 1
ATOM 2537 C CA . THR A 1 313 ? 8.637 16.497 4.157 1.00 15.02 514 THR A CA 1
ATOM 2538 C C . THR A 1 313 ? 9.493 16.291 5.398 1.00 16.79 514 THR A C 1
ATOM 2539 O O . THR A 1 313 ? 10.718 16.152 5.285 1.00 16.20 514 THR A O 1
ATOM 2543 N N . ALA A 1 314 ? 8.874 16.250 6.583 1.00 13.47 515 ALA A N 1
ATOM 2544 C CA . ALA A 1 314 ? 9.613 15.917 7.797 1.00 12.46 515 ALA A CA 1
ATOM 2545 C C . ALA A 1 314 ? 10.013 14.444 7.844 1.00 15.52 515 ALA A C 1
ATOM 2546 O O . ALA A 1 314 ? 10.862 14.071 8.663 1.00 14.40 515 ALA A O 1
ATOM 2548 N N . GLY A 1 315 ? 9.413 13.598 7.005 1.00 16.95 516 GLY A N 1
ATOM 2549 C CA . GLY A 1 315 ? 9.800 12.203 6.908 1.00 15.29 516 GLY A CA 1
ATOM 2550 C C . GLY A 1 315 ? 8.825 11.189 7.471 1.00 19.56 516 GLY A C 1
ATOM 2551 O O . GLY A 1 315 ? 9.175 10.006 7.552 1.00 15.80 516 GLY A O 1
ATOM 2552 N N . PHE A 1 316 ? 7.620 11.603 7.867 1.00 15.91 517 PHE A N 1
ATOM 2553 C CA . PHE A 1 316 ? 6.597 10.685 8.354 1.00 15.03 517 PHE A CA 1
ATOM 2554 C C . PHE A 1 316 ? 5.555 10.504 7.262 1.00 16.88 517 PHE A C 1
ATOM 2555 O O . PHE A 1 316 ? 4.797 11.431 6.955 1.00 19.87 517 PHE A O 1
ATOM 2563 N N . TYR A 1 317 ? 5.520 9.307 6.681 1.00 15.83 518 TYR A N 1
ATOM 2564 C CA . TYR A 1 317 ? 4.651 8.992 5.551 1.00 13.82 518 TYR A CA 1
ATOM 2565 C C . TYR A 1 317 ? 3.234 8.739 6.074 1.00 16.81 518 TYR A C 1
ATOM 2566 O O . TYR A 1 317 ? 2.701 7.632 6.034 1.00 15.36 518 TYR A O 1
ATOM 2575 N N . ASN A 1 318 ? 2.623 9.814 6.574 1.00 16.14 519 ASN A N 1
ATOM 2576 C CA . ASN A 1 318 ? 1.306 9.786 7.204 1.00 17.15 519 ASN A CA 1
ATOM 2577 C C . ASN A 1 318 ? 0.358 10.590 6.321 1.00 19.81 519 ASN A C 1
ATOM 2578 O O . ASN A 1 318 ? 0.462 11.817 6.253 1.00 21.91 519 ASN A O 1
ATOM 2583 N N . THR A 1 319 ? -0.551 9.905 5.642 1.00 15.16 520 THR A N 1
ATOM 2584 C CA . THR A 1 319 ? -1.542 10.533 4.781 1.00 16.36 520 THR A CA 1
ATOM 2585 C C . THR A 1 319 ? -2.931 10.114 5.249 1.00 21.13 520 THR A C 1
ATOM 2586 O O . THR A 1 319 ? -3.083 9.293 6.159 1.00 19.65 520 THR A O 1
ATOM 2590 N N . THR A 1 320 ? -3.963 10.663 4.607 1.00 18.60 521 THR A N 1
ATOM 2591 C CA . THR A 1 320 ? -5.308 10.229 4.967 1.00 18.94 521 THR A CA 1
ATOM 2592 C C . THR A 1 320 ? -5.521 8.743 4.675 1.00 20.24 521 THR A C 1
ATOM 2593 O O . THR A 1 320 ? -6.416 8.130 5.261 1.00 25.55 521 THR A O 1
ATOM 2597 N N . ASN A 1 321 ? -4.690 8.134 3.825 1.00 24.25 522 ASN A N 1
ATOM 2598 C CA . ASN A 1 321 ? -4.796 6.714 3.514 1.00 24.31 522 ASN A CA 1
ATOM 2599 C C . ASN A 1 321 ? -3.676 5.869 4.106 1.00 23.87 522 ASN A C 1
ATOM 2600 O O . ASN A 1 321 ? -3.693 4.647 3.935 1.00 25.66 522 ASN A O 1
ATOM 2605 N N . ARG A 1 322 ? -2.704 6.465 4.793 1.00 20.23 523 ARG A N 1
ATOM 2606 C CA . ARG A 1 322 ? -1.558 5.695 5.262 1.00 21.47 523 ARG A CA 1
ATOM 2607 C C . ARG A 1 322 ? -1.145 6.147 6.652 1.00 16.68 523 ARG A C 1
ATOM 2608 O O . ARG A 1 322 ? -0.905 7.336 6.872 1.00 16.15 523 ARG A O 1
ATOM 2616 N N . ASP A 1 323 ? -1.065 5.197 7.580 1.00 18.12 524 ASP A N 1
ATOM 2617 C CA . ASP A 1 323 ? -0.566 5.460 8.927 1.00 18.33 524 ASP A CA 1
ATOM 2618 C C . ASP A 1 323 ? 0.956 5.537 8.863 1.00 15.80 524 ASP A C 1
ATOM 2619 O O . ASP A 1 323 ? 1.625 4.525 8.644 1.00 20.88 524 ASP A O 1
ATOM 2624 N N . GLY A 1 324 ? 1.501 6.734 9.054 1.00 19.56 525 GLY A N 1
ATOM 2625 C CA . GLY A 1 324 ? 2.934 6.957 9.050 1.00 17.62 525 GLY A CA 1
ATOM 2626 C C . GLY A 1 324 ? 3.647 6.830 10.385 1.00 18.94 525 GLY A C 1
ATOM 2627 O O . GLY A 1 324 ? 4.876 6.939 10.429 1.00 15.31 525 GLY A O 1
ATOM 2628 N N . TYR A 1 325 ? 2.931 6.599 11.483 1.00 19.85 526 TYR A N 1
ATOM 2629 C CA . TYR A 1 325 ? 3.573 6.515 12.794 1.00 17.94 526 TYR A CA 1
ATOM 2630 C C . TYR A 1 325 ? 3.718 5.088 13.299 1.00 20.75 526 TYR A C 1
ATOM 2631 O O . TYR A 1 325 ? 4.757 4.742 13.872 1.00 17.53 526 TYR A O 1
ATOM 2640 N N . SER A 1 326 ? 2.705 4.255 13.082 1.00 19.85 527 SER A N 1
ATOM 2641 C CA . SER A 1 326 ? 2.770 2.870 13.540 1.00 22.30 527 SER A CA 1
ATOM 2642 C C . SER A 1 326 ? 3.961 2.102 12.986 1.00 21.22 527 SER A C 1
ATOM 2643 O O . SER A 1 326 ? 4.599 1.370 13.771 1.00 23.09 527 SER A O 1
ATOM 2646 N N . PRO A 1 327 ? 4.321 2.186 11.701 1.00 20.90 528 PRO A N 1
ATOM 2647 C CA . PRO A 1 327 ? 5.543 1.500 11.261 1.00 19.16 528 PRO A CA 1
ATOM 2648 C C . PRO A 1 327 ? 6.771 1.978 12.007 1.00 19.16 528 PRO A C 1
ATOM 2649 O O . PRO A 1 327 ? 7.614 1.157 12.390 1.00 20.20 528 PRO A O 1
ATOM 2653 N N . VAL A 1 328 ? 6.888 3.288 12.233 1.00 16.34 529 VAL A N 1
ATOM 2654 C CA . VAL A 1 328 ? 8.021 3.812 12.991 1.00 22.25 529 VAL A CA 1
ATOM 2655 C C . VAL A 1 328 ? 7.997 3.279 14.417 1.00 18.27 529 VAL A C 1
ATOM 2656 O O . VAL A 1 328 ? 9.040 2.923 14.980 1.00 16.62 529 VAL A O 1
ATOM 2660 N N . PHE A 1 329 ? 6.805 3.203 15.019 1.00 18.74 530 PHE A N 1
ATOM 2661 C CA . PHE A 1 329 ? 6.703 2.828 16.424 1.00 18.16 530 PHE A CA 1
ATOM 2662 C C . PHE A 1 329 ? 6.874 1.329 16.622 1.00 19.70 530 PHE A C 1
ATOM 2663 O O . PHE A 1 329 ? 7.372 0.904 17.668 1.00 18.01 530 PHE A O 1
ATOM 2671 N N . ARG A 1 330 ? 6.464 0.517 15.644 1.00 19.90 531 ARG A N 1
ATOM 2672 C CA . ARG A 1 330 ? 6.803 -0.904 15.673 1.00 22.75 531 ARG A CA 1
ATOM 2673 C C . ARG A 1 330 ? 8.312 -1.097 15.723 1.00 20.83 531 ARG A C 1
ATOM 2674 O O . ARG A 1 330 ? 8.819 -1.935 16.479 1.00 18.84 531 ARG A O 1
ATOM 2682 N N . MET A 1 331 ? 9.044 -0.327 14.918 1.00 18.91 532 MET A N 1
ATOM 2683 C CA . MET A 1 331 ? 10.496 -0.420 14.914 1.00 19.22 532 MET A CA 1
ATOM 2684 C C . MET A 1 331 ? 11.076 0.054 16.242 1.00 23.97 532 MET A C 1
ATOM 2685 O O . MET A 1 331 ? 12.025 -0.544 16.760 1.00 23.46 532 MET A O 1
ATOM 2690 N N . LEU A 1 332 ? 10.505 1.118 16.817 1.00 21.99 533 LEU A N 1
ATOM 2691 C CA . LEU A 1 332 ? 10.937 1.580 18.132 1.00 18.67 533 LEU A CA 1
ATOM 2692 C C . LEU A 1 332 ? 10.688 0.523 19.195 1.00 21.10 533 LEU A C 1
ATOM 2693 O O . LEU A 1 332 ? 11.530 0.307 20.076 1.00 19.79 533 LEU A O 1
ATOM 2698 N N . LYS A 1 333 ? 9.535 -0.149 19.125 1.00 19.11 534 LYS A N 1
ATOM 2699 C CA . LYS A 1 333 ? 9.196 -1.167 20.117 1.00 21.86 534 LYS A CA 1
ATOM 2700 C C . LYS A 1 333 ? 10.215 -2.302 20.125 1.00 20.98 534 LYS A C 1
ATOM 2701 O O . LYS A 1 333 ? 10.505 -2.878 21.180 1.00 16.92 534 LYS A O 1
ATOM 2707 N N . LYS A 1 334 ? 10.758 -2.649 18.958 1.00 18.94 535 LYS A N 1
ATOM 2708 C CA . LYS A 1 334 ? 11.740 -3.726 18.889 1.00 20.68 535 LYS A CA 1
ATOM 2709 C C . LYS A 1 334 ? 13.057 -3.354 19.552 1.00 20.89 535 LYS A C 1
ATOM 2710 O O . LYS A 1 334 ? 13.883 -4.240 19.785 1.00 23.25 535 LYS A O 1
ATOM 2716 N N . HIS A 1 335 ? 13.281 -2.077 19.836 1.00 17.23 536 HIS A N 1
ATOM 2717 C CA . HIS A 1 335 ? 14.457 -1.638 20.572 1.00 17.83 536 HIS A CA 1
ATOM 2718 C C . HIS A 1 335 ? 14.150 -1.335 22.028 1.00 19.79 536 HIS A C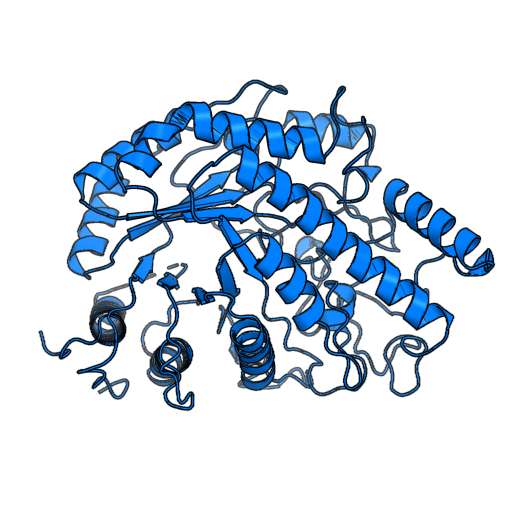 1
ATOM 2719 O O . HIS A 1 335 ? 15.055 -0.928 22.762 1.00 19.94 536 HIS A O 1
ATOM 2726 N N . SER A 1 336 ? 12.893 -1.498 22.451 1.00 19.69 537 SER A N 1
ATOM 2727 C CA . SER A 1 336 ? 12.501 -1.315 23.847 1.00 13.93 537 SER A CA 1
ATOM 2728 C C . SER A 1 336 ? 12.677 0.138 24.288 1.00 16.35 537 SER A C 1
ATOM 2729 O O . SER A 1 336 ? 12.934 0.418 25.459 1.00 21.49 537 SER A O 1
ATOM 2732 N N . VAL A 1 337 ? 12.546 1.086 23.363 1.00 15.20 538 VAL A N 1
ATOM 2733 C CA . VAL A 1 337 ? 12.771 2.488 23.692 1.00 18.79 538 VAL A CA 1
ATOM 2734 C C . VAL A 1 337 ? 11.484 3.118 24.212 1.00 20.74 538 VAL A C 1
ATOM 2735 O O . VAL A 1 337 ? 10.378 2.593 24.044 1.00 23.93 538 VAL A O 1
ATOM 2739 N N . ILE A 1 338 ? 11.644 4.258 24.869 1.00 20.29 539 ILE A N 1
ATOM 2740 C CA . ILE A 1 338 ? 10.543 5.100 25.318 1.00 22.03 539 ILE A CA 1
ATOM 2741 C C . ILE A 1 338 ? 10.356 6.213 24.303 1.00 20.02 539 ILE A C 1
ATOM 2742 O O . ILE A 1 338 ? 11.332 6.815 23.838 1.00 19.91 539 ILE A O 1
ATOM 2747 N N . LEU A 1 339 ? 9.106 6.484 23.944 1.00 18.17 540 LEU A N 1
ATOM 2748 C CA . LEU A 1 339 ? 8.793 7.567 23.022 1.00 15.28 540 LEU A CA 1
ATOM 2749 C C . LEU A 1 339 ? 8.543 8.842 23.815 1.00 22.90 540 LEU A C 1
ATOM 2750 O O . LEU A 1 339 ? 7.709 8.857 24.727 1.00 19.01 540 LEU A O 1
ATOM 2755 N N . LYS A 1 340 ? 9.268 9.903 23.477 1.00 20.83 541 LYS A N 1
ATOM 2756 C CA . LYS A 1 340 ? 9.011 11.229 24.025 1.00 20.93 541 LYS A CA 1
ATOM 2757 C C . LYS A 1 340 ? 8.321 12.047 22.947 1.00 20.50 541 LYS A C 1
ATOM 2758 O O . LYS A 1 340 ? 8.864 12.224 21.854 1.00 20.89 541 LYS A O 1
ATOM 2764 N N . LEU A 1 341 ? 7.121 12.519 23.240 1.00 20.47 542 LEU A N 1
ATOM 2765 C CA . LEU A 1 341 ? 6.334 13.277 22.281 1.00 23.83 542 LEU A CA 1
ATOM 2766 C C . LEU A 1 341 ? 6.324 14.740 22.688 1.00 24.96 542 LEU A C 1
ATOM 2767 O O . LEU A 1 341 ? 5.986 15.070 23.833 1.00 17.61 542 LEU A O 1
ATOM 2772 N N . VAL A 1 342 ? 6.730 15.605 21.763 1.00 21.93 543 VAL A N 1
ATOM 2773 C CA . VAL A 1 342 ? 6.645 17.045 21.965 1.00 28.40 543 VAL A CA 1
ATOM 2774 C C . VAL A 1 342 ? 5.191 17.451 21.785 1.00 34.61 543 VAL A C 1
ATOM 2775 O O . VAL A 1 342 ? 4.621 17.291 20.701 1.00 33.58 543 VAL A O 1
ATOM 2779 N N . CYS A 1 343 ? 4.589 17.965 22.850 1.00 30.94 544 CYS A N 1
ATOM 2780 C CA . CYS A 1 343 ? 3.185 18.337 22.880 1.00 31.13 544 CYS A CA 1
ATOM 2781 C C . CYS A 1 343 ? 3.069 19.804 23.245 1.00 38.12 544 CYS A C 1
ATOM 2782 O O . CYS A 1 343 ? 3.825 20.294 24.084 1.00 37.92 544 CYS A O 1
ATOM 2785 N N . TYR A 1 344 ? 2.122 20.494 22.615 1.00 42.39 545 TYR A N 1
ATOM 2786 C CA . TYR A 1 344 ? 1.710 21.836 23.024 1.00 44.89 545 TYR A CA 1
ATOM 2787 C C . TYR A 1 344 ? 2.919 22.740 23.272 1.00 46.46 545 TYR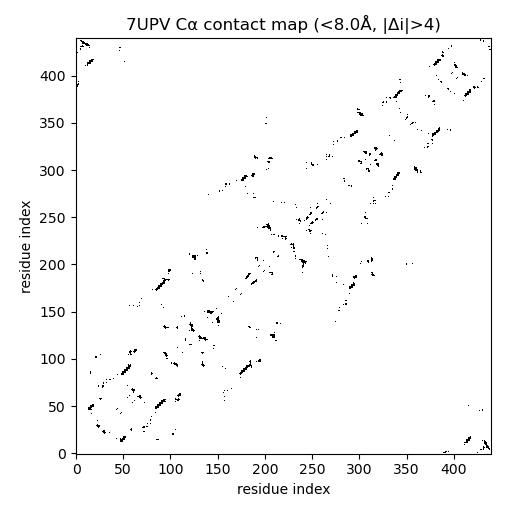 A C 1
ATOM 2788 O O . TYR A 1 344 ? 3.110 23.303 24.353 1.00 40.23 545 TYR A O 1
ATOM 2797 N N . GLY A 1 345 ? 3.751 22.855 22.240 1.00 50.51 546 GLY A N 1
ATOM 2798 C CA . GLY A 1 345 ? 4.976 23.612 22.326 1.00 53.44 546 GLY A CA 1
ATOM 2799 C C . GLY A 1 345 ? 4.735 25.107 22.375 1.00 60.43 546 GLY A C 1
ATOM 2800 O O . GLY A 1 345 ? 3.593 25.577 22.457 1.00 63.15 546 GLY A O 1
ATOM 2801 N N . PRO A 1 346 ? 5.815 25.885 22.332 1.00 65.79 547 PRO A N 1
ATOM 2802 C CA . PRO A 1 346 ? 5.673 27.345 22.349 1.00 70.76 547 PRO A CA 1
ATOM 2803 C C . PRO A 1 346 ? 4.976 27.843 21.095 1.00 77.44 547 PRO A C 1
ATOM 2804 O O . PRO A 1 346 ? 4.932 27.168 20.063 1.00 73.26 547 PRO A O 1
ATOM 2808 N N . GLU A 1 347 ? 4.427 29.054 21.203 1.00 77.54 548 GLU A N 1
ATOM 2809 C CA . GLU A 1 347 ? 3.706 29.685 20.100 1.00 81.42 548 GLU A CA 1
ATOM 2810 C C . GLU A 1 347 ? 2.637 28.729 19.558 1.00 77.56 548 GLU A C 1
ATOM 2811 O O . GLU A 1 347 ? 2.608 28.366 18.380 1.00 77.29 548 GLU A O 1
ATOM 2817 N N . TYR A 1 348 ? 1.764 28.276 20.461 1.00 80.86 549 TYR A N 1
ATOM 2818 C CA . TYR A 1 348 ? 0.777 27.279 20.065 1.00 76.13 549 TYR A CA 1
ATOM 2819 C C . TYR A 1 348 ? -0.348 27.906 19.247 1.00 79.45 549 TYR A C 1
ATOM 2820 O O . TYR A 1 348 ? -0.968 27.230 18.425 1.00 79.75 549 TYR A O 1
ATOM 2829 N N . THR A 1 349 ? -0.613 29.199 19.438 1.00 85.96 550 THR A N 1
ATOM 2830 C CA . THR A 1 349 ? -1.644 29.935 18.719 1.00 84.23 550 THR A CA 1
ATOM 2831 C C . THR A 1 349 ? -1.383 30.097 17.229 1.00 81.16 550 THR A C 1
ATOM 2832 O O . THR A 1 349 ? -2.123 30.822 16.552 1.00 81.67 550 THR A O 1
ATOM 2836 N N . VAL A 1 350 ? -0.385 29.413 16.686 1.00 81.02 551 VAL A N 1
ATOM 2837 C CA . VAL A 1 350 ? -0.273 29.395 15.242 1.00 66.37 551 VAL A CA 1
ATOM 2838 C C . VAL A 1 350 ? -1.563 28.790 14.686 1.00 75.65 551 VAL A C 1
ATOM 2839 O O . VAL A 1 350 ? -1.822 28.852 13.480 1.00 77.44 551 VAL A O 1
ATOM 2843 N N . HIS A 1 351 ? -2.420 28.260 15.565 1.00 76.37 552 HIS A N 1
ATOM 2844 C CA . HIS A 1 351 ? -3.730 27.772 15.152 1.00 74.54 552 HIS A CA 1
ATOM 2845 C C . HIS A 1 351 ? -4.892 28.127 16.089 1.00 81.02 552 HIS A C 1
ATOM 2846 O O . HIS A 1 351 ? -6.028 28.153 15.613 1.00 82.45 552 HIS A O 1
ATOM 2853 N N . GLU A 1 352 ? -4.598 28.486 17.346 1.00 81.78 553 GLU A N 1
ATOM 2854 C CA . GLU A 1 352 ? -5.695 29.024 18.194 1.00 86.47 553 GLU A CA 1
ATOM 2855 C C . GLU A 1 352 ? -6.381 30.018 17.253 1.00 81.05 553 GLU A C 1
ATOM 2856 O O . GLU A 1 352 ? -7.527 29.753 16.841 1.00 79.62 553 GLU A O 1
ATOM 2862 N N . LYS A 1 353 ? -5.686 31.117 16.930 1.00 81.68 554 LYS A N 1
ATOM 2863 C CA . LYS A 1 353 ? -6.151 31.984 15.864 1.00 77.27 554 LYS A CA 1
ATOM 2864 C C . LYS A 1 353 ? -5.567 31.396 14.592 1.00 70.41 554 LYS A C 1
ATOM 2865 O O . LYS A 1 353 ? -4.402 31.640 14.256 1.00 69.05 554 LYS A O 1
ATOM 2871 N N . ASP A 1 354 ? -6.395 30.632 13.874 1.00 64.36 555 ASP A N 1
ATOM 2872 C CA . ASP A 1 354 ? -5.983 30.084 12.592 1.00 60.45 555 ASP A CA 1
ATOM 2873 C C . ASP A 1 354 ? -5.942 31.189 11.544 1.00 50.09 555 ASP A C 1
ATOM 2874 O O . ASP A 1 354 ? -6.539 31.057 10.471 1.00 46.87 555 ASP A O 1
ATOM 2879 N N . ASP A 1 355 ? -5.259 32.294 11.861 1.00 48.51 556 ASP A N 1
ATOM 2880 C CA . ASP A 1 355 ? -5.094 33.372 10.893 1.00 44.64 556 ASP A CA 1
ATOM 2881 C C . ASP A 1 355 ? -4.360 32.886 9.654 1.00 43.04 556 ASP A C 1
ATOM 2882 O O . ASP A 1 355 ? -4.550 33.435 8.564 1.00 36.97 556 ASP A O 1
ATOM 2887 N N . ASP A 1 356 ? -3.529 31.853 9.803 1.00 38.14 557 ASP A N 1
ATOM 2888 C CA . ASP A 1 356 ? -2.766 31.310 8.690 1.00 36.82 557 ASP A CA 1
ATOM 2889 C C . ASP A 1 356 ? -3.549 30.301 7.864 1.00 35.72 557 ASP A C 1
ATOM 2890 O O . ASP A 1 356 ? -3.050 29.881 6.814 1.00 33.48 557 ASP A O 1
ATOM 2895 N N . GLU A 1 357 ? -4.747 29.912 8.304 1.00 32.71 558 GLU A N 1
ATOM 2896 C CA . GLU A 1 357 ? -5.589 28.942 7.600 1.00 31.92 558 GLU A CA 1
ATOM 2897 C C . GLU A 1 357 ? -4.786 27.695 7.228 1.00 30.11 558 GLU A C 1
ATOM 2898 O O . GLU A 1 357 ? -4.651 27.325 6.059 1.00 27.52 558 GLU A O 1
ATOM 2904 N N . ALA A 1 358 ? -4.251 27.050 8.260 1.00 24.43 559 ALA A N 1
ATOM 2905 C CA . ALA A 1 358 ? -3.233 26.022 8.103 1.00 23.45 559 ALA A CA 1
ATOM 2906 C C . ALA A 1 358 ? -3.790 24.608 8.029 1.00 23.49 559 ALA A C 1
ATOM 2907 O O . ALA A 1 358 ? -3.000 23.659 7.956 1.00 21.17 559 ALA A O 1
ATOM 2909 N N . PHE A 1 359 ? -5.115 24.436 8.050 1.00 23.31 560 PHE A N 1
ATOM 2910 C CA . PHE A 1 359 ? -5.730 23.102 8.034 1.00 21.05 560 PHE A CA 1
ATOM 2911 C C . PHE A 1 359 ? -5.112 22.203 9.102 1.00 24.12 560 PHE A C 1
ATOM 2912 O O . PHE A 1 359 ? -4.851 21.015 8.885 1.00 22.82 560 PHE A O 1
ATOM 2920 N N . ALA A 1 360 ? -4.861 22.792 10.266 1.00 21.84 561 ALA A N 1
ATOM 2921 C CA . ALA A 1 360 ? -4.125 22.143 11.336 1.00 23.77 561 ALA A CA 1
ATOM 2922 C C . ALA A 1 360 ? -5.069 21.444 12.306 1.00 27.01 561 ALA A C 1
ATOM 2923 O O . ALA A 1 360 ? -6.256 21.771 12.408 1.00 27.52 561 ALA A O 1
ATOM 2925 N N . ASP A 1 361 ? -4.521 20.463 13.021 1.00 23.87 562 ASP A N 1
ATOM 2926 C CA . ASP A 1 361 ? -5.251 19.777 14.089 1.00 25.02 562 ASP A CA 1
ATOM 2927 C C . ASP A 1 361 ? -4.251 19.288 15.123 1.00 20.71 562 ASP A C 1
ATOM 2928 O O . ASP A 1 361 ? -3.878 18.111 15.152 1.00 19.56 562 ASP A O 1
ATOM 2933 N N . PRO A 1 362 ? -3.797 20.179 16.007 1.00 23.40 563 PRO A N 1
ATOM 2934 C CA . PRO A 1 362 ? -2.821 19.754 17.024 1.00 22.17 563 PRO A CA 1
ATOM 2935 C C . PRO A 1 362 ? -3.348 18.644 17.915 1.00 21.65 563 PRO A C 1
ATOM 2936 O O . PRO A 1 362 ? -2.636 17.665 18.180 1.00 20.05 563 PRO A O 1
ATOM 2940 N N . GLU A 1 363 ? -4.594 18.761 18.377 1.00 19.20 564 GLU A N 1
ATOM 2941 C CA . GLU A 1 363 ? -5.137 17.725 19.252 1.00 21.98 564 GLU A CA 1
ATOM 2942 C C . GLU A 1 363 ? -5.267 16.397 18.515 1.00 17.86 564 GLU A C 1
ATOM 2943 O O . GLU A 1 363 ? -4.941 15.338 19.065 1.00 19.44 564 GLU A O 1
ATOM 2949 N N . GLY A 1 364 ? -5.732 16.430 17.266 1.00 17.16 565 GLY A N 1
ATOM 2950 C CA . GLY A 1 364 ? -5.907 15.192 16.524 1.00 17.38 565 GLY A CA 1
ATOM 2951 C C . GLY A 1 364 ? -4.589 14.491 16.259 1.00 19.12 565 GLY A C 1
ATOM 2952 O O . GLY A 1 364 ? -4.471 13.277 16.447 1.00 15.49 565 GLY A O 1
ATOM 2953 N N . LEU A 1 365 ? -3.579 15.246 15.833 1.00 19.02 566 LEU A N 1
ATOM 2954 C CA . LEU A 1 365 ? -2.265 14.652 15.616 1.00 18.54 566 LEU A CA 1
ATOM 2955 C C . LEU A 1 365 ? -1.726 14.052 16.905 1.00 15.79 566 LEU A C 1
ATOM 2956 O O . LEU A 1 365 ? -1.247 12.912 16.919 1.00 18.62 566 LEU A O 1
ATOM 2961 N N . THR A 1 366 ? -1.800 14.811 18.002 1.00 18.98 567 THR A N 1
ATOM 2962 C CA . THR A 1 366 ? -1.308 14.327 19.290 1.00 19.24 567 THR A CA 1
ATOM 2963 C C . THR A 1 366 ? -1.909 12.974 19.633 1.00 17.73 567 THR A C 1
ATOM 2964 O O . THR A 1 366 ? -1.197 12.034 19.998 1.00 18.90 567 THR A O 1
ATOM 2968 N N . TRP A 1 367 ? -3.221 12.844 19.487 1.00 18.24 568 TRP A N 1
ATOM 2969 C CA . TRP A 1 367 ? -3.856 11.602 19.888 1.00 18.40 568 TRP A CA 1
ATOM 2970 C C . TRP A 1 367 ? -3.700 10.487 18.864 1.00 16.89 568 TRP A C 1
ATOM 2971 O O . TRP A 1 367 ? -3.755 9.315 19.251 1.00 18.45 568 TRP A O 1
ATOM 2982 N N . GLN A 1 368 ? -3.464 10.802 17.584 1.00 17.75 569 GLN A N 1
ATOM 2983 C CA . GLN A 1 368 ? -3.069 9.736 16.667 1.00 14.91 569 GLN A CA 1
ATOM 2984 C C . GLN A 1 368 ? -1.722 9.158 17.082 1.00 18.84 569 GLN A C 1
ATOM 2985 O O . GLN A 1 368 ? -1.544 7.933 17.139 1.00 16.54 569 GLN A O 1
ATOM 2991 N N . VAL A 1 369 ? -0.772 10.031 17.414 1.00 18.74 570 VAL A N 1
ATOM 2992 C CA . VAL A 1 369 ? 0.561 9.572 17.785 1.00 15.54 570 VAL A CA 1
ATOM 2993 C C . VAL A 1 369 ? 0.524 8.825 19.115 1.00 16.67 570 VAL A C 1
ATOM 2994 O O . VAL A 1 369 ? 1.138 7.762 19.262 1.00 16.99 570 VAL A O 1
ATOM 2998 N N . ILE A 1 370 ? -0.220 9.343 20.092 1.00 16.41 571 ILE A N 1
ATOM 2999 C CA . ILE A 1 370 ? -0.309 8.665 21.384 1.00 17.82 571 ILE A CA 1
ATOM 3000 C C . ILE A 1 370 ? -0.975 7.305 21.229 1.00 17.85 571 ILE A C 1
ATOM 3001 O O . ILE A 1 370 ? -0.488 6.296 21.750 1.00 22.19 571 ILE A O 1
ATOM 3006 N N . ASN A 1 371 ? -2.097 7.250 20.508 1.00 17.14 572 ASN A N 1
ATOM 3007 C CA . ASN A 1 371 ? -2.778 5.970 20.354 1.00 19.63 572 ASN A CA 1
ATOM 3008 C C . ASN A 1 371 ? -1.942 4.990 19.537 1.00 21.00 572 ASN A C 1
ATOM 3009 O O . ASN A 1 371 ? -1.927 3.792 19.830 1.00 20.46 572 ASN A O 1
ATOM 3014 N N . ALA A 1 372 ? -1.242 5.479 18.508 1.00 19.28 573 ALA A N 1
ATOM 3015 C CA . ALA A 1 372 ? -0.349 4.608 17.751 1.00 20.10 573 ALA A CA 1
ATOM 3016 C C . ALA A 1 372 ? 0.711 3.990 18.658 1.00 22.85 573 ALA A C 1
ATOM 3017 O O . ALA A 1 372 ? 1.004 2.794 18.556 1.00 24.95 573 ALA A O 1
ATOM 3019 N N . ALA A 1 373 ? 1.277 4.787 19.568 1.00 18.26 574 ALA A N 1
ATOM 3020 C CA . ALA A 1 373 ? 2.297 4.274 20.479 1.00 22.40 574 ALA A CA 1
ATOM 3021 C C . ALA A 1 373 ? 1.715 3.269 21.469 1.00 27.81 574 ALA A C 1
ATOM 3022 O O . ALA A 1 373 ? 2.322 2.224 21.730 1.00 29.49 574 ALA A O 1
ATOM 3024 N N . TRP A 1 374 ? 0.548 3.570 22.044 1.00 26.07 575 TRP A N 1
ATOM 3025 C CA . TRP A 1 374 ? -0.048 2.643 23.001 1.00 22.60 575 TRP A CA 1
ATOM 3026 C C . TRP A 1 374 ? -0.503 1.359 22.324 1.00 25.57 575 TRP A C 1
ATOM 3027 O O . TRP A 1 374 ? -0.454 0.289 22.943 1.00 24.53 575 TRP A O 1
ATOM 3038 N N . ASP A 1 375 ? -0.928 1.439 21.056 1.00 21.64 576 ASP A N 1
ATOM 3039 C CA . ASP A 1 375 ? -1.205 0.229 20.287 1.00 23.49 576 ASP A CA 1
ATOM 3040 C C . ASP A 1 375 ? 0.025 -0.660 20.189 1.00 25.97 576 ASP A C 1
ATOM 3041 O O . ASP A 1 375 ? -0.105 -1.878 20.026 1.00 23.07 576 ASP A O 1
ATOM 3046 N N . GLN A 1 376 ? 1.220 -0.066 20.269 1.00 26.64 577 GLN A N 1
ATOM 3047 C CA . GLN A 1 376 ? 2.481 -0.790 20.190 1.00 30.99 577 GLN A CA 1
ATOM 3048 C C . GLN A 1 376 ? 2.997 -1.272 21.534 1.00 35.41 577 GLN A C 1
ATOM 3049 O O . GLN A 1 376 ? 3.974 -2.029 21.561 1.00 33.90 577 GLN A O 1
ATOM 3055 N N . GLY A 1 377 ? 2.396 -0.845 22.641 1.00 27.50 578 GLY A N 1
ATOM 3056 C CA . GLY A 1 377 ? 3.039 -1.067 23.920 1.00 29.83 578 GLY A CA 1
ATOM 3057 C C . GLY A 1 377 ? 4.299 -0.248 24.095 1.00 22.56 578 GLY A C 1
ATOM 3058 O O . GLY A 1 377 ? 5.209 -0.664 24.818 1.00 25.52 578 GLY A O 1
ATOM 3059 N N . LEU A 1 378 ? 4.379 0.907 23.439 1.00 23.02 579 LEU A N 1
ATOM 3060 C CA . LEU A 1 378 ? 5.496 1.828 23.624 1.00 25.66 579 LEU A CA 1
ATOM 3061 C C . LEU A 1 378 ? 5.222 2.728 24.819 1.00 23.51 579 LEU A C 1
ATOM 3062 O O . LEU A 1 378 ? 4.220 3.456 24.808 1.00 27.18 579 LEU A O 1
ATOM 3067 N N . PRO A 1 379 ? 6.077 2.743 25.843 1.00 20.98 580 PRO A N 1
ATOM 3068 C CA . PRO A 1 379 ? 5.909 3.728 26.916 1.00 29.73 580 PRO A CA 1
ATOM 3069 C C . PRO A 1 379 ? 6.058 5.144 26.378 1.00 28.34 580 PRO A C 1
ATOM 3070 O O . PRO A 1 379 ? 6.772 5.393 25.400 1.00 25.40 580 PRO A O 1
ATOM 3074 N N . LEU A 1 380 ? 5.365 6.078 27.026 1.00 23.12 581 LEU A N 1
ATOM 3075 C CA . LEU A 1 380 ? 5.215 7.434 26.517 1.00 26.34 581 LEU A CA 1
ATOM 3076 C C . LEU A 1 380 ? 5.706 8.459 27.531 1.00 26.94 581 LEU A C 1
ATOM 3077 O O . LEU A 1 380 ? 5.268 8.461 28.686 1.00 32.77 581 LEU A O 1
ATOM 3082 N N . CYS A 1 381 ? 6.613 9.324 27.088 1.00 17.78 582 CYS A N 1
ATOM 3083 C CA . CYS A 1 381 ? 7.045 10.502 27.824 1.00 23.03 582 CYS A CA 1
ATOM 3084 C C . CYS A 1 381 ? 6.473 11.717 27.108 1.00 22.28 582 CYS A C 1
ATOM 3085 O O . CYS A 1 381 ? 6.358 11.717 25.879 1.00 23.53 582 CYS A O 1
ATOM 3088 N N . ILE A 1 382 ? 6.108 12.750 27.861 1.00 21.70 583 ILE A N 1
ATOM 3089 C CA . ILE A 1 382 ? 5.577 13.980 27.283 1.00 19.53 583 ILE A CA 1
ATOM 3090 C C . ILE A 1 382 ? 6.551 15.115 27.559 1.00 21.49 583 ILE A C 1
ATOM 3091 O O . ILE A 1 382 ? 7.087 15.231 28.666 1.00 19.70 583 ILE A O 1
ATOM 3096 N N . GLU A 1 383 ? 6.788 15.947 26.546 1.00 20.09 584 GLU A N 1
ATOM 3097 C CA . GLU A 1 383 ? 7.512 17.199 26.707 1.00 22.95 584 GLU A CA 1
ATOM 3098 C C . GLU A 1 383 ? 6.637 18.338 26.211 1.00 25.08 584 GLU A C 1
ATOM 3099 O O . GLU A 1 383 ? 6.044 18.244 25.135 1.00 22.41 584 GLU A O 1
ATOM 3105 N N . SER A 1 384 ? 6.567 19.421 26.981 1.00 26.45 585 SER A N 1
ATOM 3106 C CA A SER A 1 384 ? 5.720 20.537 26.597 0.40 27.51 585 SER A CA 1
ATOM 3107 C CA B SER A 1 384 ? 5.714 20.536 26.605 0.60 26.97 585 SER A CA 1
ATOM 3108 C C . SER A 1 384 ? 6.329 21.842 27.083 1.00 31.32 585 SER A C 1
ATOM 3109 O O . SER A 1 384 ? 7.161 21.867 27.995 1.00 31.82 585 SER A O 1
ATOM 3114 N N . ALA A 1 385 ? 5.903 22.928 26.446 1.00 32.49 586 ALA A N 1
ATOM 3115 C CA . ALA A 1 385 ? 6.234 24.254 26.932 1.00 38.80 586 ALA A CA 1
ATOM 3116 C C . ALA A 1 385 ? 5.428 24.539 28.192 1.00 36.47 586 ALA A C 1
ATOM 3117 O O . ALA A 1 385 ? 4.289 24.086 28.345 1.00 37.94 586 ALA A O 1
ATOM 3119 N N . LEU A 1 386 ? 6.018 25.268 29.089 1.00 40.03 587 LEU A N 1
ATOM 3120 C CA . LEU A 1 386 ? 5.220 25.534 30.276 1.00 44.04 587 LEU A CA 1
ATOM 3121 C C . LEU A 1 386 ? 4.553 26.894 30.163 1.00 43.16 587 LEU A C 1
ATOM 3122 O O . LEU A 1 386 ? 5.240 27.893 29.911 1.00 42.70 587 LEU A O 1
ATOM 3127 N N . PRO A 1 387 ? 3.235 26.984 30.341 1.00 43.05 588 PRO A N 1
ATOM 3128 C CA . PRO A 1 387 ? 2.591 28.303 30.367 1.00 42.92 588 PRO A CA 1
ATOM 3129 C C . PRO A 1 387 ? 2.936 29.024 31.654 1.00 45.43 588 PRO A C 1
ATOM 3130 O O . PRO A 1 387 ? 3.644 28.472 32.503 1.00 38.96 588 PRO A O 1
ATOM 3134 N N . CYS A 1 388 ? 2.455 30.254 31.812 1.00 40.18 589 CYS A N 1
ATOM 3135 C CA . CYS A 1 388 ? 2.540 30.941 33.091 1.00 44.24 589 CYS A CA 1
ATOM 3136 C C . CYS A 1 388 ? 1.183 31.068 33.768 1.00 40.75 589 CYS A C 1
ATOM 3137 O O . CYS A 1 388 ? 1.027 30.638 34.914 1.00 35.58 589 CYS A O 1
ATOM 3140 N N . ARG A 1 389 ? 0.185 31.628 33.088 1.00 39.46 590 ARG A N 1
ATOM 3141 C CA . ARG A 1 389 ? -1.141 31.813 33.677 1.00 45.06 590 ARG A CA 1
ATOM 3142 C C . ARG A 1 389 ? -2.242 31.520 32.663 1.00 41.69 590 ARG A C 1
ATOM 3143 O O . ARG A 1 389 ? -3.189 32.291 32.505 1.00 45.14 590 ARG A O 1
ATOM 3151 N N . ASN A 1 390 ? -2.139 30.393 31.964 1.00 41.31 591 ASN A N 1
ATOM 3152 C CA . ASN A 1 390 ? -3.228 29.903 31.126 1.00 39.49 591 ASN A CA 1
ATOM 3153 C C . ASN A 1 390 ? -3.669 28.575 31.723 1.00 40.12 591 ASN A C 1
ATOM 3154 O O . ASN A 1 390 ? -2.960 27.569 31.601 1.00 36.33 591 ASN A O 1
ATOM 3159 N N . GLY A 1 391 ? -4.837 28.578 32.369 1.00 35.56 592 GLY A N 1
ATOM 3160 C CA . GLY A 1 391 ? -5.331 27.356 32.980 1.00 35.11 592 GLY A CA 1
ATOM 3161 C C . GLY A 1 391 ? -5.630 26.276 31.959 1.00 37.60 592 GLY A C 1
ATOM 3162 O O . GLY A 1 391 ? -5.403 25.090 32.213 1.00 38.31 592 GLY A O 1
ATOM 3163 N N . GLU A 1 392 ? -6.141 26.668 30.787 1.00 40.08 593 GLU A N 1
ATOM 3164 C CA . GLU A 1 392 ? -6.469 25.679 29.767 1.00 35.61 593 GLU A CA 1
ATOM 3165 C C . GLU A 1 392 ? -5.220 25.001 29.221 1.00 36.09 593 GLU A C 1
ATOM 3166 O O . GLU A 1 392 ? -5.260 23.815 28.880 1.00 35.21 593 GLU A O 1
ATOM 3172 N N . ALA A 1 393 ? -4.104 25.725 29.137 1.00 36.01 594 ALA A N 1
ATOM 3173 C CA . ALA A 1 393 ? -2.860 25.095 28.712 1.00 34.66 594 ALA A CA 1
ATOM 3174 C C . ALA A 1 393 ? -2.349 24.113 29.763 1.00 32.83 594 ALA A C 1
ATOM 3175 O O . ALA A 1 393 ? -1.794 23.063 29.418 1.00 26.72 594 ALA A O 1
ATOM 3177 N N . TYR A 1 394 ? -2.530 24.434 31.050 1.00 30.90 595 TYR A N 1
ATOM 3178 C CA . TYR A 1 394 ? -2.140 23.508 32.110 1.00 26.07 595 TYR A CA 1
ATOM 3179 C C . TYR A 1 394 ? -2.994 22.247 32.078 1.00 23.79 595 TYR A C 1
ATOM 3180 O O . TYR A 1 394 ? -2.467 21.130 32.161 1.00 23.62 595 TYR A O 1
ATOM 3189 N N . SER A 1 395 ? -4.322 22.404 31.982 1.00 23.47 596 SER A N 1
ATOM 3190 C CA . SER A 1 395 ? -5.205 21.237 31.961 1.00 22.61 596 SER A CA 1
ATOM 3191 C C . SER A 1 395 ? -4.959 20.381 30.724 1.00 24.72 596 SER A C 1
ATOM 3192 O O . SER A 1 395 ? -5.069 19.152 30.780 1.00 25.43 596 SER A O 1
ATOM 3195 N N . ARG A 1 396 ? -4.627 21.012 29.598 1.00 23.00 597 ARG A N 1
ATOM 3196 C CA . ARG A 1 396 ? -4.355 20.257 28.377 1.00 26.91 597 ARG A CA 1
ATOM 3197 C C . ARG A 1 396 ? -3.189 19.296 28.577 1.00 25.89 597 ARG A C 1
ATOM 3198 O O . ARG A 1 396 ? -3.254 18.130 28.177 1.00 23.57 597 ARG A O 1
ATOM 3206 N N . ILE A 1 397 ? -2.112 19.770 29.205 1.00 23.01 598 ILE A N 1
ATOM 3207 C CA . ILE A 1 397 ? -0.976 18.897 29.491 1.00 22.66 598 ILE A CA 1
ATOM 3208 C C . ILE A 1 397 ? -1.386 17.788 30.449 1.00 22.01 598 ILE A C 1
ATOM 3209 O O . ILE A 1 397 ? -1.075 16.611 30.239 1.00 23.91 598 ILE A O 1
ATOM 3214 N N . LEU A 1 398 ? -2.089 18.148 31.523 1.00 23.77 599 LEU A N 1
ATOM 3215 C CA . LEU A 1 398 ? -2.491 17.143 32.502 1.00 27.36 599 LEU A CA 1
ATOM 3216 C C . LEU A 1 398 ? -3.427 16.110 31.886 1.00 25.99 599 LEU A C 1
ATOM 3217 O O . LEU A 1 398 ? -3.305 14.912 32.161 1.00 26.95 599 LEU A O 1
ATOM 3222 N N . ASP A 1 399 ? -4.368 16.551 31.051 1.00 22.61 600 ASP A N 1
ATOM 3223 C CA . ASP A 1 399 ? -5.306 15.612 30.451 1.00 26.54 600 ASP A CA 1
ATOM 3224 C C . ASP A 1 399 ? -4.677 14.794 29.330 1.00 32.12 600 ASP A C 1
ATOM 3225 O O . ASP A 1 399 ? -5.261 13.789 28.910 1.00 30.10 600 ASP A O 1
ATOM 3230 N N . THR A 1 400 ? -3.501 15.195 28.847 1.00 24.30 601 THR A N 1
ATOM 3231 C CA . THR A 1 400 ? -2.731 14.387 27.913 1.00 24.38 601 THR A CA 1
ATOM 3232 C C . THR A 1 400 ? -1.831 13.386 28.630 1.00 24.19 601 THR A C 1
ATOM 3233 O O . THR A 1 400 ? -1.697 12.244 28.178 1.00 23.29 601 THR A O 1
ATOM 3237 N N . ALA A 1 401 ? -1.209 13.794 29.741 1.00 20.48 602 ALA A N 1
ATOM 3238 C CA . ALA A 1 401 ? -0.389 12.871 30.517 1.00 22.82 602 ALA A CA 1
ATOM 3239 C C . ALA A 1 401 ? -1.238 11.833 31.238 1.00 27.73 602 ALA A C 1
ATOM 3240 O O . ALA A 1 401 ? -0.781 10.705 31.454 1.00 26.57 602 ALA A O 1
ATOM 3242 N N . LYS A 1 402 ? -2.453 12.201 31.638 1.00 22.12 603 LYS A N 1
ATOM 3243 C CA . LYS A 1 402 ? -3.349 11.332 32.406 1.00 30.74 603 LYS A CA 1
ATOM 3244 C C . LYS A 1 402 ? -4.666 11.262 31.651 1.00 37.05 603 LYS A C 1
ATOM 3245 O O . LYS A 1 402 ? -5.653 11.909 32.031 1.00 39.91 603 LYS A O 1
ATOM 3251 N N . PRO A 1 403 ? -4.733 10.430 30.610 1.00 39.43 604 PRO A N 1
ATOM 3252 C CA . PRO A 1 403 ? -5.712 10.659 29.533 1.00 48.12 604 PRO A CA 1
ATOM 3253 C C . PRO A 1 403 ? -7.163 10.615 29.969 1.00 58.29 604 PRO A C 1
ATOM 3254 O O . PRO A 1 403 ? -7.981 11.336 29.383 1.00 62.15 604 PRO A O 1
ATOM 3258 N N . ARG A 1 404 ? -7.488 9.731 30.916 1.00 47.58 605 ARG A N 1
ATOM 3259 C CA . ARG A 1 404 ? -8.883 9.609 31.419 1.00 62.30 605 ARG A CA 1
ATOM 3260 C C . ARG A 1 404 ? -9.744 8.819 30.423 1.00 61.02 605 ARG A C 1
ATOM 3261 O O . ARG A 1 404 ? -10.548 7.986 30.886 1.00 54.26 605 ARG A O 1
ATOM 3269 N N . ASP A 1 405 ? -9.589 9.066 29.116 1.00 67.69 606 ASP A N 1
ATOM 3270 C CA . ASP A 1 405 ? -10.406 8.364 28.130 1.00 69.68 606 ASP A CA 1
ATOM 3271 C C . ASP A 1 405 ? -9.952 6.925 27.910 1.00 71.85 606 ASP A C 1
ATOM 3272 O O . ASP A 1 405 ? -10.699 6.137 27.319 1.00 68.76 606 ASP A O 1
ATOM 3277 N N . ASP A 1 406 ? -8.751 6.564 28.376 1.00 67.69 607 ASP A N 1
ATOM 3278 C CA . ASP A 1 406 ? -8.190 5.238 28.147 1.00 61.44 607 ASP A CA 1
ATOM 3279 C C . ASP A 1 406 ? -8.656 4.271 29.233 1.00 59.87 607 ASP A C 1
ATOM 3280 O O . ASP A 1 406 ? -8.670 4.626 30.416 1.00 57.15 607 ASP A O 1
ATOM 3285 N N . PRO A 1 407 ? -9.044 3.050 28.849 1.00 62.63 608 PRO A N 1
ATOM 3286 C CA . PRO A 1 407 ? -9.534 2.103 29.863 1.00 62.17 608 PRO A CA 1
ATOM 3287 C C . PRO A 1 407 ? -8.432 1.552 30.747 1.00 64.16 608 PRO A C 1
ATOM 3288 O O . PRO A 1 407 ? -8.654 1.343 31.946 1.00 68.23 608 PRO A O 1
ATOM 3292 N N . ASP A 1 408 ? -7.244 1.316 30.190 1.00 55.69 609 ASP A N 1
ATOM 3293 C CA . ASP A 1 408 ? -6.133 0.729 30.927 1.00 49.45 609 ASP A CA 1
ATOM 3294 C C . ASP A 1 408 ? -5.375 1.739 31.777 1.00 50.46 609 ASP A C 1
ATOM 3295 O O . ASP A 1 408 ? -4.310 1.396 32.304 1.00 48.37 609 ASP A O 1
ATOM 3300 N N . ARG A 1 409 ? -5.889 2.962 31.921 1.00 48.12 610 ARG A N 1
ATOM 3301 C CA . ARG A 1 409 ? -5.226 4.011 32.696 1.00 50.85 610 ARG A CA 1
ATOM 3302 C C . ARG A 1 409 ? -3.794 4.230 32.213 1.00 48.12 610 ARG A C 1
ATOM 3303 O O . ARG A 1 409 ? -2.840 4.233 32.997 1.00 30.63 610 ARG A O 1
ATOM 3311 N N . HIS A 1 410 ? -3.657 4.412 30.897 1.00 39.59 611 HIS A N 1
ATOM 3312 C CA . HIS A 1 410 ? -2.378 4.651 30.242 1.00 39.91 611 HIS A CA 1
ATOM 3313 C C . HIS A 1 410 ? -1.830 6.036 30.551 1.00 40.19 611 HIS A C 1
ATOM 3314 O O . HIS A 1 410 ? -2.124 6.983 29.823 1.00 56.51 611 HIS A O 1
ATOM 3321 N N . HIS A 1 411 ? -1.004 6.179 31.571 1.00 40.61 612 HIS A N 1
ATOM 3322 C CA . HIS A 1 411 ? -0.444 7.493 31.841 1.00 36.00 612 HIS A CA 1
ATOM 3323 C C . HIS A 1 411 ? 0.943 7.627 31.211 1.00 36.07 612 HIS A C 1
ATOM 3324 O O . HIS A 1 411 ? 1.578 6.641 30.833 1.00 29.81 612 HIS A O 1
ATOM 3331 N N . ALA A 1 412 ? 1.393 8.873 31.072 1.00 22.28 613 ALA A N 1
ATOM 3332 C CA . ALA A 1 412 ? 2.761 9.123 30.640 1.00 24.34 613 ALA A CA 1
ATOM 3333 C C . ALA A 1 412 ? 3.749 8.662 31.703 1.00 27.38 613 ALA A C 1
ATOM 3334 O O . ALA A 1 412 ? 3.510 8.821 32.905 1.00 24.14 613 ALA A O 1
ATOM 3336 N N . ALA A 1 413 ? 4.876 8.100 31.251 1.00 22.36 614 ALA A N 1
ATOM 3337 C CA . ALA A 1 413 ? 5.917 7.666 32.179 1.00 25.80 614 ALA A CA 1
ATOM 3338 C C . ALA A 1 413 ? 6.605 8.849 32.847 1.00 27.08 614 ALA A C 1
ATOM 3339 O O . ALA A 1 413 ? 7.107 8.719 33.969 1.00 26.84 614 ALA A O 1
ATOM 3341 N N . SER A 1 414 ? 6.654 9.998 32.177 1.00 24.13 615 SER A N 1
ATOM 3342 C CA . SER A 1 414 ? 7.269 11.187 32.749 1.00 23.17 615 SER A CA 1
ATOM 3343 C C . SER A 1 414 ? 6.783 12.401 31.975 1.00 22.13 615 SER A C 1
ATOM 3344 O O . SER A 1 414 ? 6.306 12.291 30.844 1.00 18.75 615 SER A O 1
ATOM 3347 N N . PHE A 1 415 ? 6.907 13.561 32.607 1.00 22.21 616 PHE A N 1
ATOM 3348 C CA . PHE A 1 415 ? 6.682 14.840 31.953 1.00 19.41 616 PHE A CA 1
ATOM 3349 C C . PHE A 1 415 ? 7.941 15.687 32.074 1.00 16.46 616 PHE A C 1
ATOM 3350 O O . PHE A 1 415 ? 8.537 15.769 33.150 1.00 22.32 616 PHE A O 1
ATOM 3358 N N . ALA A 1 416 ? 8.346 16.307 30.974 1.00 19.28 617 ALA A N 1
ATOM 3359 C CA . ALA A 1 416 ? 9.495 17.199 30.955 1.00 19.37 617 ALA A CA 1
ATOM 3360 C C . ALA A 1 416 ? 9.076 18.531 30.353 1.00 24.45 617 ALA A C 1
ATOM 3361 O O . ALA A 1 416 ? 8.317 18.570 29.378 1.00 19.89 617 ALA A O 1
ATOM 3363 N N . TYR A 1 417 ? 9.561 19.630 30.928 1.00 24.35 618 TYR A N 1
ATOM 3364 C CA . TYR A 1 417 ? 9.262 20.939 30.368 1.00 25.85 618 TYR A CA 1
ATOM 3365 C C . TYR A 1 417 ? 10.546 21.718 30.121 1.00 27.93 618 TYR A C 1
ATOM 3366 O O . TYR A 1 417 ? 11.548 21.547 30.824 1.00 25.74 618 TYR A O 1
ATOM 3375 N N . ARG A 1 418 ? 10.501 22.565 29.100 1.00 26.77 619 ARG A N 1
ATOM 3376 C CA . ARG A 1 418 ? 11.648 23.369 28.707 1.00 32.92 619 ARG A CA 1
ATOM 3377 C C . ARG A 1 418 ? 11.485 24.809 29.184 1.00 35.92 619 ARG A C 1
ATOM 3378 O O . ARG A 1 418 ? 10.385 25.361 29.142 1.00 46.33 619 ARG A O 1
ATOM 3386 N N . ARG A 1 426 ? 9.205 35.343 38.985 1.00 62.68 627 ARG A N 1
ATOM 3387 C CA . ARG A 1 426 ? 7.888 35.849 39.351 1.00 64.60 627 ARG A CA 1
ATOM 3388 C C . ARG A 1 426 ? 7.055 34.733 39.961 1.00 60.89 627 ARG A C 1
ATOM 3389 O O . ARG A 1 426 ? 6.738 33.754 39.284 1.00 57.89 627 ARG A O 1
ATOM 3397 N N . GLU A 1 427 ? 6.694 34.884 41.240 1.00 57.73 628 GLU A N 1
ATOM 3398 C CA . GLU A 1 427 ? 5.918 33.852 41.920 1.00 55.59 628 GLU A CA 1
ATOM 3399 C C . GLU A 1 427 ? 4.496 33.742 41.386 1.00 53.17 628 GLU A C 1
ATOM 3400 O O . GLU A 1 427 ? 3.732 32.899 41.870 1.00 50.64 628 GLU A O 1
ATOM 3406 N N . ALA A 1 428 ? 4.121 34.577 40.416 1.00 61.65 629 ALA A N 1
ATOM 3407 C CA . ALA A 1 428 ? 2.893 34.340 39.670 1.00 57.25 629 ALA A CA 1
ATOM 3408 C C . ALA A 1 428 ? 2.959 32.998 38.949 1.00 51.18 629 ALA A C 1
ATOM 3409 O O . ALA A 1 428 ? 2.167 32.089 39.224 1.00 52.30 629 ALA A O 1
ATOM 3411 N N . CYS A 1 429 ? 3.924 32.847 38.035 1.00 45.25 630 CYS A N 1
ATOM 3412 C CA . CYS A 1 429 ? 4.086 31.571 37.346 1.00 46.33 630 CYS A CA 1
ATOM 3413 C C . CYS A 1 429 ? 4.532 30.463 38.296 1.00 42.23 630 CYS A C 1
ATOM 3414 O O . CYS A 1 429 ? 4.172 29.298 38.092 1.00 39.64 630 CYS A O 1
ATOM 3417 N N . LEU A 1 430 ? 5.311 30.794 39.329 1.00 38.13 631 LEU A N 1
ATOM 3418 C CA . LEU A 1 430 ? 5.799 29.764 40.246 1.00 40.23 631 LEU A CA 1
ATOM 3419 C C . LEU A 1 430 ? 4.649 29.082 40.981 1.00 38.89 631 LEU A C 1
ATOM 3420 O O . LEU A 1 430 ? 4.606 27.850 41.080 1.00 32.90 631 LEU A O 1
ATOM 3425 N N . SER A 1 431 ? 3.706 29.870 41.505 1.00 35.76 632 SER A N 1
ATOM 3426 C CA . SER A 1 431 ? 2.587 29.291 42.242 1.00 36.07 632 SER A CA 1
ATOM 3427 C C . SER A 1 431 ? 1.759 28.365 41.361 1.00 35.15 632 SER A C 1
ATOM 3428 O O . SER A 1 431 ? 1.384 27.267 41.788 1.00 31.24 632 SER A O 1
ATOM 3431 N N . GLU A 1 432 ? 1.460 28.791 40.127 1.00 34.78 633 GLU A N 1
ATOM 3432 C CA . GLU A 1 432 ? 0.712 27.932 39.213 1.00 33.22 633 GLU A CA 1
ATOM 3433 C C . GLU A 1 432 ? 1.516 26.692 38.853 1.00 30.68 633 GLU A C 1
ATOM 3434 O O . GLU A 1 432 ? 0.980 25.578 38.828 1.00 27.60 633 GLU A O 1
ATOM 3440 N N . LEU A 1 433 ? 2.805 26.872 38.561 1.00 33.12 634 LEU A N 1
ATOM 3441 C CA . LEU A 1 433 ? 3.670 25.731 38.287 1.00 32.48 634 LEU A CA 1
ATOM 3442 C C . LEU A 1 433 ? 3.708 24.774 39.471 1.00 27.58 634 LEU A C 1
ATOM 3443 O O . LEU A 1 433 ? 3.710 23.553 39.290 1.00 23.06 634 LEU A O 1
ATOM 3448 N N . CYS A 1 434 ? 3.714 25.304 40.694 1.00 26.11 635 CYS A N 1
ATOM 3449 C CA . CYS A 1 434 ? 3.718 24.417 41.850 1.00 27.47 635 CYS A CA 1
ATOM 3450 C C . CYS A 1 434 ? 2.434 23.595 41.903 1.00 21.61 635 CYS A C 1
ATOM 3451 O O . CYS A 1 434 ? 2.476 22.377 42.116 1.00 19.15 635 CYS A O 1
ATOM 3454 N N . THR A 1 435 ? 1.290 24.235 41.660 1.00 23.53 636 THR A N 1
ATOM 3455 C CA . THR A 1 435 ? 0.026 23.507 41.623 1.00 22.55 636 THR A CA 1
ATOM 3456 C C . THR A 1 435 ? 0.028 22.455 40.520 1.00 22.45 636 THR A C 1
ATOM 3457 O O . THR A 1 435 ? -0.475 21.341 40.707 1.00 23.18 636 THR A O 1
ATOM 3461 N N . PHE A 1 436 ? 0.615 22.785 39.371 1.00 23.15 637 PHE A N 1
ATOM 3462 C CA . PHE A 1 436 ? 0.661 21.849 38.254 1.00 23.44 637 PHE A CA 1
ATOM 3463 C C . PHE A 1 436 ? 1.455 20.600 38.618 1.00 18.89 637 PHE A C 1
ATOM 3464 O O . PHE A 1 436 ? 1.020 19.473 38.354 1.00 16.33 637 PHE A O 1
ATOM 3472 N N . VAL A 1 437 ? 2.621 20.787 39.243 1.00 18.39 638 VAL A N 1
ATOM 3473 C CA . VAL A 1 437 ? 3.456 19.660 39.658 1.00 16.11 638 VAL A CA 1
ATOM 3474 C C . VAL A 1 437 ? 2.712 18.760 40.644 1.00 16.86 638 VAL A C 1
ATOM 3475 O O . VAL A 1 437 ? 2.787 17.526 40.560 1.00 17.27 638 VAL A O 1
ATOM 3479 N N . LYS A 1 438 ? 1.981 19.349 41.592 1.00 16.64 639 LYS A N 1
ATOM 3480 C CA . LYS A 1 438 ? 1.205 18.512 42.506 1.00 19.50 639 LYS A CA 1
ATOM 3481 C C . LYS A 1 438 ? 0.129 17.733 41.758 1.00 21.81 639 LYS A C 1
ATOM 3482 O O . LYS A 1 438 ? -0.114 16.556 42.056 1.00 20.41 639 LYS A O 1
ATOM 3488 N N . CYS A 1 439 ? -0.515 18.370 40.772 1.00 19.10 640 CYS A N 1
ATOM 3489 C CA . CYS A 1 439 ? -1.448 17.659 39.903 1.00 18.94 640 CYS A CA 1
ATOM 3490 C C . CYS A 1 439 ? -0.753 16.521 39.167 1.00 21.75 640 CYS A C 1
ATOM 3491 O O . CYS A 1 439 ? -1.276 15.408 39.080 1.00 21.12 640 CYS A O 1
ATOM 3494 N N . MET A 1 440 ? 0.427 16.792 38.612 1.00 18.64 641 MET A N 1
ATOM 3495 C CA . MET A 1 440 ? 1.152 15.747 37.898 1.00 22.78 641 MET A CA 1
ATOM 3496 C C . MET A 1 440 ? 1.566 14.627 38.838 1.00 21.15 641 MET A C 1
ATOM 3497 O O . MET A 1 440 ? 1.665 13.469 38.419 1.00 21.17 641 MET A O 1
ATOM 3502 N N . HIS A 1 441 ? 1.803 14.950 40.109 1.00 16.81 642 HIS A N 1
ATOM 3503 C CA . HIS A 1 441 ? 2.121 13.947 41.113 1.00 18.30 642 HIS A CA 1
ATOM 3504 C C . HIS A 1 441 ? 0.889 13.257 41.686 1.00 22.02 642 HIS A C 1
ATOM 3505 O O . HIS A 1 441 ? 1.042 12.326 42.485 1.00 19.38 642 HIS A O 1
ATOM 3512 N N . GLY A 1 442 ? -0.316 13.691 41.319 1.00 18.85 643 GLY A N 1
ATOM 3513 C CA . GLY A 1 442 ? -1.518 13.091 41.878 1.00 24.38 643 GLY A CA 1
ATOM 3514 C C . GLY A 1 442 ? -1.795 13.450 43.324 1.00 24.76 643 GLY A C 1
ATOM 3515 O O . GLY A 1 442 ? -2.447 12.679 44.037 1.00 19.07 643 GLY A O 1
ATOM 3516 N N . GLU A 1 443 ? -1.336 14.611 43.773 1.00 22.63 644 GLU A N 1
ATOM 3517 C CA . GLU A 1 443 ? -1.497 15.038 45.153 1.00 21.21 644 GLU A CA 1
ATOM 3518 C C . GLU A 1 443 ? -2.600 16.082 45.275 1.00 25.16 644 GLU A C 1
ATOM 3519 O O . GLU A 1 443 ? -2.949 16.769 44.314 1.00 22.76 644 GLU A O 1
ATOM 3525 N N . ALA A 1 444 ? -3.146 16.196 46.481 1.00 18.09 645 ALA A N 1
ATOM 3526 C CA . ALA A 1 444 ? -4.058 17.297 46.768 1.00 23.93 645 ALA A CA 1
ATOM 3527 C C . ALA A 1 444 ? -3.281 18.606 46.700 1.00 26.92 645 ALA A C 1
ATOM 3528 O O . ALA A 1 444 ? -2.185 18.701 47.265 1.00 27.63 645 ALA A O 1
ATOM 3530 N N . PRO A 1 445 ? -3.794 19.635 46.019 1.00 29.84 646 PRO A N 1
ATOM 3531 C CA . PRO A 1 445 ? -2.920 20.738 45.587 1.00 37.68 646 PRO A CA 1
ATOM 3532 C C . PRO A 1 445 ?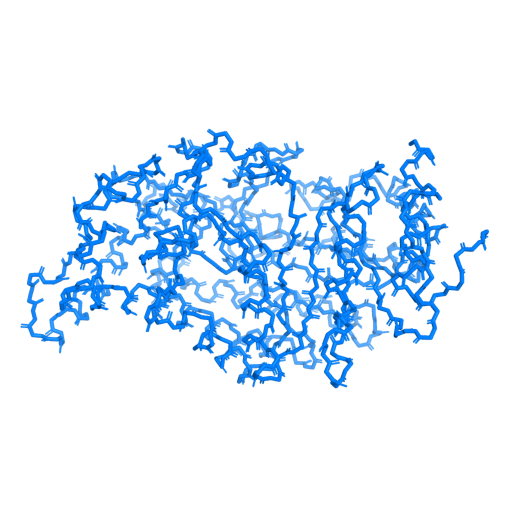 -2.637 21.804 46.637 1.00 33.37 646 PRO A C 1
ATOM 3533 O O . PRO A 1 445 ? -1.616 22.498 46.516 1.00 35.62 646 PRO A O 1
ATOM 3537 N N . GLN A 1 446 ? -3.484 21.967 47.647 1.00 33.01 647 GLN A N 1
ATOM 3538 C CA . GLN A 1 446 ? -3.395 23.140 48.510 1.00 35.78 647 GLN A CA 1
ATOM 3539 C C . GLN A 1 446 ? -2.094 23.156 49.306 1.00 36.89 647 GLN A C 1
ATOM 3540 O O . GLN A 1 446 ? -1.711 22.152 49.916 1.00 34.91 647 GLN A O 1
ATOM 3546 N N . ASN A 1 447 ? -1.407 24.298 49.271 1.00 41.51 648 ASN A N 1
ATOM 3547 C CA . ASN A 1 447 ? -0.226 24.572 50.093 1.00 40.01 648 ASN A CA 1
ATOM 3548 C C . ASN A 1 447 ? 0.950 23.630 49.855 1.00 37.15 648 ASN A C 1
ATOM 3549 O O . ASN A 1 447 ? 1.890 23.587 50.662 1.00 41.46 648 ASN A O 1
#

CATH classification: 3.20.20.80